Protein AF-A0A6M0CR65-F1 (afdb_monomer)

Nearest PDB structures (foldseek):
  6h2d-assembly1_S  TM=3.154E-01  e=7.493E+00  Aeromonas hydrophila subsp. hydrophila AL09-71
  6z0c-assembly4_D  TM=1.510E-01  e=4.015E+00  Escherichia coli

pLDDT: mean 76.8, std 18.71, range [22.94, 96.88]

Solvent-accessible surface area (backbone atoms only — not comparable to full-atom values): 30168 Å² total; per-residue (Å²): 94,34,85,50,75,67,57,53,87,84,44,71,48,58,84,62,83,82,52,68,83,61,72,37,84,52,24,62,46,64,66,74,74,58,54,71,26,31,40,37,44,33,34,57,49,97,93,37,74,45,80,48,41,25,35,27,36,79,51,57,24,39,13,47,42,56,65,47,81,70,18,74,81,38,68,37,52,35,75,77,25,66,67,34,66,90,74,40,29,74,62,82,88,75,73,55,68,91,64,33,62,49,39,33,35,34,65,36,85,48,74,53,23,58,68,42,51,49,35,38,67,70,34,48,96,44,45,32,78,70,46,28,40,64,45,37,72,74,70,44,47,88,40,67,36,30,35,49,23,80,47,35,33,81,64,20,72,61,20,28,88,44,71,68,58,56,52,42,58,74,40,55,88,75,51,68,84,72,41,86,85,43,93,54,47,65,45,80,74,64,65,77,44,55,45,19,64,57,37,33,51,51,50,53,56,72,44,63,87,53,79,85,49,54,60,68,38,74,55,67,64,54,50,64,59,53,33,33,38,40,28,37,41,27,49,51,44,50,50,54,45,51,49,55,48,60,79,40,40,71,62,49,54,52,44,48,53,56,46,52,51,57,68,72,52,71,79,63,93,46,68,69,59,52,53,53,55,38,59,76,68,43,44,69,60,44,53,51,46,53,56,51,49,53,54,52,56,58,62,44,48,60,62,35,46,29,29,36,50,35,43,50,37,46,76,73,66,34,65,60,43,53,49,57,57,65,44,50,44,33,89,38,61,68,30,10,51,47,42,22,46,48,49,38,39,54,52,62,51,26,60,82,35,72,72,27,29,52,52,51,47,52,36,68,70,38,59,43,95,76,8,66,62,47,38,31,72,30,29,51,34,63,69,50,47,54,49,52,66,45,84,80,70,83,73,79,85,85,83,88,77,49,71,75,53,33,68,73,48,46,63,48,72,46,50,54,52,56,59,52,53,58,78,60,53,91,56,87,88,51,45,68,62,52,51,53,45,48,27,53,48,30,47,54,24,63,45,19,42,64,48,80,43,65,36,50,50,67,59,47,52,51,50,51,57,68,49,74,79,46,97,77,75,53,75,72,57,54,62,75,66,68,72,76,79,79,70,76,74,74,92,65,93,84,70,61,72,39,80,45,77,46,84,34,48,60,52,103,86,49,86,43,64,97,74,72,98,66,98,73,90,88,72,88,84,84,92,124

Sequence (528 aa):
MNDHPFDQTVLPQLDVSDYPALKGAMHYGLRSLRPGCYVYVFYFRDARMWTQHYQVTEDARFAALWWSELDNDSDTPGQHARMDTAGATAYLPAPEDDVADTVWLLASDTLLSHCTLWKIELDSQALRSHLATAVKPSGGHGQAHALPSSMLKDQVFELSTHPSLSRIREQAKQWSMFAPSHPLHWSEHQHVPIQGVKVDAAMRAALMARTDIQPLAVVLHDPVGVTSELNNVVTRAVQERTRFTAENAHRLTSAQLISGYFEHNHSVENTDTLTRQQALVNWAQLQQFRSGYAARLAAFDAPIERAVEDINAWLNHSSYLALAINTYDLGVPANGKDFEETVFHCIGALVHTESGRQLLEQMVDMPPDRSLYWQALAQGNANITDRLMKTSSLIKSTFDVLDKYLEEHAATSATNALIGLLQSLPAANKADVLVRRLRHVLELRFNATLIAHELDAAQYLRYAREFEGQQVLGPELIKRWGLDVDTTVHPTTGDVRMKFYEWVKVDETDYRVLDTAGRQKTALPSNA

Secondary structure (DSSP, 8-state):
-BSS---TTT-TT---TTSPPP-SS-B----PPPTT-EEEEEEEETTEEEEEEEEE-TTS-EEEB---GGGTSSSSTTSSPPB-STT-BSSPPPPPTTT-S-EEEEEESSPPPHHHHHHHHTTGGGHHHHHSEEE-GGG-TTSTTEEEGGGHHHH-GGGS--HHHHHHHHHTTTS-TT-TTSTTTT-S----PPPHHHHHHHHHHHTTT--SPPPEEEP---HHHHHHHHHHHHHHHHHHHHHHHHHHHHHHHHHHHHHHHHHHTTT-S-HHHHHHHHHHTTHHHHHHHHHHHHHHHHHHHHHHHHHHHHHHHHHHH-HHHHHHHTTS-TTSHHHHHHHHHHHHHHHGGGGGSHHHHHHHHHHHHS-TTT-HHHHHHHTT-HHHHHHHH-TT-------SS-HHHHHHT---HHHHHHHHHGGGS--TTTHHHHHHHHHHHHHHHSSEEEEEEEEEHHHHHHHHHHHHT-TT--HHHHHHTT----------TTPPEEEEEEEEEE-SS-EE-S----S---S-----

InterPro domains:
  IPR046864 Toxin VasX, N-terminal region [PF20249] (25-133)

Organism: NCBI:txid2708063

Foldseek 3Di:
DALDEDDCVVVVLEDPPLAFDALFSDYDADAQDFALKKKWKWFDDPLDIDIWMFGQHLQRWTFTQDFDPVLVPDQFTSPPTDTRPVPTGNDDDDDDVVRGQKMKMAIANARFGPVLVVCLSVCPVVLRVPQIDMDGQLPDQPHRQKHQLVCCQVRYPLQHPDPLLVVCVVCVVPDDLQDPPQSVNLFPRSGSYHHSVVSLVRVVVVCPPCPSGGGIDGDGDDLLRVLLSLLSNLVVLVVVLVVLCVVCVVLVVLLVVVVVVCVVPVPPPDPVVSVVVCVVSVVVVSVVCVVVSVVVSVVSLVSNVSSLVSLVSSVPRHPNVVSSLVSQDLVDLRSLQSLLVSLCSSLLSLLSDPNSLVVVVVLVPDQLVPRSLNSSLCSSPPVLNVQLNCLPDPDDDDPPPQDVQQVSQADDPSNVSSLVSVVSHDDPVCCSSSLSSVQSSCVRHVQKGKDKFKDFPVLVVVVVVVPVVDPDDDPVVVVVVPPPSPSDDDDDPDTDIDIDIDMWHDDPPDTDPPDDPDDDDDDDDDPD

Structure (mmCIF, N/CA/C/O backbone):
data_AF-A0A6M0CR65-F1
#
_entry.id   AF-A0A6M0CR65-F1
#
loop_
_atom_site.group_PDB
_atom_site.id
_atom_site.type_symbol
_atom_site.label_atom_id
_atom_site.label_alt_id
_atom_site.label_comp_id
_atom_site.label_asym_id
_atom_site.label_entity_id
_atom_site.label_seq_id
_atom_site.pdbx_PDB_ins_code
_atom_site.Cartn_x
_atom_site.Cartn_y
_atom_site.Cartn_z
_atom_site.occupancy
_atom_site.B_iso_or_equiv
_atom_site.auth_seq_id
_atom_site.auth_comp_id
_atom_site.auth_asym_id
_atom_site.auth_atom_id
_atom_site.pdbx_PDB_model_num
ATOM 1 N N . MET A 1 1 ? -2.392 9.840 -6.468 1.00 77.06 1 MET A N 1
ATOM 2 C CA . MET A 1 1 ? -3.568 10.712 -6.239 1.00 77.06 1 MET A CA 1
ATOM 3 C C . MET A 1 1 ? -3.124 12.161 -6.243 1.00 77.06 1 MET A C 1
ATOM 5 O O . MET A 1 1 ? -1.984 12.382 -5.886 1.00 77.06 1 MET A O 1
ATOM 9 N N . ASN A 1 2 ? -3.979 13.107 -6.628 1.00 73.88 2 ASN A N 1
ATOM 10 C CA . ASN A 1 2 ? -3.718 14.550 -6.629 1.00 73.88 2 ASN A CA 1
ATOM 11 C C . ASN A 1 2 ? -4.990 15.320 -6.222 1.00 73.88 2 ASN A C 1
ATOM 13 O O . ASN A 1 2 ? -6.091 14.773 -6.282 1.00 73.88 2 ASN A O 1
ATOM 17 N N . ASP A 1 3 ? -4.842 16.602 -5.879 1.00 71.62 3 ASP A N 1
ATOM 18 C CA . ASP A 1 3 ? -5.960 17.508 -5.544 1.00 71.62 3 ASP A CA 1
ATOM 19 C C . ASP A 1 3 ? -6.754 17.988 -6.775 1.00 71.62 3 ASP A C 1
ATOM 21 O O . ASP A 1 3 ? -7.765 18.683 -6.660 1.00 71.62 3 ASP A O 1
ATOM 25 N N . HIS A 1 4 ? -6.282 17.660 -7.979 1.00 73.69 4 HIS A N 1
ATOM 26 C CA . HIS A 1 4 ? -6.878 18.091 -9.238 1.00 73.69 4 HIS A CA 1
ATOM 27 C C . HIS A 1 4 ? -7.247 16.887 -10.105 1.00 73.69 4 HIS A C 1
ATOM 29 O O . HIS A 1 4 ? -6.461 15.937 -10.169 1.00 73.69 4 HIS A O 1
ATOM 35 N N . PRO A 1 5 ? -8.410 16.925 -10.785 1.00 73.19 5 PRO A N 1
ATOM 36 C CA . PRO A 1 5 ? -8.809 15.878 -11.710 1.00 73.19 5 PRO A CA 1
ATOM 37 C C . PRO A 1 5 ? -7.752 15.631 -12.781 1.00 73.19 5 PRO A C 1
ATOM 39 O O . PRO A 1 5 ? -7.151 16.566 -13.313 1.00 73.19 5 PRO A O 1
ATOM 42 N N . PHE A 1 6 ? -7.575 14.360 -13.124 1.00 74.56 6 PHE A N 1
ATOM 43 C CA . PHE A 1 6 ? -6.812 13.956 -14.292 1.00 74.56 6 PHE A CA 1
ATOM 44 C C . PHE A 1 6 ? -7.479 14.469 -15.580 1.00 74.56 6 PHE A C 1
ATOM 46 O O . PHE A 1 6 ? -8.671 14.243 -15.791 1.00 74.56 6 PHE A O 1
ATOM 53 N N . ASP A 1 7 ? -6.708 15.132 -16.446 1.00 77.81 7 ASP A N 1
ATOM 54 C CA . ASP A 1 7 ? -7.171 15.583 -17.760 1.00 77.81 7 ASP A CA 1
ATOM 55 C C . ASP A 1 7 ? -6.666 14.644 -18.865 1.00 77.81 7 ASP A C 1
ATOM 57 O O . ASP A 1 7 ? -5.517 14.720 -19.314 1.00 77.81 7 ASP A O 1
ATOM 61 N N . GLN A 1 8 ? -7.556 13.767 -19.335 1.00 81.12 8 GLN A N 1
ATOM 62 C CA . GLN A 1 8 ? -7.262 12.810 -20.403 1.00 81.12 8 GLN A CA 1
ATOM 63 C C . GLN A 1 8 ? -6.956 13.490 -21.747 1.00 81.12 8 GLN A C 1
ATOM 65 O O . GLN A 1 8 ? -6.330 12.884 -22.610 1.00 81.12 8 GLN A O 1
ATOM 70 N N . THR A 1 9 ? -7.343 14.755 -21.946 1.00 82.94 9 THR A N 1
ATOM 71 C CA . THR A 1 9 ? -7.000 15.486 -23.176 1.00 82.94 9 THR A CA 1
ATOM 72 C C . THR A 1 9 ? -5.525 15.885 -23.220 1.00 82.94 9 THR A C 1
ATOM 74 O O . THR A 1 9 ? -4.943 15.970 -24.301 1.00 82.94 9 THR A O 1
ATOM 77 N N . VAL A 1 10 ? -4.904 16.083 -22.052 1.00 81.81 10 VAL A N 1
ATOM 78 C CA . VAL A 1 10 ? -3.480 16.424 -21.911 1.00 81.81 10 VAL A CA 1
ATOM 79 C C . VAL A 1 10 ? -2.606 15.171 -21.970 1.00 81.81 10 VAL A C 1
ATOM 81 O O . VAL A 1 10 ? -1.490 15.219 -22.488 1.00 81.81 10 VAL A O 1
ATOM 84 N N . LEU A 1 11 ? -3.111 14.045 -21.460 1.00 86.31 11 LEU A N 1
ATOM 85 C CA . LEU A 1 11 ? -2.398 12.769 -21.375 1.00 86.31 11 LEU A CA 1
ATOM 86 C C . LEU A 1 11 ? -3.247 11.611 -21.946 1.00 86.31 11 LEU A C 1
ATOM 88 O O . LEU A 1 11 ? -3.606 10.695 -21.204 1.00 86.31 11 LEU A O 1
ATOM 92 N N . PRO A 1 12 ? -3.569 11.617 -23.255 1.00 87.56 12 PRO A N 1
ATOM 93 C CA . PRO A 1 12 ? -4.476 10.638 -23.874 1.00 87.56 12 PRO A CA 1
ATOM 94 C C . PRO A 1 12 ? -3.987 9.183 -23.829 1.00 87.56 12 PRO A C 1
ATOM 96 O O . PRO A 1 12 ? -4.776 8.257 -23.978 1.00 87.56 12 PRO A O 1
ATOM 99 N N . GLN A 1 13 ? -2.689 8.981 -23.630 1.00 88.38 13 GLN A N 1
ATOM 100 C CA . GLN A 1 13 ? -2.016 7.688 -23.536 1.00 88.38 13 GLN A CA 1
ATOM 101 C C . GLN A 1 13 ? -2.173 7.002 -22.174 1.00 88.38 13 GLN A C 1
ATOM 103 O O . GLN A 1 13 ? -1.725 5.866 -22.022 1.00 88.38 13 GLN A O 1
ATOM 108 N N . LEU A 1 14 ? -2.740 7.684 -21.175 1.00 88.62 14 LEU A N 1
ATOM 109 C CA . LEU A 1 14 ? -2.992 7.096 -19.865 1.00 88.62 14 LEU A CA 1
ATOM 110 C C . LEU A 1 14 ? -4.420 6.577 -19.783 1.00 88.62 14 LEU A C 1
ATOM 112 O O . LEU A 1 14 ? -5.376 7.298 -20.074 1.00 88.62 14 LEU A O 1
ATOM 116 N N . ASP A 1 15 ? -4.533 5.342 -19.319 1.00 85.88 15 ASP A N 1
ATOM 117 C CA . ASP A 1 15 ? -5.799 4.689 -19.035 1.00 85.88 15 ASP A CA 1
ATOM 118 C C . ASP A 1 15 ? -5.964 4.460 -17.526 1.00 85.88 15 ASP A C 1
ATOM 120 O O . ASP A 1 15 ? -5.070 3.971 -16.837 1.00 85.88 15 ASP A O 1
ATOM 124 N N . VAL A 1 16 ? -7.116 4.862 -17.005 1.00 83.00 16 VAL A N 1
ATOM 125 C CA . VAL A 1 16 ? -7.541 4.619 -15.619 1.00 83.00 16 VAL A CA 1
ATOM 126 C C . VAL A 1 16 ? -8.972 4.084 -15.581 1.00 83.00 16 VAL A C 1
ATOM 128 O O . VAL A 1 16 ? -9.629 4.152 -14.549 1.00 83.00 16 VAL A O 1
ATOM 131 N N . SER A 1 17 ? -9.488 3.594 -16.712 1.00 82.00 17 SER A N 1
ATOM 132 C CA . SER A 1 17 ? -10.877 3.146 -16.855 1.00 82.00 17 SER A CA 1
ATOM 133 C C . SER A 1 17 ? -11.231 1.974 -15.938 1.00 82.00 17 SER A C 1
ATOM 135 O O . SER A 1 17 ? -12.367 1.888 -15.476 1.00 82.00 17 SER A O 1
ATOM 137 N N . ASP A 1 18 ? -10.251 1.136 -15.601 1.00 81.50 18 ASP A N 1
ATOM 138 C CA . ASP A 1 18 ? -10.420 0.025 -14.663 1.00 81.50 18 ASP A CA 1
ATOM 139 C C . ASP A 1 18 ? -10.358 0.444 -13.182 1.00 81.50 18 ASP A C 1
ATOM 141 O O . ASP A 1 18 ? -10.549 -0.384 -12.284 1.00 81.50 18 ASP A O 1
ATOM 145 N N . TYR A 1 19 ? -10.060 1.714 -12.893 1.00 88.62 19 TYR A N 1
ATOM 146 C CA . TYR A 1 19 ? -9.968 2.209 -11.523 1.00 88.62 19 TYR A CA 1
ATOM 147 C C . TYR A 1 19 ? -11.345 2.674 -11.027 1.00 88.62 19 TYR A C 1
ATOM 149 O O . TYR A 1 19 ? -12.092 3.309 -11.778 1.00 88.62 19 TYR A O 1
ATOM 157 N N . PRO A 1 20 ? -11.710 2.407 -9.759 1.00 90.88 20 PRO A N 1
ATOM 158 C CA . PRO A 1 20 ? -12.998 2.842 -9.230 1.00 90.88 20 PRO A CA 1
ATOM 159 C C . PRO A 1 20 ? -13.106 4.371 -9.178 1.00 90.88 20 PRO A C 1
ATOM 161 O O . PRO A 1 20 ? -12.165 5.071 -8.834 1.00 90.88 20 PRO A O 1
ATOM 164 N N . ALA A 1 21 ? -14.282 4.928 -9.457 1.00 88.25 21 ALA A N 1
ATOM 165 C CA . ALA A 1 21 ? -14.475 6.366 -9.295 1.00 88.25 21 ALA A CA 1
ATOM 166 C C . ALA A 1 21 ? -14.350 6.774 -7.815 1.00 88.25 21 ALA A C 1
ATOM 168 O O . ALA A 1 21 ? -15.062 6.241 -6.961 1.00 88.25 21 ALA A O 1
ATOM 169 N N . LEU A 1 22 ? -13.483 7.750 -7.533 1.00 89.38 22 LEU A N 1
ATOM 170 C CA . LEU A 1 22 ? -13.332 8.326 -6.197 1.00 89.38 22 LEU A CA 1
ATOM 171 C C . LEU A 1 22 ? -14.453 9.342 -5.921 1.00 89.38 22 LEU A C 1
ATOM 173 O O . LEU A 1 22 ? -14.788 10.175 -6.766 1.00 89.38 22 LEU A O 1
ATOM 177 N N . LYS A 1 23 ? -15.033 9.266 -4.726 1.00 86.88 23 LYS A N 1
ATOM 178 C CA . LYS A 1 23 ? -16.041 10.171 -4.160 1.00 86.88 23 LYS A CA 1
ATOM 179 C C . LYS A 1 23 ? -15.432 11.222 -3.234 1.00 86.88 23 LYS A C 1
ATOM 181 O O . LYS A 1 23 ? -16.089 12.225 -2.927 1.00 86.88 23 LYS A O 1
ATOM 186 N N . GLY A 1 24 ? -14.223 10.978 -2.731 1.00 79.75 24 GLY A N 1
ATOM 187 C CA . GLY A 1 24 ? -13.447 11.934 -1.959 1.00 79.75 24 GLY A CA 1
ATOM 188 C C . GLY A 1 24 ? -13.087 13.191 -2.751 1.00 79.75 24 GLY A C 1
ATOM 189 O O . GLY A 1 24 ? -13.419 13.360 -3.920 1.00 79.75 24 GLY A O 1
ATOM 190 N N . ALA A 1 25 ? -12.390 14.111 -2.086 1.00 75.81 25 ALA A N 1
ATOM 191 C CA . ALA A 1 25 ? -11.850 15.307 -2.739 1.00 75.81 25 ALA A CA 1
ATOM 192 C C . ALA A 1 25 ? -10.583 15.017 -3.571 1.00 75.81 25 ALA A C 1
ATOM 194 O O . ALA A 1 25 ? -10.057 15.922 -4.211 1.00 75.81 25 ALA A O 1
ATOM 195 N N . MET A 1 26 ? -10.092 13.774 -3.532 1.00 85.12 26 MET A N 1
ATOM 196 C CA . MET A 1 26 ? -8.885 13.339 -4.225 1.00 85.12 26 MET A CA 1
ATOM 197 C C . MET A 1 26 ? -9.224 12.744 -5.588 1.00 85.12 26 MET A C 1
ATOM 199 O O . MET A 1 26 ? -10.252 12.095 -5.771 1.00 85.12 26 MET A O 1
ATOM 203 N N . HIS A 1 27 ? -8.304 12.905 -6.533 1.00 84.62 27 HIS A N 1
ATOM 204 C CA . HIS A 1 27 ? -8.406 12.348 -7.875 1.00 84.62 27 HIS A CA 1
ATOM 205 C C . HIS A 1 27 ? -7.204 11.459 -8.198 1.00 84.62 27 HIS A C 1
ATOM 207 O O . HIS A 1 27 ? -6.123 11.604 -7.618 1.00 84.62 27 HIS A O 1
ATOM 213 N N . TYR A 1 28 ? -7.359 10.540 -9.154 1.00 87.19 28 TYR A N 1
ATOM 214 C CA . TYR A 1 28 ? -6.206 9.834 -9.710 1.00 87.19 28 TYR A CA 1
ATOM 215 C C . TYR A 1 28 ? -5.272 10.809 -10.414 1.00 87.19 28 TYR A C 1
ATOM 217 O O . TYR A 1 28 ? -5.702 11.782 -11.024 1.00 87.19 28 TYR A O 1
ATOM 225 N N . GLY A 1 29 ? -3.975 10.555 -10.296 1.00 86.25 29 GLY A N 1
ATOM 226 C CA . GLY A 1 29 ? -2.960 11.452 -10.818 1.00 86.25 29 GLY A CA 1
ATOM 227 C C . GLY A 1 29 ? -1.573 10.849 -10.697 1.00 86.25 29 GLY A C 1
ATOM 228 O O . GLY A 1 29 ? -1.346 9.975 -9.852 1.00 86.25 29 GLY A O 1
ATOM 229 N N . LEU A 1 30 ? -0.679 11.324 -11.562 1.00 87.75 30 LEU A N 1
ATOM 230 C CA . LEU A 1 30 ? 0.709 10.888 -11.632 1.00 87.75 30 LEU A CA 1
ATOM 231 C C . LEU A 1 30 ? 1.496 11.374 -10.423 1.00 87.75 30 LEU A C 1
ATOM 233 O O . LEU A 1 30 ? 1.376 12.534 -10.027 1.00 87.75 30 LEU A O 1
ATOM 237 N N . ARG A 1 31 ? 2.329 10.482 -9.894 1.00 87.00 31 ARG A N 1
ATOM 238 C CA . ARG A 1 31 ? 3.244 10.738 -8.785 1.00 87.00 31 ARG A CA 1
ATOM 239 C C . ARG A 1 31 ? 4.570 10.030 -9.024 1.00 87.00 31 ARG A C 1
ATOM 241 O O . ARG A 1 31 ? 4.635 9.091 -9.818 1.00 87.00 31 ARG A O 1
ATOM 248 N N . SER A 1 32 ? 5.620 10.469 -8.338 1.00 87.88 32 SER A N 1
ATOM 249 C CA . SER A 1 32 ? 6.856 9.684 -8.249 1.00 87.88 32 SER A CA 1
ATOM 250 C C . SER A 1 32 ? 6.610 8.373 -7.498 1.00 87.88 32 SER A C 1
ATOM 252 O O . SER A 1 32 ? 5.804 8.345 -6.569 1.00 87.88 32 SER A O 1
ATOM 254 N N . LEU A 1 33 ? 7.336 7.314 -7.865 1.00 89.31 33 LEU A N 1
ATOM 255 C CA . LEU A 1 33 ? 7.289 6.044 -7.139 1.00 89.31 33 LEU A CA 1
ATOM 256 C C . LEU A 1 33 ? 7.691 6.226 -5.671 1.00 89.31 33 LEU A C 1
ATOM 258 O O . LEU A 1 33 ? 8.552 7.051 -5.350 1.00 89.31 33 LEU A O 1
ATOM 262 N N . ARG A 1 34 ? 7.046 5.450 -4.800 1.00 87.31 34 ARG A N 1
ATOM 263 C CA . ARG A 1 34 ? 7.228 5.502 -3.348 1.00 87.31 34 ARG A CA 1
ATOM 264 C C . ARG A 1 34 ? 8.593 4.924 -2.962 1.00 87.31 34 ARG A C 1
ATOM 266 O O . ARG A 1 34 ? 8.963 3.873 -3.487 1.00 87.31 34 ARG A O 1
ATOM 273 N N . PRO A 1 35 ? 9.352 5.563 -2.061 1.00 87.44 35 PRO A N 1
ATOM 274 C CA . PRO A 1 35 ? 10.578 4.974 -1.538 1.00 87.44 35 PRO A CA 1
ATOM 275 C C . PRO A 1 35 ? 10.328 3.658 -0.820 1.00 87.44 35 PRO A C 1
ATOM 277 O O . PRO A 1 35 ? 9.258 3.428 -0.263 1.00 87.44 35 PRO A O 1
ATOM 280 N N . GLY A 1 36 ? 11.322 2.780 -0.870 1.00 88.62 36 GLY A N 1
ATOM 281 C CA . GLY A 1 36 ? 11.213 1.420 -0.358 1.00 88.62 36 GLY A CA 1
ATOM 282 C C . GLY A 1 36 ? 10.535 0.445 -1.325 1.00 88.62 36 GLY A C 1
ATOM 283 O O . GLY A 1 36 ? 10.866 -0.735 -1.271 1.00 88.62 36 GLY A O 1
ATOM 284 N N . CYS A 1 37 ? 9.695 0.914 -2.257 1.00 91.50 37 CYS A N 1
ATOM 285 C CA . CYS A 1 37 ? 9.098 0.067 -3.292 1.00 91.50 37 CYS A CA 1
ATOM 286 C C . CYS A 1 37 ? 10.179 -0.533 -4.204 1.00 91.50 37 CYS A C 1
ATOM 288 O O . CYS A 1 37 ? 11.169 0.122 -4.556 1.00 91.50 37 CYS A O 1
ATOM 290 N N . TYR A 1 38 ? 9.953 -1.768 -4.638 1.00 94.56 38 TYR A N 1
ATOM 291 C CA . TYR A 1 38 ? 10.766 -2.449 -5.632 1.00 94.56 38 TYR A CA 1
ATOM 292 C C . TYR A 1 38 ? 10.223 -2.200 -7.035 1.00 94.56 38 TYR A C 1
ATOM 294 O O . TYR A 1 38 ? 9.013 -2.185 -7.258 1.00 94.56 38 TYR A O 1
ATOM 302 N N . VAL A 1 39 ? 11.126 -2.019 -7.995 1.00 95.75 39 VAL A N 1
ATOM 303 C CA . VAL A 1 39 ? 10.802 -1.882 -9.416 1.00 95.75 39 VAL A CA 1
ATOM 304 C C . VAL A 1 39 ? 11.515 -2.973 -10.182 1.00 95.75 39 VAL A C 1
ATOM 306 O O . VAL A 1 39 ? 12.738 -3.078 -10.126 1.00 95.75 39 VAL A O 1
ATOM 309 N N . TYR A 1 40 ? 10.746 -3.756 -10.921 1.00 95.44 40 TYR A N 1
ATOM 310 C CA . TYR A 1 40 ? 11.227 -4.838 -11.761 1.00 95.44 40 TYR A CA 1
ATOM 311 C C . TYR A 1 40 ? 11.190 -4.392 -13.215 1.00 95.44 40 TYR A C 1
ATOM 313 O O . TYR A 1 40 ? 10.150 -3.965 -13.708 1.00 95.44 40 TYR A O 1
ATOM 321 N N . VAL A 1 41 ? 12.324 -4.520 -13.895 1.00 95.56 41 VAL A N 1
ATOM 322 C CA . VAL A 1 41 ? 12.457 -4.405 -15.345 1.00 95.56 41 VAL A CA 1
ATOM 323 C C . VAL A 1 41 ? 12.711 -5.803 -15.873 1.00 95.56 41 VAL A C 1
ATOM 325 O O . VAL A 1 41 ? 13.699 -6.441 -15.508 1.00 95.56 41 VAL A O 1
ATOM 328 N N . PHE A 1 42 ? 11.831 -6.291 -16.734 1.00 94.69 42 PHE A N 1
ATOM 329 C CA . PHE A 1 42 ? 12.003 -7.602 -17.337 1.00 94.69 42 PHE A CA 1
ATOM 330 C C . PHE A 1 42 ? 11.813 -7.571 -18.841 1.00 94.69 42 PHE A C 1
ATOM 332 O O . PHE A 1 42 ? 11.121 -6.719 -19.391 1.00 94.69 42 PHE A O 1
ATOM 339 N N . TYR A 1 43 ? 12.483 -8.497 -19.510 1.00 95.38 43 TYR A N 1
ATOM 340 C CA . TYR A 1 43 ? 12.448 -8.663 -20.955 1.00 95.38 43 TYR A CA 1
ATOM 341 C C . TYR A 1 43 ? 12.597 -10.138 -21.308 1.00 95.38 43 TYR A C 1
ATOM 343 O O . TYR A 1 43 ? 13.031 -10.947 -20.487 1.00 95.38 43 TYR A O 1
ATOM 351 N N . PHE A 1 44 ? 12.228 -10.493 -22.534 1.00 93.69 44 PHE A N 1
ATOM 352 C CA . PHE A 1 44 ? 12.300 -11.868 -23.008 1.00 93.69 44 PHE A CA 1
ATOM 353 C C . PHE A 1 44 ? 13.435 -12.028 -24.005 1.00 93.69 44 PHE A C 1
ATOM 355 O O . PHE A 1 44 ? 13.499 -11.312 -25.001 1.00 93.69 44 PHE A O 1
ATOM 362 N N . ARG A 1 45 ? 14.295 -13.013 -23.756 1.00 92.31 45 ARG A N 1
ATOM 363 C CA . ARG A 1 45 ? 15.349 -13.437 -24.673 1.00 92.31 45 ARG A CA 1
ATOM 364 C C . ARG A 1 45 ? 15.335 -14.955 -24.749 1.00 92.31 45 ARG A C 1
ATOM 366 O O . ARG A 1 45 ? 15.301 -15.618 -23.718 1.00 92.31 45 ARG A O 1
ATOM 373 N N . ASP A 1 46 ? 15.312 -15.497 -25.965 1.00 89.38 46 ASP A N 1
ATOM 374 C CA . ASP A 1 46 ? 15.254 -16.945 -26.208 1.00 89.38 46 ASP A CA 1
ATOM 375 C C . ASP A 1 46 ? 14.094 -17.633 -25.452 1.00 89.38 46 ASP A C 1
ATOM 377 O O . ASP A 1 46 ? 14.246 -18.704 -24.867 1.00 89.38 46 ASP A O 1
ATOM 381 N N . ALA A 1 47 ? 12.924 -16.977 -25.441 1.00 87.25 47 ALA A N 1
ATOM 382 C CA . ALA A 1 47 ? 11.705 -17.387 -24.729 1.00 87.25 47 ALA A CA 1
ATOM 383 C C . ALA A 1 47 ? 11.836 -17.513 -23.196 1.00 87.25 47 ALA A C 1
ATOM 385 O O . ALA A 1 47 ? 10.957 -18.084 -22.552 1.00 87.25 47 ALA A O 1
ATOM 386 N N . ARG A 1 48 ? 12.896 -16.953 -22.605 1.00 92.00 48 ARG A N 1
ATOM 387 C CA . ARG A 1 48 ? 13.107 -16.881 -21.156 1.00 92.00 48 ARG A CA 1
ATOM 388 C C . ARG A 1 48 ? 13.029 -15.444 -20.676 1.00 92.00 48 ARG A C 1
ATOM 390 O O . ARG A 1 48 ? 13.538 -14.537 -21.340 1.00 92.00 48 ARG A O 1
ATOM 397 N N . MET A 1 49 ? 12.405 -15.250 -19.520 1.00 94.25 49 MET A N 1
ATOM 398 C CA . MET A 1 49 ? 12.365 -13.945 -18.872 1.00 94.25 49 MET A CA 1
ATOM 399 C C . MET A 1 49 ? 13.695 -13.663 -18.172 1.00 94.25 49 MET A C 1
ATOM 401 O O . MET A 1 49 ? 14.191 -14.478 -17.398 1.00 94.25 49 MET A O 1
ATOM 405 N N . TRP A 1 50 ? 14.248 -12.485 -18.429 1.00 92.50 50 TRP A N 1
ATOM 406 C CA . TRP A 1 50 ? 15.379 -11.920 -17.704 1.00 92.50 50 TRP A CA 1
ATOM 407 C C . TRP A 1 50 ? 14.891 -10.752 -16.865 1.00 92.50 50 TRP A C 1
ATOM 409 O O . TRP A 1 50 ? 14.052 -9.975 -17.318 1.00 92.50 50 TRP A O 1
ATOM 419 N N . THR A 1 51 ? 15.418 -10.624 -15.650 1.00 90.75 51 THR A N 1
ATOM 420 C CA . THR A 1 51 ? 14.945 -9.652 -14.662 1.00 90.75 51 THR A CA 1
ATOM 421 C C . THR A 1 51 ? 16.094 -8.816 -14.123 1.00 90.75 51 THR A C 1
ATOM 423 O O . THR A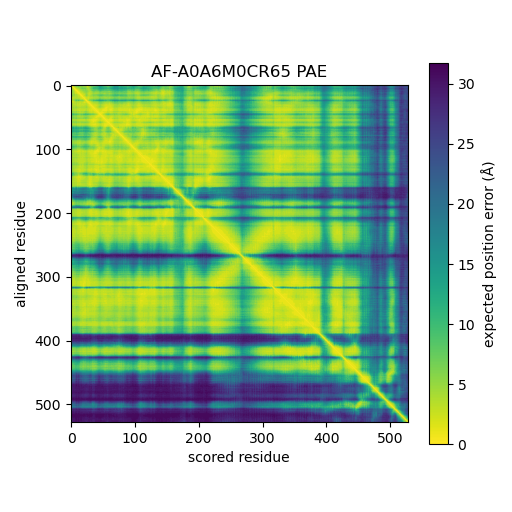 1 51 ? 17.111 -9.346 -13.681 1.00 90.75 51 THR A O 1
ATOM 426 N N . GLN A 1 52 ? 15.897 -7.505 -14.093 1.00 90.56 52 GLN A N 1
ATOM 427 C CA . GLN A 1 52 ? 16.652 -6.560 -13.281 1.00 90.56 52 GLN A CA 1
ATOM 428 C C . GLN A 1 52 ? 15.677 -5.935 -12.294 1.00 90.56 52 GLN A C 1
ATOM 430 O O . GLN A 1 52 ? 14.534 -5.655 -12.645 1.00 90.56 52 GLN A O 1
ATOM 435 N N . HIS A 1 53 ? 16.095 -5.731 -11.055 1.00 91.62 53 HIS A N 1
ATOM 436 C CA . HIS A 1 53 ? 15.223 -5.147 -10.047 1.00 91.62 53 HIS A CA 1
ATOM 437 C C . HIS A 1 53 ? 15.995 -4.133 -9.214 1.00 91.62 53 HIS A C 1
ATOM 439 O O . HIS A 1 53 ? 17.213 -4.214 -9.035 1.00 91.62 53 HIS A O 1
ATOM 445 N N . TYR A 1 54 ? 15.258 -3.127 -8.779 1.00 94.88 54 TYR A N 1
ATOM 446 C CA . TYR A 1 54 ? 15.763 -1.924 -8.148 1.00 94.88 54 TYR A CA 1
ATOM 447 C C . TYR A 1 54 ? 14.911 -1.642 -6.925 1.00 94.88 54 TYR A C 1
ATOM 449 O O . TYR A 1 54 ? 13.730 -1.981 -6.911 1.00 94.88 54 TYR A O 1
ATOM 457 N N . GLN A 1 55 ? 15.479 -0.970 -5.935 1.00 93.81 55 GLN A N 1
ATOM 458 C CA . GLN A 1 55 ? 14.697 -0.359 -4.870 1.00 93.81 55 GLN A CA 1
ATOM 459 C C . GLN A 1 55 ? 14.715 1.158 -5.036 1.00 93.81 55 GLN A C 1
ATOM 461 O O . GLN A 1 55 ? 15.748 1.752 -5.367 1.00 93.81 55 GLN A O 1
ATOM 466 N N . VAL A 1 56 ? 13.559 1.783 -4.832 1.00 92.62 56 VAL A N 1
ATOM 467 C CA . VAL A 1 56 ? 13.421 3.238 -4.893 1.00 92.62 56 VAL A CA 1
ATOM 468 C C . VAL A 1 56 ? 13.984 3.849 -3.610 1.00 92.62 56 VAL A C 1
ATOM 470 O O . VAL A 1 56 ? 13.584 3.485 -2.504 1.00 92.62 56 VAL A O 1
ATOM 473 N N . THR A 1 57 ? 14.924 4.780 -3.744 1.00 89.62 57 THR A N 1
ATOM 474 C CA . THR A 1 57 ? 15.535 5.505 -2.622 1.00 89.62 57 THR A CA 1
ATOM 475 C C . THR A 1 57 ? 14.655 6.664 -2.150 1.00 89.62 57 THR A C 1
ATOM 477 O O . THR A 1 57 ? 13.792 7.151 -2.877 1.00 89.62 57 THR A O 1
ATOM 480 N N . GLU A 1 58 ? 14.937 7.185 -0.953 1.00 82.25 58 GLU A N 1
ATOM 481 C CA . GLU A 1 58 ? 14.256 8.351 -0.358 1.00 82.25 58 GLU A CA 1
ATOM 482 C C . GLU A 1 58 ? 14.247 9.617 -1.236 1.00 82.25 58 GLU A C 1
ATOM 484 O O . GLU A 1 58 ? 13.369 10.470 -1.101 1.00 82.25 58 GLU A O 1
ATOM 489 N N . ASP A 1 59 ? 15.225 9.768 -2.137 1.00 78.88 59 ASP A N 1
ATOM 490 C CA . ASP A 1 59 ? 15.328 10.889 -3.078 1.00 78.88 59 ASP A CA 1
ATOM 491 C C . ASP A 1 59 ? 14.803 10.563 -4.490 1.00 78.88 59 ASP A C 1
ATOM 493 O O . ASP A 1 59 ? 15.096 11.293 -5.444 1.00 78.88 59 ASP A O 1
ATOM 497 N N . ALA A 1 60 ? 13.993 9.503 -4.605 1.00 84.94 60 ALA A N 1
ATOM 498 C CA . ALA A 1 60 ? 13.355 9.018 -5.829 1.00 84.94 60 ALA A CA 1
ATOM 499 C C . ALA A 1 60 ? 14.354 8.610 -6.929 1.00 84.94 60 ALA A C 1
ATOM 501 O O . ALA A 1 60 ? 14.164 8.916 -8.110 1.00 84.94 60 ALA A O 1
ATOM 502 N N . ARG A 1 61 ? 15.437 7.927 -6.542 1.00 91.06 61 ARG A N 1
ATOM 503 C CA . ARG A 1 61 ? 16.368 7.257 -7.462 1.00 91.06 61 ARG A CA 1
ATOM 504 C C . ARG A 1 61 ? 16.198 5.749 -7.400 1.00 91.06 61 ARG A C 1
ATOM 506 O O . ARG A 1 61 ? 15.598 5.215 -6.476 1.00 91.06 61 ARG A O 1
ATOM 513 N N . PHE A 1 62 ? 16.771 5.068 -8.378 1.00 94.56 62 PHE A N 1
ATOM 514 C CA . PHE A 1 62 ? 16.750 3.621 -8.495 1.00 94.56 62 PHE A CA 1
ATOM 515 C C . PHE A 1 62 ? 18.109 3.072 -8.098 1.00 94.56 62 PHE A C 1
ATOM 517 O O . PHE A 1 62 ? 19.105 3.287 -8.790 1.00 94.56 62 PHE A O 1
ATOM 524 N N . ALA A 1 63 ? 18.151 2.375 -6.971 1.00 94.31 63 ALA A N 1
ATOM 525 C CA . ALA A 1 63 ? 19.333 1.657 -6.541 1.00 94.31 63 ALA A CA 1
ATOM 526 C C . ALA A 1 63 ? 19.224 0.201 -6.993 1.00 94.31 63 ALA A C 1
ATOM 528 O O . ALA A 1 63 ? 18.254 -0.486 -6.669 1.00 94.31 63 ALA A O 1
ATOM 529 N N . ALA A 1 64 ? 20.200 -0.256 -7.774 1.00 93.25 64 ALA A N 1
ATOM 530 C CA . ALA A 1 64 ? 20.206 -1.615 -8.294 1.00 93.25 64 ALA A CA 1
ATOM 531 C C . ALA A 1 64 ? 20.409 -2.633 -7.165 1.00 93.25 64 ALA A C 1
ATOM 533 O O . ALA A 1 64 ? 21.211 -2.420 -6.247 1.00 93.25 64 ALA A O 1
ATOM 534 N N . LEU A 1 65 ? 19.694 -3.751 -7.265 1.00 90.56 65 LEU A N 1
ATOM 535 C CA . LEU A 1 65 ? 19.893 -4.926 -6.429 1.00 90.56 65 LEU A CA 1
ATOM 536 C C . LEU A 1 65 ? 20.612 -5.984 -7.263 1.00 90.56 65 LEU A C 1
ATOM 538 O O . LEU A 1 65 ? 20.042 -6.609 -8.158 1.00 90.56 65 LEU A O 1
ATOM 542 N N . TRP A 1 66 ? 21.902 -6.153 -6.989 1.00 82.69 66 TRP A N 1
ATOM 543 C CA . TRP A 1 66 ? 22.736 -7.136 -7.670 1.00 82.69 66 TRP A CA 1
ATOM 544 C C . TRP A 1 66 ? 22.676 -8.459 -6.918 1.00 82.69 66 TRP A C 1
ATOM 546 O O . TRP A 1 66 ? 23.171 -8.544 -5.793 1.00 82.69 66 TRP A O 1
ATOM 556 N N . TRP A 1 67 ? 22.077 -9.477 -7.536 1.00 84.38 67 TRP A N 1
ATOM 557 C CA . TRP A 1 67 ? 22.037 -10.822 -6.966 1.00 84.38 67 TRP A CA 1
ATOM 558 C C . TRP A 1 67 ? 23.446 -11.334 -6.687 1.00 84.38 67 TRP A C 1
ATOM 560 O O . TRP A 1 67 ? 24.353 -11.232 -7.515 1.00 84.38 67 TRP A O 1
ATOM 570 N N . SER A 1 68 ? 23.607 -11.891 -5.497 1.00 78.62 68 SER A N 1
ATOM 571 C CA . SER A 1 68 ? 24.766 -12.676 -5.109 1.00 78.62 68 SER A CA 1
ATOM 572 C C . SER A 1 68 ? 24.529 -14.155 -5.423 1.00 78.62 68 SER A C 1
ATOM 574 O O . SER A 1 68 ? 23.407 -14.568 -5.702 1.00 78.62 68 SER A O 1
ATOM 576 N N . GLU A 1 69 ? 25.568 -14.988 -5.339 1.00 82.00 69 GLU A N 1
ATOM 577 C CA . GLU A 1 69 ? 25.400 -16.443 -5.485 1.00 82.00 69 GLU A CA 1
ATOM 578 C C . GLU A 1 69 ? 24.411 -17.024 -4.460 1.00 82.00 69 GLU A C 1
ATOM 580 O O . GLU A 1 69 ? 23.705 -17.975 -4.778 1.00 82.00 69 GLU A O 1
ATOM 585 N N . LEU A 1 70 ? 24.302 -16.411 -3.273 1.00 83.75 70 LEU A N 1
ATOM 586 C CA . LEU A 1 70 ? 23.342 -16.806 -2.235 1.00 83.75 70 LEU A CA 1
ATOM 587 C C . LEU A 1 70 ? 21.886 -16.570 -2.654 1.00 83.75 70 LEU A C 1
ATOM 589 O O . LEU A 1 70 ? 20.992 -17.240 -2.152 1.00 83.75 70 LEU A O 1
ATOM 593 N N . ASP A 1 71 ? 21.641 -15.629 -3.565 1.00 84.19 71 ASP A N 1
ATOM 594 C CA . ASP A 1 71 ? 20.296 -15.318 -4.047 1.00 84.19 71 ASP A CA 1
ATOM 595 C C . ASP A 1 71 ? 19.791 -16.329 -5.087 1.00 84.19 71 ASP A C 1
ATOM 597 O O . ASP A 1 71 ? 18.596 -16.354 -5.350 1.00 84.19 71 ASP A O 1
ATOM 601 N N . ASN A 1 72 ? 20.665 -17.172 -5.656 1.00 79.62 72 ASN A N 1
ATOM 602 C CA . ASN A 1 72 ? 20.254 -18.218 -6.603 1.00 79.62 72 ASN A CA 1
ATOM 603 C C . ASN A 1 72 ? 19.531 -19.385 -5.918 1.00 79.62 72 ASN A C 1
ATOM 605 O O . ASN A 1 72 ? 18.684 -20.024 -6.537 1.00 79.62 72 ASN A O 1
ATOM 609 N N . ASP A 1 73 ? 19.898 -19.668 -4.666 1.00 82.00 73 ASP A N 1
ATOM 610 C CA . ASP A 1 73 ? 19.311 -20.737 -3.851 1.00 82.00 73 ASP A CA 1
ATOM 611 C C . ASP A 1 73 ? 18.294 -20.189 -2.827 1.00 82.00 73 ASP A C 1
ATOM 613 O O . ASP A 1 73 ? 17.705 -20.958 -2.066 1.00 82.00 73 ASP A O 1
ATOM 617 N N . SER A 1 74 ? 18.098 -18.865 -2.784 1.00 85.25 74 SER A N 1
ATOM 618 C CA . SER A 1 74 ? 17.114 -18.200 -1.924 1.00 85.25 74 SER A CA 1
ATOM 619 C C . SER A 1 74 ? 15.719 -18.270 -2.542 1.00 85.25 74 SER A C 1
ATOM 621 O O . SER A 1 74 ? 15.559 -18.092 -3.746 1.00 85.25 74 SER A O 1
ATOM 623 N N . ASP A 1 75 ? 14.683 -18.432 -1.716 1.00 85.12 75 ASP A N 1
ATOM 624 C CA . ASP A 1 75 ? 13.290 -18.382 -2.181 1.00 85.12 75 ASP A CA 1
ATOM 625 C C . ASP A 1 75 ? 12.926 -17.012 -2.786 1.00 85.12 75 ASP A C 1
ATOM 627 O O . ASP A 1 75 ? 12.080 -16.923 -3.686 1.00 85.12 75 ASP A O 1
ATOM 631 N N . THR A 1 76 ? 13.604 -15.955 -2.324 1.00 88.19 76 THR A N 1
ATOM 632 C CA . THR A 1 76 ? 13.415 -14.572 -2.768 1.00 88.19 76 THR A CA 1
ATOM 633 C C . THR A 1 76 ? 14.731 -13.980 -3.279 1.00 88.19 76 THR A C 1
ATOM 635 O O . THR A 1 76 ? 15.590 -13.570 -2.486 1.00 88.19 76 THR A O 1
ATOM 638 N N . PRO A 1 77 ? 14.902 -13.894 -4.610 1.00 86.50 77 PRO A N 1
ATOM 639 C CA . PRO A 1 77 ? 16.110 -13.347 -5.212 1.00 86.50 77 PRO A CA 1
ATOM 640 C C . PRO A 1 77 ? 16.330 -11.875 -4.858 1.00 86.50 77 PRO A C 1
ATOM 642 O O . PRO A 1 77 ? 15.449 -11.036 -5.048 1.00 86.50 77 PRO A O 1
ATOM 645 N N . GLY A 1 78 ? 17.535 -11.545 -4.398 1.00 85.56 78 GLY A N 1
ATOM 646 C CA . GLY A 1 78 ? 17.922 -10.190 -4.002 1.00 85.56 78 GLY A CA 1
ATOM 647 C C . GLY A 1 78 ? 17.771 -9.919 -2.507 1.00 85.56 78 GLY A C 1
ATOM 648 O O . GLY A 1 78 ? 18.185 -8.857 -2.047 1.00 85.56 78 GLY A O 1
ATOM 649 N N . GLN A 1 79 ? 17.254 -10.872 -1.728 1.00 86.56 79 GLN A N 1
ATOM 650 C CA . GLN A 1 79 ? 17.167 -10.766 -0.271 1.00 86.56 79 GL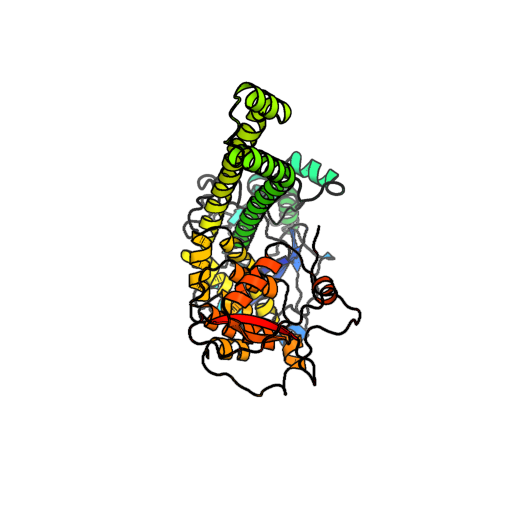N A CA 1
ATOM 651 C C . GLN A 1 79 ? 18.544 -10.597 0.394 1.00 86.56 79 GLN A C 1
ATOM 653 O O . GLN A 1 79 ? 18.661 -9.925 1.421 1.00 86.56 79 GLN A O 1
ATOM 658 N N . HIS A 1 80 ? 19.594 -11.192 -0.177 1.00 86.56 80 HIS A N 1
ATOM 659 C CA . HIS A 1 80 ? 20.964 -11.084 0.330 1.00 86.56 80 HIS A CA 1
ATOM 660 C C . HIS A 1 80 ? 21.774 -9.984 -0.367 1.00 86.56 80 HIS A C 1
ATOM 662 O O . HIS A 1 80 ? 22.885 -9.657 0.071 1.00 86.56 80 HIS A O 1
ATOM 668 N N . ALA A 1 81 ? 21.220 -9.380 -1.419 1.00 85.00 81 ALA A N 1
ATOM 669 C CA . ALA A 1 81 ? 21.849 -8.287 -2.133 1.00 85.00 81 ALA A CA 1
ATOM 670 C C . ALA A 1 81 ? 21.897 -7.026 -1.262 1.00 85.00 81 ALA A C 1
ATOM 672 O O . ALA A 1 81 ? 20.925 -6.622 -0.622 1.00 85.00 81 ALA A O 1
ATOM 673 N N . ARG A 1 82 ? 23.045 -6.344 -1.267 1.00 82.38 82 ARG A N 1
ATOM 674 C CA . ARG A 1 82 ? 23.123 -4.984 -0.728 1.00 82.38 82 ARG A CA 1
ATOM 675 C C . ARG A 1 82 ? 22.687 -4.008 -1.805 1.00 82.38 82 ARG A C 1
ATOM 677 O O . ARG A 1 82 ? 23.240 -4.016 -2.901 1.00 82.38 82 ARG A O 1
ATOM 684 N N . MET A 1 83 ? 21.749 -3.138 -1.454 1.00 85.50 83 MET A N 1
ATOM 685 C CA . MET A 1 83 ? 21.330 -2.041 -2.314 1.00 85.50 83 MET A CA 1
ATOM 686 C C . MET A 1 83 ? 22.518 -1.135 -2.670 1.00 85.50 83 MET A C 1
ATOM 688 O O . MET A 1 83 ? 23.174 -0.581 -1.779 1.00 85.50 83 MET A O 1
ATOM 692 N N . ASP A 1 84 ? 22.748 -0.920 -3.966 1.00 89.06 84 ASP A N 1
ATOM 693 C CA . ASP A 1 84 ? 23.763 0.015 -4.456 1.00 89.06 84 ASP A CA 1
ATOM 694 C C . ASP A 1 84 ? 23.263 1.468 -4.403 1.00 89.06 84 ASP A C 1
ATOM 696 O O . ASP A 1 84 ? 22.940 2.100 -5.410 1.00 89.06 84 ASP A O 1
ATOM 700 N N . THR A 1 85 ? 23.167 2.006 -3.187 1.00 86.69 85 THR A N 1
ATOM 701 C CA . THR A 1 85 ? 22.744 3.399 -2.954 1.00 86.69 85 THR A CA 1
ATOM 702 C C . THR A 1 85 ? 23.737 4.419 -3.509 1.00 86.69 85 THR A C 1
ATOM 704 O O . THR A 1 85 ? 23.335 5.508 -3.917 1.00 86.69 85 THR A O 1
ATOM 707 N N . ALA A 1 86 ? 25.031 4.083 -3.548 1.00 88.06 86 ALA A N 1
ATOM 708 C CA . ALA A 1 86 ? 26.071 4.957 -4.084 1.00 88.06 86 ALA A CA 1
ATOM 709 C C . ALA A 1 86 ? 25.983 5.074 -5.614 1.00 88.06 86 ALA A C 1
ATOM 711 O O . ALA A 1 86 ? 26.203 6.158 -6.157 1.00 88.06 86 ALA A O 1
ATOM 712 N N . GLY A 1 87 ? 25.628 3.978 -6.289 1.00 89.00 87 GLY A N 1
ATOM 713 C CA . GLY A 1 87 ? 25.370 3.914 -7.724 1.00 89.00 87 GLY A CA 1
ATOM 714 C C . GLY A 1 87 ? 23.946 4.290 -8.143 1.00 89.00 87 GLY A C 1
ATOM 715 O O . GLY A 1 87 ? 23.634 4.189 -9.327 1.00 89.00 87 GLY A O 1
ATOM 716 N N . ALA A 1 88 ? 23.078 4.730 -7.222 1.00 92.38 88 ALA A N 1
ATOM 717 C CA . ALA A 1 88 ? 21.669 4.977 -7.521 1.00 92.38 88 ALA A CA 1
ATOM 718 C C . ALA A 1 88 ? 21.463 6.060 -8.599 1.00 92.38 88 ALA A C 1
ATOM 720 O O . ALA A 1 88 ? 21.932 7.203 -8.482 1.00 92.38 88 ALA A O 1
ATOM 721 N N . THR A 1 89 ? 20.701 5.715 -9.636 1.00 93.88 89 THR A N 1
ATOM 722 C CA . THR A 1 89 ? 20.467 6.554 -10.818 1.00 93.88 89 THR A CA 1
ATOM 723 C C . THR A 1 89 ? 19.078 7.184 -10.809 1.00 93.88 89 THR A C 1
ATOM 725 O O . THR A 1 89 ? 18.118 6.643 -10.277 1.00 93.88 89 THR A O 1
ATOM 728 N N . ALA A 1 90 ? 18.938 8.343 -11.452 1.00 91.50 90 ALA A N 1
ATOM 729 C CA . ALA A 1 90 ? 17.645 9.022 -11.603 1.00 91.50 90 ALA A CA 1
ATOM 730 C C . ALA A 1 90 ? 16.701 8.356 -12.628 1.00 91.50 90 ALA A C 1
ATOM 732 O O . ALA A 1 90 ? 15.588 8.825 -12.840 1.00 91.50 90 ALA A O 1
ATOM 733 N N . TYR A 1 91 ? 17.175 7.320 -13.315 1.00 93.06 91 TYR A N 1
ATOM 734 C CA . TYR A 1 91 ? 16.497 6.637 -14.408 1.00 93.06 91 TYR A CA 1
ATOM 735 C C . TYR A 1 91 ? 16.892 5.161 -14.416 1.00 93.06 91 TYR A C 1
ATOM 737 O O . TYR A 1 91 ? 17.922 4.790 -13.851 1.00 93.06 91 TYR A O 1
ATOM 745 N N . LEU A 1 92 ? 16.093 4.341 -15.093 1.00 93.25 92 LEU A N 1
ATOM 746 C CA . LEU A 1 92 ? 16.365 2.923 -15.300 1.00 93.25 92 LEU A CA 1
ATOM 747 C C . LEU A 1 92 ? 17.011 2.718 -16.678 1.00 93.25 92 LEU A C 1
ATOM 749 O O . LEU A 1 92 ? 16.478 3.236 -17.664 1.00 93.25 92 LEU A O 1
ATOM 753 N N . PRO A 1 93 ? 18.150 2.011 -16.778 1.00 89.06 93 PRO A N 1
ATOM 754 C CA . PRO A 1 93 ? 18.686 1.609 -18.069 1.00 89.06 93 PRO A CA 1
ATOM 755 C C . PRO A 1 93 ? 17.782 0.538 -18.693 1.00 89.06 93 PRO A C 1
ATOM 757 O O . PRO A 1 93 ? 17.278 -0.344 -18.002 1.00 89.06 93 PRO A O 1
ATOM 760 N N . ALA A 1 94 ? 17.591 0.614 -20.007 1.00 88.88 94 ALA A N 1
ATOM 761 C CA . ALA A 1 94 ? 16.956 -0.445 -20.781 1.00 88.88 94 ALA A CA 1
ATOM 762 C C . ALA A 1 94 ? 18.033 -1.271 -21.511 1.00 88.88 94 ALA A C 1
ATOM 764 O O . ALA A 1 94 ? 19.097 -0.722 -21.817 1.00 88.88 94 ALA A O 1
ATOM 765 N N . PRO A 1 95 ? 17.787 -2.566 -21.787 1.00 87.69 95 PRO A N 1
ATOM 766 C CA . PRO A 1 95 ? 18.642 -3.352 -22.669 1.00 87.69 95 PRO A CA 1
ATOM 767 C C . PRO A 1 95 ? 18.750 -2.708 -24.059 1.00 87.69 95 PRO A C 1
ATOM 769 O O . PRO A 1 95 ? 17.877 -1.946 -24.479 1.00 87.69 95 PRO A O 1
ATOM 772 N N . GLU A 1 96 ? 19.834 -3.023 -24.766 1.00 86.19 96 GLU A N 1
ATOM 773 C CA . GLU A 1 96 ? 20.006 -2.631 -26.166 1.00 86.19 96 GLU A CA 1
ATOM 774 C C . GLU A 1 96 ? 18.943 -3.304 -27.057 1.00 86.19 96 GLU A C 1
ATOM 776 O O . GLU A 1 96 ? 18.472 -4.405 -26.760 1.00 86.19 96 GLU A O 1
ATOM 781 N N . ASP A 1 97 ? 18.565 -2.639 -28.156 1.00 84.88 97 ASP A N 1
ATOM 782 C CA . ASP A 1 97 ? 17.484 -3.085 -29.052 1.00 84.88 97 ASP A CA 1
ATOM 783 C C . ASP A 1 97 ? 17.752 -4.472 -29.678 1.00 84.88 97 ASP A C 1
ATOM 785 O O . ASP A 1 97 ? 16.818 -5.173 -30.067 1.00 84.88 97 ASP A O 1
ATOM 789 N N . ASP A 1 98 ? 19.021 -4.877 -29.793 1.00 85.81 98 ASP A N 1
ATOM 790 C CA . ASP A 1 98 ? 19.434 -6.197 -30.281 1.00 85.81 98 ASP A CA 1
ATOM 791 C C . ASP A 1 98 ? 19.252 -7.309 -29.232 1.00 85.81 98 ASP A C 1
ATOM 793 O O . ASP A 1 98 ? 19.126 -8.482 -29.590 1.00 85.81 98 ASP A O 1
ATOM 797 N N . VAL A 1 99 ? 19.209 -6.950 -27.945 1.00 88.38 99 VAL A N 1
ATOM 798 C CA . VAL A 1 99 ? 18.942 -7.863 -26.830 1.00 88.38 99 VAL A CA 1
ATOM 799 C C . VAL A 1 99 ? 17.441 -8.030 -26.618 1.00 88.38 99 VAL A C 1
ATOM 801 O O . VAL A 1 99 ? 16.974 -9.162 -26.473 1.00 88.38 99 VAL A O 1
ATOM 804 N N . ALA A 1 100 ? 16.695 -6.923 -26.573 1.00 90.25 100 ALA A N 1
ATOM 805 C CA . ALA A 1 100 ? 15.242 -6.933 -26.443 1.00 90.25 100 ALA A CA 1
ATOM 806 C C . ALA A 1 100 ? 14.615 -5.634 -26.963 1.00 90.25 100 ALA A C 1
ATOM 808 O O . ALA A 1 100 ? 15.024 -4.539 -26.588 1.00 90.25 100 ALA A O 1
ATOM 809 N N . ASP A 1 101 ? 13.552 -5.764 -27.759 1.00 90.31 101 ASP A N 1
ATOM 810 C CA . ASP A 1 101 ? 12.807 -4.621 -28.305 1.00 90.31 101 ASP A CA 1
ATOM 811 C C . ASP A 1 101 ? 11.719 -4.098 -27.352 1.00 90.31 101 ASP A C 1
ATOM 813 O O . ASP A 1 101 ? 11.273 -2.955 -27.463 1.00 90.31 101 ASP A O 1
ATOM 817 N N . THR A 1 102 ? 11.275 -4.949 -26.428 1.00 94.31 102 THR A N 1
ATOM 818 C CA . THR A 1 102 ? 10.178 -4.699 -25.496 1.00 94.31 102 THR A CA 1
ATOM 819 C C . THR A 1 102 ? 10.640 -5.035 -24.088 1.00 94.31 102 THR A C 1
ATOM 821 O O . THR A 1 102 ? 11.194 -6.107 -23.835 1.00 94.31 102 THR A O 1
ATOM 824 N N . VAL A 1 103 ? 10.378 -4.115 -23.167 1.00 95.62 103 VAL A N 1
ATOM 825 C CA . VAL A 1 103 ? 10.585 -4.292 -21.733 1.00 95.62 103 VAL A CA 1
ATOM 826 C C . VAL A 1 103 ? 9.257 -4.117 -21.019 1.00 95.62 103 VAL A C 1
ATOM 828 O O . VAL A 1 103 ? 8.367 -3.401 -21.475 1.00 95.62 103 VAL A O 1
ATOM 831 N N . TRP A 1 104 ? 9.136 -4.756 -19.874 1.00 96.75 104 TRP A N 1
ATOM 832 C CA . TRP A 1 104 ? 7.989 -4.639 -18.998 1.00 96.75 104 TRP A CA 1
ATOM 833 C C . TRP A 1 104 ? 8.468 -4.128 -17.650 1.00 96.75 104 TRP A C 1
ATOM 835 O O . TRP A 1 104 ? 9.501 -4.573 -17.141 1.00 96.75 104 TRP A O 1
ATOM 845 N N . LEU A 1 105 ? 7.718 -3.184 -17.092 1.00 96.88 105 LEU A N 1
ATOM 846 C CA . LEU A 1 105 ? 8.013 -2.582 -15.803 1.00 96.88 105 LEU A CA 1
ATOM 847 C C . LEU A 1 105 ? 6.884 -2.861 -14.817 1.00 96.88 105 LEU A C 1
ATOM 849 O O . LEU A 1 105 ? 5.718 -2.659 -15.144 1.00 96.88 105 LEU A O 1
ATOM 853 N N . LEU A 1 106 ? 7.239 -3.292 -13.612 1.00 95.25 106 LEU A N 1
ATOM 854 C CA . LEU A 1 106 ? 6.309 -3.624 -12.531 1.00 95.25 106 LEU A CA 1
ATOM 855 C C . LEU A 1 106 ? 6.811 -3.015 -11.220 1.00 95.25 106 LEU A C 1
ATOM 857 O O . LEU A 1 106 ? 8.006 -3.084 -10.933 1.00 95.25 106 LEU A O 1
ATOM 861 N N . ALA A 1 107 ? 5.903 -2.465 -10.417 1.00 94.38 107 ALA A N 1
ATOM 862 C CA . ALA A 1 107 ? 6.176 -2.048 -9.045 1.00 94.38 107 ALA A CA 1
ATOM 863 C C . ALA A 1 107 ? 5.644 -3.093 -8.048 1.00 94.38 107 ALA A C 1
ATOM 865 O O . ALA A 1 107 ? 4.617 -3.721 -8.301 1.00 94.38 107 ALA A O 1
ATOM 866 N N . SER A 1 108 ? 6.345 -3.285 -6.931 1.00 94.00 108 SER A N 1
ATOM 867 C CA . SER A 1 108 ? 5.958 -4.203 -5.855 1.00 94.00 108 SER A CA 1
ATOM 868 C C . SER A 1 108 ? 6.437 -3.682 -4.501 1.00 94.00 108 SER A C 1
ATOM 870 O O . SER A 1 108 ? 7.567 -3.211 -4.389 1.00 94.00 108 SER A O 1
ATOM 872 N N . ASP A 1 109 ? 5.618 -3.823 -3.461 1.00 91.94 109 ASP A N 1
ATOM 873 C CA . ASP A 1 109 ? 5.997 -3.492 -2.077 1.00 91.94 109 ASP A CA 1
ATOM 874 C C . ASP A 1 109 ? 6.759 -4.623 -1.369 1.00 91.94 109 ASP A C 1
ATOM 876 O O . ASP A 1 109 ? 7.215 -4.455 -0.244 1.00 91.94 109 ASP A O 1
ATOM 880 N N . THR A 1 110 ? 6.937 -5.768 -2.030 1.00 93.50 110 THR A N 1
ATOM 881 C CA . THR A 1 110 ? 7.741 -6.893 -1.533 1.00 93.50 110 THR A CA 1
ATOM 882 C C . THR A 1 110 ? 8.728 -7.370 -2.594 1.00 93.50 110 THR A C 1
ATOM 884 O O . THR A 1 110 ? 8.493 -7.209 -3.800 1.00 93.50 110 THR A O 1
ATOM 887 N N . LEU A 1 111 ? 9.827 -7.990 -2.162 1.00 93.69 111 LEU A N 1
ATOM 888 C CA . LEU A 1 111 ? 10.696 -8.716 -3.080 1.00 93.69 111 LEU A CA 1
ATOM 889 C C . LEU A 1 111 ? 9.960 -9.961 -3.592 1.00 93.69 111 LEU A C 1
ATOM 891 O O . LEU A 1 111 ? 9.503 -10.803 -2.824 1.00 93.69 111 LEU A O 1
ATOM 895 N N . LEU A 1 112 ? 9.830 -10.088 -4.907 1.00 94.62 112 LEU A N 1
ATOM 896 C CA . LEU A 1 112 ? 9.119 -11.196 -5.538 1.00 94.62 112 LEU A CA 1
ATOM 897 C C . LEU A 1 112 ? 9.910 -12.504 -5.418 1.00 94.62 112 LEU A C 1
ATOM 899 O O . LEU A 1 112 ? 11.082 -12.555 -5.792 1.00 94.62 112 LEU A O 1
ATOM 903 N N . SER A 1 113 ? 9.246 -13.567 -4.958 1.00 94.06 113 SER A N 1
ATOM 904 C CA . SER A 1 113 ? 9.830 -14.910 -4.897 1.00 94.06 113 SER A CA 1
ATOM 905 C C . SER A 1 113 ? 10.072 -15.494 -6.291 1.00 94.06 113 SER A C 1
ATOM 907 O O . SER A 1 113 ? 9.455 -15.075 -7.279 1.00 94.06 113 SER A O 1
ATOM 909 N N . HIS A 1 114 ? 10.900 -16.538 -6.382 1.00 90.94 114 HIS A N 1
ATOM 910 C CA . HIS A 1 114 ? 11.049 -17.305 -7.623 1.00 90.94 114 HIS A CA 1
ATOM 911 C C . HIS A 1 114 ? 9.708 -17.834 -8.157 1.00 90.94 114 HIS A C 1
ATOM 913 O O . HIS A 1 114 ? 9.477 -17.812 -9.369 1.00 90.94 114 HIS A O 1
ATOM 919 N N . CYS A 1 115 ? 8.802 -18.270 -7.273 1.00 92.56 115 CYS A N 1
ATOM 920 C CA . CYS A 1 115 ? 7.476 -18.745 -7.669 1.00 92.56 115 CYS A CA 1
ATOM 921 C C . CYS A 1 115 ? 6.651 -17.624 -8.312 1.00 92.56 115 CYS A C 1
ATOM 923 O O . CYS A 1 115 ? 6.039 -17.829 -9.364 1.00 92.56 115 CYS A O 1
ATOM 925 N N . THR A 1 116 ? 6.648 -16.427 -7.720 1.00 95.44 116 THR A N 1
ATOM 926 C CA . THR A 1 116 ? 5.915 -15.287 -8.280 1.00 95.44 116 THR A CA 1
ATOM 927 C C . THR A 1 116 ? 6.530 -14.809 -9.593 1.00 95.44 116 THR A C 1
ATOM 929 O O . THR A 1 116 ? 5.797 -14.599 -10.559 1.00 95.44 116 THR A O 1
ATOM 932 N N . LEU A 1 117 ? 7.859 -14.711 -9.683 1.00 94.44 117 LEU A N 1
ATOM 933 C CA . LEU A 1 117 ? 8.544 -14.369 -10.934 1.00 94.44 117 LEU A CA 1
ATOM 934 C C . LEU A 1 117 ? 8.214 -15.374 -12.048 1.00 94.44 117 LEU A C 1
ATOM 936 O O . LEU A 1 117 ? 7.944 -14.972 -13.177 1.00 94.44 117 LEU A O 1
ATOM 940 N N . TRP A 1 118 ? 8.133 -16.666 -11.726 1.00 93.94 118 TRP A N 1
ATOM 941 C CA . TRP A 1 118 ? 7.711 -17.701 -12.671 1.00 93.94 118 TRP A CA 1
ATOM 942 C C . TRP A 1 118 ? 6.253 -17.538 -13.125 1.00 93.94 118 TRP A C 1
ATOM 944 O O . TRP A 1 118 ? 5.950 -17.660 -14.314 1.00 93.94 118 TRP A O 1
ATOM 954 N N . LYS A 1 119 ? 5.336 -17.205 -12.208 1.00 95.50 119 LYS A N 1
ATOM 955 C CA . LYS A 1 119 ? 3.941 -16.890 -12.561 1.00 95.50 119 LYS A CA 1
ATOM 956 C C . LYS A 1 119 ? 3.856 -15.680 -13.495 1.00 95.50 119 LYS A C 1
ATOM 958 O O . LYS A 1 119 ? 3.047 -15.708 -14.418 1.00 95.50 119 LYS A O 1
ATOM 963 N N . ILE A 1 120 ? 4.691 -14.658 -13.291 1.00 96.06 120 ILE A N 1
ATOM 964 C CA . ILE A 1 120 ? 4.790 -13.475 -14.162 1.00 96.06 120 ILE A CA 1
ATOM 965 C C . ILE A 1 120 ? 5.369 -13.851 -15.536 1.00 96.06 120 ILE A C 1
ATOM 967 O O . ILE A 1 120 ? 4.828 -13.427 -16.556 1.00 96.06 120 ILE A O 1
ATOM 971 N N . GLU A 1 121 ? 6.409 -14.692 -15.593 1.00 96.00 121 GLU A N 1
ATOM 972 C CA . GLU A 1 121 ? 6.977 -15.197 -16.856 1.00 96.00 121 GLU A CA 1
ATOM 973 C C . GLU A 1 121 ? 5.906 -15.893 -17.709 1.00 96.00 121 GLU A C 1
ATOM 975 O O . GLU A 1 121 ? 5.757 -15.592 -18.898 1.00 96.00 121 GLU A O 1
ATOM 980 N N . LEU A 1 122 ? 5.117 -16.766 -17.072 1.00 95.75 122 LEU A N 1
ATOM 981 C CA . LEU A 1 122 ? 4.009 -17.502 -17.685 1.00 95.75 122 LEU A CA 1
ATOM 982 C C . LEU A 1 122 ? 2.734 -16.670 -17.889 1.00 95.75 122 LEU A C 1
ATOM 984 O O . LEU A 1 122 ? 1.772 -17.180 -18.460 1.00 95.75 122 LEU A O 1
ATOM 988 N N . ASP A 1 123 ? 2.699 -15.429 -17.399 1.00 95.06 123 ASP A N 1
ATOM 989 C CA . ASP A 1 123 ? 1.501 -14.581 -17.339 1.00 95.06 123 ASP A CA 1
ATOM 990 C C . ASP A 1 123 ? 0.283 -15.294 -16.717 1.00 95.06 123 ASP A C 1
ATOM 992 O O . ASP A 1 123 ? -0.864 -15.185 -17.161 1.00 95.06 123 ASP A O 1
ATOM 996 N N . SER A 1 124 ? 0.545 -16.083 -15.675 1.00 94.50 124 SER A N 1
ATOM 997 C CA . SER A 1 124 ? -0.479 -16.830 -14.947 1.00 94.50 124 SER A CA 1
ATOM 998 C C . SER A 1 124 ? -1.487 -15.864 -14.338 1.00 94.50 124 SER A C 1
ATOM 1000 O O . SER A 1 124 ? -1.099 -14.897 -13.690 1.00 94.50 124 SER A O 1
ATOM 1002 N N . GLN A 1 125 ? -2.781 -16.127 -14.546 1.00 88.56 125 GLN A N 1
ATOM 1003 C CA . GLN A 1 125 ? -3.876 -15.244 -14.111 1.00 88.56 125 GLN A CA 1
ATOM 1004 C C . GLN A 1 125 ? -3.742 -13.795 -14.613 1.00 88.56 125 GLN A C 1
ATOM 1006 O O . GLN A 1 125 ? -4.288 -12.883 -14.001 1.00 88.56 125 GLN A O 1
ATOM 1011 N N . ALA A 1 126 ? -3.035 -13.595 -15.730 1.00 91.00 126 ALA A N 1
ATOM 1012 C CA . ALA A 1 126 ? -2.801 -12.289 -16.331 1.00 91.00 126 ALA A CA 1
ATOM 1013 C C . ALA A 1 126 ? -2.004 -11.311 -15.436 1.00 91.00 126 ALA A C 1
ATOM 1015 O O . ALA A 1 126 ? -2.122 -10.094 -15.585 1.00 91.00 126 ALA A O 1
ATOM 1016 N N . LEU A 1 127 ? -1.183 -11.836 -14.509 1.00 92.44 127 LEU A N 1
ATOM 1017 C CA . LEU A 1 127 ? -0.358 -11.029 -13.602 1.00 92.44 127 LEU A CA 1
ATOM 1018 C C . LEU A 1 127 ? 0.558 -10.062 -14.355 1.00 92.44 127 LEU A C 1
ATOM 1020 O O . LEU A 1 127 ? 0.646 -8.895 -13.986 1.00 92.44 127 LEU A O 1
ATOM 1024 N N . ARG A 1 128 ? 1.230 -10.522 -15.416 1.00 93.81 128 ARG A N 1
ATOM 1025 C CA . ARG A 1 128 ? 2.141 -9.670 -16.183 1.00 93.81 128 ARG A CA 1
ATOM 1026 C C . ARG A 1 128 ? 1.359 -8.682 -17.030 1.00 93.81 128 ARG A C 1
ATOM 1028 O O . ARG A 1 128 ? 1.681 -7.503 -17.023 1.00 93.81 128 ARG A O 1
ATOM 1035 N N . SER A 1 129 ? 0.370 -9.160 -17.780 1.00 91.88 129 SER A N 1
ATOM 1036 C CA . SER A 1 129 ? -0.367 -8.325 -18.734 1.00 91.88 129 SER A CA 1
ATOM 1037 C C . SER A 1 129 ? -1.214 -7.232 -18.080 1.00 91.88 129 SER A C 1
ATOM 1039 O O . SER A 1 129 ? -1.468 -6.231 -18.741 1.00 91.88 129 SER A O 1
ATOM 1041 N N . HIS A 1 130 ? -1.617 -7.392 -16.814 1.00 89.75 130 HIS A N 1
ATOM 1042 C CA . HIS A 1 130 ? -2.366 -6.365 -16.081 1.00 89.75 130 HIS A CA 1
ATOM 1043 C C . HIS A 1 130 ? -1.486 -5.502 -15.176 1.00 89.75 130 HIS A C 1
ATOM 1045 O O . HIS A 1 13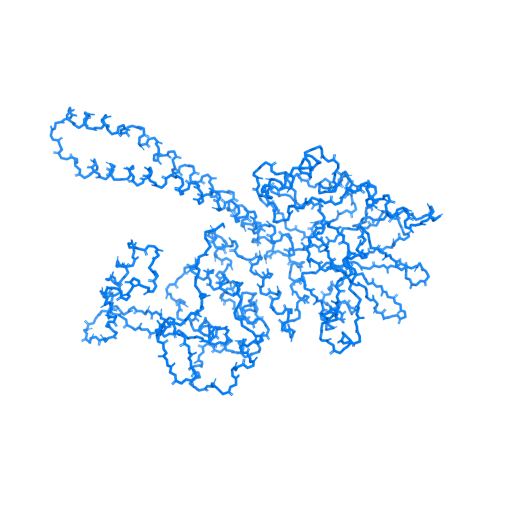0 ? -1.694 -4.297 -15.110 1.00 89.75 130 HIS A O 1
ATOM 1051 N N . LEU A 1 131 ? -0.521 -6.078 -14.450 1.00 91.31 131 LEU A N 1
ATOM 1052 C CA . LEU A 1 131 ? 0.243 -5.294 -13.471 1.00 91.31 131 LEU A CA 1
ATOM 1053 C C . LEU A 1 131 ? 1.459 -4.590 -14.076 1.00 91.31 131 LEU A C 1
ATOM 1055 O O . LEU A 1 131 ? 1.915 -3.591 -13.520 1.00 91.31 131 LEU A O 1
ATOM 1059 N N . ALA A 1 132 ? 2.006 -5.101 -15.182 1.00 94.50 132 ALA A N 1
ATOM 1060 C CA . ALA A 1 132 ? 3.218 -4.555 -15.770 1.00 94.50 132 ALA A CA 1
ATOM 1061 C C . ALA A 1 132 ? 2.940 -3.701 -17.006 1.00 94.50 132 ALA A C 1
ATOM 1063 O O . ALA A 1 132 ? 2.232 -4.105 -17.929 1.00 94.50 132 ALA A O 1
ATOM 1064 N N . THR A 1 133 ? 3.603 -2.552 -17.071 1.00 95.38 133 THR A N 1
ATOM 1065 C CA . THR A 1 133 ? 3.547 -1.670 -18.233 1.00 95.38 133 THR A CA 1
ATOM 1066 C C . THR A 1 133 ? 4.562 -2.133 -19.271 1.00 95.38 133 THR A C 1
ATOM 1068 O O . THR A 1 133 ? 5.771 -2.073 -19.037 1.00 95.38 133 THR A O 1
ATOM 1071 N N . ALA A 1 134 ? 4.073 -2.594 -20.422 1.00 95.38 134 ALA A N 1
ATOM 1072 C CA . ALA A 1 134 ? 4.907 -2.961 -21.563 1.00 95.38 134 ALA A CA 1
ATOM 1073 C C . ALA A 1 134 ? 5.291 -1.716 -22.374 1.00 95.38 134 ALA A C 1
ATOM 1075 O O . ALA A 1 134 ? 4.428 -0.931 -22.764 1.00 95.38 134 ALA A O 1
ATOM 1076 N N . VAL A 1 135 ? 6.577 -1.552 -22.670 1.00 95.31 135 VAL A N 1
ATOM 1077 C CA . VAL A 1 135 ? 7.089 -0.421 -23.446 1.00 95.31 135 VAL A CA 1
ATOM 1078 C C . VAL A 1 135 ? 8.247 -0.851 -24.338 1.00 95.31 135 VAL A C 1
ATOM 1080 O O . VAL A 1 135 ? 9.074 -1.681 -23.969 1.00 95.31 135 VAL A O 1
ATOM 1083 N N . LYS A 1 136 ? 8.328 -0.251 -25.521 1.00 94.31 136 LYS A N 1
ATOM 1084 C CA . LYS A 1 136 ? 9.488 -0.305 -26.410 1.00 94.31 136 LYS A CA 1
ATOM 1085 C C . LYS A 1 136 ? 10.365 0.920 -26.159 1.00 94.31 136 LYS A C 1
ATOM 1087 O O . LYS A 1 136 ? 9.937 2.018 -26.526 1.00 94.31 136 LYS A O 1
ATOM 1092 N N . PRO A 1 137 ? 11.559 0.792 -25.556 1.00 90.81 137 PRO A N 1
ATOM 1093 C CA . PRO A 1 137 ? 12.393 1.942 -25.193 1.00 90.81 137 PRO A CA 1
ATOM 1094 C C . PRO A 1 137 ? 12.728 2.859 -26.381 1.00 90.81 137 PRO A C 1
ATOM 1096 O O . PRO A 1 137 ? 12.655 4.081 -26.267 1.00 90.81 137 PRO A O 1
ATOM 1099 N N . SER A 1 138 ? 13.018 2.273 -27.544 1.00 87.38 138 SER A N 1
ATOM 1100 C CA . SER A 1 138 ? 13.290 2.977 -28.805 1.00 87.38 138 SER A CA 1
ATOM 1101 C C . SER A 1 138 ? 12.027 3.340 -29.603 1.00 87.38 138 SER A C 1
ATOM 1103 O O . SER A 1 138 ? 12.101 4.087 -30.576 1.00 87.38 138 SER A O 1
ATOM 1105 N N . GLY A 1 139 ? 10.847 2.864 -29.186 1.00 83.50 139 GLY A N 1
ATOM 1106 C CA . GLY A 1 139 ? 9.573 3.036 -29.897 1.00 83.50 139 GLY A CA 1
ATOM 1107 C C . GLY A 1 139 ? 8.894 4.401 -29.724 1.00 83.50 139 GLY A C 1
ATOM 1108 O O . GLY A 1 139 ? 7.865 4.655 -30.349 1.00 83.50 139 GLY A O 1
ATOM 1109 N N . GLY A 1 140 ? 9.449 5.289 -28.894 1.00 82.25 140 GLY A N 1
ATOM 1110 C CA . GLY A 1 140 ? 8.930 6.642 -28.673 1.00 82.25 140 GLY A CA 1
ATOM 1111 C C . GLY A 1 140 ? 7.717 6.723 -27.733 1.00 82.25 140 GLY A C 1
ATOM 1112 O O . GLY A 1 140 ? 7.274 5.737 -27.152 1.00 82.25 140 GLY A O 1
ATOM 1113 N N . HIS A 1 141 ? 7.181 7.932 -27.550 1.00 79.25 141 HIS A N 1
ATOM 1114 C CA . HIS A 1 141 ? 6.225 8.267 -26.481 1.00 79.25 141 HIS A CA 1
ATOM 1115 C C . HIS A 1 141 ? 4.736 8.083 -26.836 1.00 79.25 141 HIS A C 1
ATOM 1117 O O . HIS A 1 141 ? 3.874 8.468 -26.059 1.00 79.25 141 HIS A O 1
ATOM 1123 N N . GLY A 1 142 ? 4.405 7.539 -28.011 1.00 81.81 142 GLY A N 1
ATOM 1124 C CA . GLY A 1 142 ? 3.011 7.294 -28.423 1.00 81.81 142 GLY A CA 1
ATOM 1125 C C . GLY A 1 142 ? 2.407 5.998 -27.868 1.00 81.81 142 GLY A C 1
ATOM 1126 O O . GLY A 1 142 ? 1.318 5.607 -28.279 1.00 81.81 142 GLY A O 1
ATOM 1127 N N . GLN A 1 143 ? 3.138 5.299 -27.002 1.00 92.69 143 GLN A N 1
ATOM 1128 C CA . GLN A 1 143 ? 2.752 4.008 -26.439 1.00 92.69 143 GLN A CA 1
ATOM 1129 C C . GLN A 1 143 ? 1.853 4.204 -25.214 1.00 92.69 143 GLN A C 1
ATOM 1131 O O . GLN A 1 143 ? 1.956 5.217 -24.520 1.00 92.69 143 GLN A O 1
ATOM 1136 N N . ALA A 1 144 ? 0.993 3.224 -24.934 1.00 92.19 144 ALA A N 1
ATOM 1137 C CA . ALA A 1 144 ? 0.163 3.237 -23.734 1.00 92.19 144 ALA A CA 1
ATOM 1138 C C . ALA A 1 144 ? 1.045 3.400 -22.487 1.00 92.19 144 ALA A C 1
ATOM 1140 O O . ALA A 1 144 ? 2.075 2.739 -22.358 1.00 92.19 144 ALA A O 1
ATOM 1141 N N . HIS A 1 145 ? 0.658 4.311 -21.594 1.00 92.94 145 HIS A N 1
ATOM 1142 C CA . HIS A 1 145 ? 1.362 4.589 -20.339 1.00 92.94 145 HIS A CA 1
ATOM 1143 C C . HIS A 1 145 ? 2.830 5.035 -20.474 1.00 92.94 145 HIS A C 1
ATOM 1145 O O . HIS A 1 145 ? 3.564 5.042 -19.486 1.00 92.94 145 HIS A O 1
ATOM 1151 N N . ALA A 1 146 ? 3.263 5.476 -21.659 1.00 93.56 146 ALA A N 1
ATOM 1152 C CA . ALA A 1 146 ? 4.587 6.048 -21.878 1.00 93.56 146 ALA A CA 1
ATOM 1153 C C . ALA A 1 146 ? 4.481 7.531 -22.246 1.00 93.56 146 ALA A C 1
ATOM 1155 O O . ALA A 1 146 ? 3.769 7.921 -23.163 1.00 93.56 146 ALA A O 1
ATOM 1156 N N . LEU A 1 147 ? 5.214 8.376 -21.532 1.00 92.38 147 LEU A N 1
ATOM 1157 C CA . LEU A 1 147 ? 5.278 9.821 -21.730 1.00 92.38 147 LEU A CA 1
ATOM 1158 C C . LEU A 1 147 ? 6.690 10.207 -22.180 1.00 92.38 147 LEU A C 1
ATOM 1160 O O . LEU A 1 147 ? 7.650 9.518 -21.838 1.00 92.38 147 LEU A O 1
ATOM 1164 N N . PRO A 1 148 ? 6.888 11.329 -22.885 1.00 92.31 148 PRO A N 1
ATOM 1165 C CA . PRO A 1 148 ? 8.235 11.849 -23.070 1.00 92.31 148 PRO A CA 1
ATOM 1166 C C . PRO A 1 148 ? 8.791 12.348 -21.724 1.00 92.31 148 PRO A C 1
ATOM 1168 O O . PRO A 1 148 ? 8.107 13.073 -20.996 1.00 92.31 148 PRO A O 1
ATOM 1171 N N . SER A 1 149 ? 10.049 12.026 -21.399 1.00 92.38 149 SER A N 1
ATOM 1172 C CA . SER A 1 149 ? 10.685 12.413 -20.121 1.00 92.38 149 SER A CA 1
ATOM 1173 C C . SER A 1 149 ? 10.665 13.924 -19.854 1.00 92.38 149 SER A C 1
ATOM 1175 O O . SER A 1 149 ? 10.612 14.364 -18.706 1.00 92.38 149 SER A O 1
ATOM 1177 N N . SER A 1 150 ? 10.617 14.742 -20.907 1.00 91.12 150 SER A N 1
ATOM 1178 C CA . SER A 1 150 ? 10.523 16.200 -20.806 1.00 91.12 150 SER A CA 1
ATOM 1179 C C . SER A 1 150 ? 9.242 16.699 -20.126 1.00 91.12 150 SER A C 1
ATOM 1181 O O . SER A 1 150 ? 9.234 17.823 -19.627 1.00 91.12 150 SER A O 1
ATOM 1183 N N . MET A 1 151 ? 8.175 15.889 -20.089 1.00 90.56 151 MET A N 1
ATOM 1184 C CA . MET A 1 151 ? 6.907 16.233 -19.430 1.00 90.56 151 MET A CA 1
ATOM 1185 C C . MET A 1 151 ? 6.931 16.020 -17.912 1.00 90.56 151 MET A C 1
ATOM 1187 O O . MET A 1 151 ? 6.050 16.533 -17.227 1.00 90.56 151 MET A O 1
ATOM 1191 N N . LEU A 1 152 ? 7.940 15.332 -17.357 1.00 88.94 152 LEU A N 1
ATOM 1192 C CA . LEU A 1 152 ? 8.012 15.027 -15.919 1.00 88.94 152 LEU A CA 1
ATOM 1193 C C . LEU A 1 152 ? 7.876 16.276 -15.038 1.00 88.94 152 LEU A C 1
ATOM 1195 O O . LEU A 1 152 ? 7.175 16.251 -14.034 1.00 88.94 152 LEU A O 1
ATOM 1199 N N . LYS A 1 153 ? 8.518 17.383 -15.428 1.00 86.56 153 LYS A N 1
ATOM 1200 C CA . LYS A 1 153 ? 8.513 18.639 -14.660 1.00 86.56 153 LYS A CA 1
ATOM 1201 C C . LYS A 1 153 ? 7.138 19.329 -14.611 1.00 86.56 153 LYS A C 1
ATOM 1203 O O . LYS A 1 153 ? 6.912 20.135 -13.714 1.00 86.56 153 LYS A O 1
ATOM 1208 N N . ASP A 1 154 ? 6.286 19.068 -15.602 1.00 85.31 154 ASP A N 1
ATOM 1209 C CA . ASP A 1 154 ? 5.005 19.757 -15.791 1.00 85.31 154 ASP A CA 1
ATOM 1210 C C . ASP A 1 154 ? 3.830 18.880 -15.333 1.00 85.31 154 ASP A C 1
ATOM 1212 O O . ASP A 1 154 ? 2.807 19.404 -14.907 1.00 85.31 154 ASP A O 1
ATOM 1216 N N . GLN A 1 155 ? 3.976 17.552 -15.413 1.00 85.88 155 GLN A N 1
ATOM 1217 C CA . GLN A 1 155 ? 2.897 16.589 -15.160 1.00 85.88 155 GLN A CA 1
ATOM 1218 C C . GLN A 1 155 ? 3.007 15.867 -13.812 1.00 85.88 155 GLN A C 1
ATOM 1220 O O . GLN A 1 155 ? 2.010 15.337 -13.329 1.00 85.88 155 GLN A O 1
ATOM 1225 N N . VAL A 1 156 ? 4.196 15.822 -13.200 1.00 86.06 156 VAL A N 1
ATOM 1226 C CA . VAL A 1 156 ? 4.413 15.157 -11.907 1.00 86.06 156 VAL A CA 1
ATOM 1227 C C . VAL A 1 156 ? 4.736 16.210 -10.858 1.00 86.06 156 VAL A C 1
ATOM 1229 O O . VAL A 1 156 ? 5.783 16.861 -10.914 1.00 86.06 156 VAL A O 1
ATOM 1232 N N . PHE A 1 157 ? 3.830 16.380 -9.896 1.00 79.88 157 PHE A N 1
ATOM 1233 C CA . PHE A 1 157 ? 3.901 17.461 -8.916 1.00 79.88 157 PHE A CA 1
ATOM 1234 C C . PHE A 1 157 ? 5.208 17.424 -8.109 1.00 79.88 157 PHE A C 1
ATOM 1236 O O . PHE A 1 157 ? 5.885 18.445 -7.978 1.00 79.88 157 PHE A O 1
ATOM 1243 N N . GLU A 1 158 ? 5.613 16.237 -7.655 1.00 78.94 158 GLU A N 1
ATOM 1244 C CA . GLU A 1 158 ? 6.867 15.971 -6.942 1.00 78.94 158 GLU A CA 1
ATOM 1245 C C . GLU A 1 158 ? 8.109 16.433 -7.711 1.00 78.94 158 GLU A C 1
ATOM 1247 O O . GLU A 1 158 ? 9.060 16.966 -7.137 1.00 78.94 158 GLU A O 1
ATOM 1252 N N . LEU A 1 159 ? 8.102 16.245 -9.028 1.00 82.31 159 LEU A N 1
ATOM 1253 C CA . LEU A 1 159 ? 9.260 16.488 -9.887 1.00 82.31 159 LEU A CA 1
ATOM 1254 C C . LEU A 1 159 ? 9.272 17.912 -10.456 1.00 82.31 159 LEU A C 1
ATOM 1256 O O . LEU A 1 159 ? 10.216 18.299 -11.158 1.00 82.31 159 LEU A O 1
ATOM 1260 N N . SER A 1 160 ? 8.241 18.700 -10.164 1.00 76.69 160 SER A N 1
ATOM 1261 C CA . SER A 1 160 ? 8.082 20.049 -10.682 1.00 76.69 160 SER A CA 1
ATOM 1262 C C . SER A 1 160 ? 9.075 21.045 -10.077 1.00 76.69 160 SER A C 1
ATOM 1264 O O . SER A 1 160 ? 9.560 20.933 -8.948 1.00 76.69 160 SER A O 1
ATOM 1266 N N . THR A 1 161 ? 9.369 22.097 -10.836 1.00 63.72 161 THR A N 1
ATOM 1267 C CA . THR A 1 161 ? 10.115 23.271 -10.359 1.00 63.72 161 THR A CA 1
ATOM 1268 C C . THR A 1 161 ? 9.178 24.270 -9.674 1.00 63.72 161 THR A C 1
ATOM 1270 O O . THR A 1 161 ? 9.095 25.430 -10.070 1.00 63.72 161 THR A O 1
ATOM 1273 N N . HIS A 1 162 ? 8.435 23.838 -8.652 1.00 60.09 162 HIS A N 1
ATOM 1274 C CA . HIS A 1 162 ? 7.562 24.744 -7.903 1.00 60.09 162 HIS A CA 1
ATOM 1275 C C . HIS A 1 162 ? 8.376 25.644 -6.949 1.00 60.09 162 HIS A C 1
ATOM 1277 O O . HIS A 1 162 ? 9.114 25.112 -6.114 1.00 60.09 162 HIS A O 1
ATOM 1283 N N . PRO A 1 163 ? 8.200 26.987 -6.975 1.00 54.22 163 PRO A N 1
ATOM 1284 C CA . PRO A 1 163 ? 8.876 27.919 -6.064 1.00 54.22 163 PRO A CA 1
ATOM 1285 C C . PRO A 1 163 ? 8.720 27.536 -4.585 1.00 54.22 163 PRO A C 1
ATOM 1287 O O . PRO A 1 163 ? 9.669 27.641 -3.803 1.00 54.22 163 PRO A O 1
ATOM 1290 N N . SER A 1 164 ? 7.532 27.039 -4.227 1.00 57.44 164 SER A N 1
ATOM 1291 C CA . SER A 1 164 ? 7.169 26.533 -2.903 1.00 57.44 164 SER A CA 1
ATOM 1292 C C . SER A 1 164 ? 8.014 25.321 -2.501 1.00 57.44 164 SER A C 1
ATOM 1294 O O . SER A 1 164 ? 8.588 25.324 -1.419 1.00 57.44 164 SER A O 1
ATOM 1296 N N . LEU A 1 165 ? 8.178 24.332 -3.390 1.00 57.72 165 LEU A N 1
ATOM 1297 C CA . LEU A 1 165 ? 8.994 23.136 -3.146 1.00 57.72 165 LEU A CA 1
ATOM 1298 C C . LEU A 1 165 ? 10.492 23.457 -3.092 1.00 57.72 165 LEU A C 1
ATOM 1300 O O . LEU A 1 165 ? 11.216 22.882 -2.285 1.00 57.72 165 LEU A O 1
ATOM 1304 N N . SER A 1 166 ? 10.974 24.413 -3.891 1.00 55.94 166 SER A N 1
ATOM 1305 C CA . SER A 1 166 ? 12.367 24.876 -3.808 1.00 55.94 166 SER A CA 1
ATOM 1306 C C . SER A 1 166 ? 12.684 25.603 -2.495 1.00 55.94 166 SER A C 1
ATOM 1308 O O . SER A 1 166 ? 13.746 25.365 -1.928 1.00 55.94 166 SER A O 1
ATOM 1310 N N . ARG A 1 167 ? 11.760 26.416 -1.958 1.00 54.94 167 ARG A N 1
ATOM 1311 C CA . ARG A 1 167 ? 11.914 27.017 -0.617 1.00 54.94 167 ARG A CA 1
ATOM 1312 C C . ARG A 1 167 ? 11.813 25.973 0.491 1.00 54.94 167 ARG A C 1
ATOM 1314 O O . ARG A 1 167 ? 12.603 26.016 1.427 1.00 54.94 167 ARG A O 1
ATOM 1321 N N . ILE A 1 168 ? 10.892 25.014 0.356 1.00 55.75 168 ILE A N 1
ATOM 1322 C CA . ILE A 1 168 ? 10.789 23.867 1.265 1.00 55.75 168 ILE A CA 1
ATOM 1323 C C . ILE A 1 168 ? 12.090 23.065 1.236 1.00 55.75 168 ILE A C 1
ATOM 1325 O O . ILE A 1 168 ? 12.573 22.727 2.295 1.00 55.75 168 ILE A O 1
ATOM 1329 N N . ARG A 1 169 ? 12.742 22.839 0.089 1.00 56.84 169 ARG A N 1
ATOM 1330 C CA . ARG A 1 169 ? 14.043 22.142 0.015 1.00 56.84 169 ARG A CA 1
ATOM 1331 C C . ARG A 1 169 ? 15.152 22.848 0.800 1.00 56.84 169 ARG A C 1
ATOM 1333 O O . ARG A 1 169 ? 15.951 22.182 1.453 1.00 56.84 169 ARG A O 1
ATOM 1340 N N . GLU A 1 170 ? 15.210 24.175 0.739 1.00 54.53 170 GLU A N 1
ATOM 1341 C CA . GLU A 1 170 ? 16.181 24.968 1.508 1.00 54.53 170 GLU A CA 1
ATOM 1342 C C . GLU A 1 170 ? 15.849 24.985 3.012 1.00 54.53 170 GLU A C 1
ATOM 1344 O O . GLU A 1 170 ? 16.757 24.985 3.844 1.00 54.53 170 GLU A O 1
ATOM 1349 N N . GLN A 1 171 ? 14.559 24.932 3.364 1.00 49.53 171 GLN A N 1
ATOM 1350 C CA . GLN A 1 171 ? 14.044 24.950 4.740 1.00 49.53 171 GLN A CA 1
ATOM 1351 C C . GLN A 1 171 ? 13.775 23.559 5.345 1.00 49.53 171 GLN A C 1
ATOM 1353 O O . GLN A 1 171 ? 13.534 23.464 6.544 1.00 49.53 171 GLN A O 1
ATOM 1358 N N . ALA A 1 172 ? 13.855 22.471 4.573 1.00 51.16 172 ALA A N 1
ATOM 1359 C CA . ALA A 1 172 ? 13.538 21.094 4.980 1.00 51.16 172 ALA A CA 1
ATOM 1360 C C . ALA A 1 172 ? 14.520 20.548 6.024 1.00 51.16 172 ALA A C 1
ATOM 1362 O O . ALA A 1 172 ? 14.249 19.549 6.674 1.00 51.16 172 ALA A O 1
ATOM 1363 N N . LYS A 1 173 ? 15.640 21.244 6.255 1.00 47.44 173 LYS A N 1
ATOM 1364 C CA . LYS A 1 173 ? 16.493 21.006 7.427 1.00 47.44 173 LYS A CA 1
ATOM 1365 C C . LYS A 1 173 ? 15.873 21.503 8.748 1.00 47.44 173 LYS A C 1
ATOM 1367 O O . LYS A 1 173 ? 16.426 21.212 9.801 1.00 47.44 173 LYS A O 1
ATOM 1372 N N . GLN A 1 174 ? 14.786 22.279 8.707 1.00 45.12 174 GLN A N 1
ATOM 1373 C CA . GLN A 1 174 ? 14.165 22.951 9.860 1.00 45.12 174 GLN A CA 1
ATOM 1374 C C . GLN A 1 174 ? 12.638 22.783 9.956 1.00 45.12 174 GLN A C 1
ATOM 1376 O O . GLN A 1 174 ? 12.091 22.949 11.044 1.00 45.12 174 GLN A O 1
ATOM 1381 N N . TRP A 1 175 ? 11.928 22.477 8.866 1.00 43.91 175 TRP A N 1
ATOM 1382 C CA . TRP A 1 175 ? 10.479 22.236 8.897 1.00 43.91 175 TRP A CA 1
ATOM 1383 C C . TRP A 1 175 ? 10.153 20.765 9.161 1.00 43.91 175 TRP A C 1
ATOM 1385 O O . TRP A 1 175 ? 10.735 19.874 8.551 1.00 43.91 175 TRP A O 1
ATOM 1395 N N . SER A 1 176 ? 9.180 20.519 10.044 1.00 46.28 176 SER A N 1
ATOM 1396 C CA . SER A 1 176 ? 8.554 19.202 10.171 1.00 46.28 176 SER A CA 1
ATOM 1397 C C . SER A 1 176 ? 7.902 18.846 8.834 1.00 46.28 176 SER A C 1
ATOM 1399 O O . SER A 1 176 ? 7.053 19.601 8.352 1.00 46.28 176 SER A O 1
ATOM 1401 N N . MET A 1 177 ? 8.279 17.700 8.259 1.00 47.88 177 MET A N 1
ATOM 1402 C CA . MET A 1 177 ? 7.725 17.110 7.026 1.00 47.88 177 MET A CA 1
ATOM 1403 C C . MET A 1 177 ? 6.208 16.836 7.090 1.00 47.88 177 MET A C 1
ATOM 1405 O O . MET A 1 177 ? 5.667 16.242 6.177 1.00 47.88 177 MET A O 1
ATOM 1409 N N . PHE A 1 178 ? 5.507 17.286 8.136 1.00 51.59 178 PHE A N 1
ATOM 1410 C CA . PHE A 1 178 ? 4.070 17.100 8.345 1.00 51.59 178 PHE A CA 1
ATOM 1411 C C . PHE A 1 178 ? 3.298 18.420 8.497 1.00 51.59 178 PHE A C 1
ATOM 1413 O O . PHE A 1 178 ? 2.138 18.425 8.919 1.00 51.59 178 PHE A O 1
ATOM 1420 N N . ALA A 1 179 ? 3.922 19.560 8.184 1.00 58.19 179 ALA A N 1
ATOM 1421 C CA . ALA A 1 179 ? 3.272 20.859 8.298 1.00 58.19 179 ALA A CA 1
ATOM 1422 C C . ALA A 1 179 ? 2.044 20.957 7.362 1.00 58.19 179 ALA A C 1
ATOM 1424 O O . ALA A 1 179 ? 2.155 20.636 6.179 1.00 58.19 179 ALA A O 1
ATOM 1425 N N . PRO A 1 180 ? 0.891 21.479 7.828 1.00 61.16 180 PRO A N 1
ATOM 1426 C CA . PRO A 1 180 ? -0.289 21.710 6.981 1.00 61.16 180 PRO A CA 1
ATOM 1427 C C . PRO A 1 180 ? -0.036 22.638 5.782 1.00 61.16 180 PRO A C 1
ATOM 1429 O O . PRO A 1 180 ? -0.828 22.682 4.851 1.00 61.16 180 PRO A O 1
ATOM 1432 N N . SER A 1 181 ? 1.060 23.401 5.808 1.00 60.06 181 SER A N 1
ATOM 1433 C CA . SER A 1 181 ? 1.516 24.250 4.707 1.00 60.06 181 SER A CA 1
ATOM 1434 C C . SER A 1 181 ? 2.245 23.486 3.594 1.00 60.06 181 SER A C 1
ATOM 1436 O O . SER A 1 181 ? 2.567 24.092 2.570 1.00 60.06 181 SER A O 1
ATOM 1438 N N . HIS A 1 182 ? 2.540 22.192 3.774 1.00 67.75 182 HIS A N 1
ATOM 1439 C CA . HIS A 1 182 ? 3.144 21.371 2.732 1.00 67.75 182 HIS A CA 1
ATOM 1440 C C . HIS A 1 182 ? 2.121 21.112 1.611 1.00 67.75 182 HIS A C 1
ATOM 1442 O O . HIS A 1 182 ? 0.976 20.750 1.891 1.00 67.75 182 HIS A O 1
ATOM 1448 N N . PRO A 1 183 ? 2.491 21.272 0.330 1.00 67.88 183 PRO A N 1
ATOM 1449 C CA . PRO A 1 183 ? 1.541 21.087 -0.764 1.00 67.88 183 PRO A CA 1
ATOM 1450 C C . PRO A 1 183 ? 1.035 19.643 -0.883 1.00 67.88 183 PRO A C 1
ATOM 1452 O O . PRO A 1 183 ? -0.101 19.439 -1.277 1.00 67.88 183 PRO A O 1
ATOM 1455 N N . LEU A 1 184 ? 1.836 18.659 -0.466 1.00 75.50 184 LEU A N 1
ATOM 1456 C CA . LEU A 1 184 ? 1.431 17.253 -0.355 1.00 75.50 184 LEU A CA 1
ATOM 1457 C C . LEU A 1 184 ? 1.158 16.864 1.099 1.00 75.50 184 LEU A C 1
ATOM 1459 O O . LEU A 1 184 ? 1.489 15.758 1.508 1.00 75.50 184 LEU A O 1
ATOM 1463 N N . HIS A 1 185 ? 0.640 17.781 1.920 1.00 74.50 185 HIS A N 1
ATOM 1464 C CA . HIS A 1 185 ? 0.381 17.498 3.331 1.00 74.50 185 HIS A CA 1
ATOM 1465 C C . HIS A 1 185 ? -0.462 16.228 3.501 1.00 74.50 185 HIS A C 1
ATOM 1467 O O . HIS A 1 185 ? -0.208 15.475 4.420 1.00 74.50 185 HIS A O 1
ATOM 1473 N N . TRP A 1 186 ? -1.415 15.942 2.618 1.00 77.50 186 TRP A N 1
ATOM 1474 C CA . TRP A 1 186 ? -2.250 14.742 2.693 1.00 77.50 186 TRP A CA 1
ATOM 1475 C C . TRP A 1 186 ? -1.506 13.428 2.400 1.00 77.50 186 TRP A C 1
ATOM 1477 O O . TRP A 1 186 ? -2.020 12.376 2.768 1.00 77.50 186 TRP A O 1
ATOM 1487 N N . SER A 1 187 ? -0.330 13.468 1.765 1.00 81.06 187 SER A N 1
ATOM 1488 C CA . SER A 1 187 ? 0.387 12.263 1.339 1.00 81.06 187 SER A CA 1
ATOM 1489 C C . SER A 1 187 ? 1.174 11.632 2.485 1.00 81.06 187 SER A C 1
ATOM 1491 O O . SER A 1 187 ? 1.725 12.341 3.335 1.00 81.06 187 SER A O 1
ATOM 1493 N N . GLU A 1 188 ? 1.245 10.301 2.497 1.00 77.94 188 GLU A N 1
ATOM 1494 C CA . GLU A 1 188 ? 2.131 9.545 3.395 1.00 77.94 188 GLU A CA 1
ATOM 1495 C C . GLU A 1 188 ? 3.614 9.739 3.009 1.00 77.94 188 GLU A C 1
ATOM 1497 O O . GLU A 1 188 ? 4.506 9.693 3.856 1.00 77.94 188 GLU A O 1
ATOM 1502 N N . HIS A 1 189 ? 3.863 10.079 1.741 1.00 74.88 189 HIS A N 1
ATOM 1503 C CA . HIS A 1 189 ? 5.174 10.260 1.131 1.00 74.88 189 HIS A CA 1
ATOM 1504 C C . HIS A 1 189 ? 5.423 11.729 0.751 1.00 74.88 189 HIS A C 1
ATOM 1506 O O . HIS A 1 189 ? 5.041 12.203 -0.323 1.00 74.88 189 HIS A O 1
ATOM 1512 N N . GLN A 1 190 ? 6.100 12.471 1.635 1.00 66.81 190 GLN A N 1
ATOM 1513 C CA . GLN A 1 190 ? 6.385 13.907 1.474 1.00 66.81 190 GLN A CA 1
ATOM 1514 C C . GLN A 1 190 ? 7.867 14.145 1.157 1.00 66.81 190 GLN A C 1
ATOM 1516 O O . GLN A 1 190 ? 8.616 14.709 1.953 1.00 66.81 190 GLN A O 1
ATOM 1521 N N . HIS A 1 191 ? 8.317 13.676 -0.009 1.00 63.84 191 HIS A N 1
ATOM 1522 C CA . HIS A 1 191 ? 9.724 13.784 -0.409 1.00 63.84 191 HIS A CA 1
ATOM 1523 C C . HIS A 1 191 ? 10.086 15.184 -0.908 1.00 63.84 191 HIS A C 1
ATOM 1525 O O . HIS A 1 191 ? 9.247 15.942 -1.393 1.00 63.84 191 HIS A O 1
ATOM 1531 N N . VAL A 1 192 ? 11.384 15.497 -0.850 1.00 61.09 192 VAL A N 1
ATOM 1532 C CA . VAL A 1 192 ? 11.996 16.599 -1.599 1.00 61.09 192 VAL A CA 1
ATOM 1533 C C . VAL A 1 192 ? 12.671 15.994 -2.841 1.00 61.09 192 VAL A C 1
ATOM 1535 O O . VAL A 1 192 ? 13.856 15.664 -2.794 1.00 61.09 192 VAL A O 1
ATOM 1538 N N . PRO A 1 193 ? 11.951 15.818 -3.957 1.00 64.56 193 PRO A N 1
ATOM 1539 C CA . PRO A 1 193 ? 12.310 14.847 -4.994 1.00 64.56 193 PRO A CA 1
ATOM 1540 C C . PRO A 1 193 ? 13.383 15.408 -5.926 1.00 64.56 193 PRO A C 1
ATOM 1542 O O . PRO A 1 193 ? 13.569 16.623 -6.004 1.00 64.56 193 PRO A O 1
ATOM 1545 N N . ILE A 1 194 ? 14.086 14.578 -6.696 1.00 77.31 194 ILE A N 1
ATOM 1546 C CA . ILE A 1 194 ? 14.884 15.093 -7.818 1.00 77.31 194 ILE A CA 1
ATOM 1547 C C . ILE A 1 194 ? 14.005 15.936 -8.770 1.00 77.31 194 ILE A C 1
ATOM 1549 O O . ILE A 1 194 ? 12.818 15.693 -8.938 1.00 77.31 194 ILE A O 1
ATOM 1553 N N . GLN A 1 195 ? 14.568 16.979 -9.388 1.00 84.75 195 GLN A N 1
ATOM 1554 C CA . GLN A 1 195 ? 13.817 17.790 -10.356 1.00 84.75 195 GLN A CA 1
ATOM 1555 C C . GLN A 1 195 ? 13.655 17.029 -11.673 1.00 84.75 195 GLN A C 1
ATOM 1557 O O . GLN A 1 195 ? 14.654 16.563 -12.219 1.00 84.75 195 GLN A O 1
ATOM 1562 N N . GLY A 1 196 ? 12.452 17.013 -12.248 1.00 87.75 196 GLY A N 1
ATOM 1563 C CA . GLY A 1 196 ? 12.164 16.356 -13.527 1.00 87.75 196 GLY A CA 1
ATOM 1564 C C . GLY A 1 196 ? 13.056 16.850 -14.670 1.00 87.75 196 GLY A C 1
ATOM 1565 O O . GLY A 1 196 ? 13.503 16.057 -15.489 1.00 87.75 196 GLY A O 1
ATOM 1566 N N . VAL A 1 197 ? 13.434 18.136 -14.667 1.00 89.75 197 VAL A N 1
ATOM 1567 C CA . VAL A 1 197 ? 14.418 18.695 -15.619 1.00 89.75 197 VAL A CA 1
ATOM 1568 C C . VAL A 1 197 ? 15.790 18.023 -15.487 1.00 89.75 197 VAL A C 1
ATOM 1570 O O . VAL A 1 197 ? 16.455 17.771 -16.488 1.00 89.75 197 VAL A O 1
ATOM 1573 N N . LYS A 1 198 ? 16.227 17.725 -14.257 1.00 90.19 198 LYS A N 1
ATOM 1574 C CA . LYS A 1 198 ? 17.498 17.032 -14.009 1.00 90.19 198 LYS A CA 1
ATOM 1575 C C . LYS A 1 198 ? 17.418 15.560 -14.400 1.00 90.19 198 LYS A C 1
ATOM 1577 O O . LYS A 1 198 ? 18.406 15.041 -14.905 1.00 90.19 198 LYS A O 1
ATOM 1582 N N . VAL A 1 199 ? 16.265 14.920 -14.194 1.00 92.12 199 VAL A N 1
ATOM 1583 C CA . VAL A 1 199 ? 16.012 13.546 -14.655 1.00 92.12 199 VAL A CA 1
ATOM 1584 C C . VAL A 1 199 ? 16.113 13.479 -16.180 1.00 92.12 199 VAL A C 1
ATOM 1586 O O . VAL A 1 199 ? 16.937 12.729 -16.691 1.00 92.12 199 VAL A O 1
ATOM 1589 N N . ASP A 1 200 ? 15.373 14.328 -16.903 1.00 92.81 200 ASP A N 1
ATOM 1590 C CA . ASP A 1 200 ? 15.410 14.389 -18.374 1.00 92.81 200 ASP A CA 1
ATOM 1591 C C . ASP A 1 200 ? 16.827 14.658 -18.902 1.00 92.81 200 ASP A C 1
ATOM 1593 O O . ASP A 1 200 ? 17.309 13.953 -19.789 1.00 92.81 200 ASP A O 1
ATOM 1597 N N . ALA A 1 201 ? 17.539 15.624 -18.312 1.00 92.00 201 ALA A N 1
ATOM 1598 C CA . ALA A 1 201 ? 18.918 15.921 -18.689 1.00 92.00 201 ALA A CA 1
ATOM 1599 C C . ALA A 1 201 ? 19.863 14.731 -18.447 1.00 92.00 201 ALA A C 1
ATOM 1601 O O . ALA A 1 201 ? 20.711 14.447 -19.293 1.00 92.00 201 ALA A O 1
ATOM 1602 N N . ALA A 1 202 ? 19.711 14.019 -17.325 1.00 93.12 202 ALA A N 1
ATOM 1603 C CA . ALA A 1 202 ? 20.513 12.839 -17.013 1.00 93.12 202 ALA A CA 1
ATOM 1604 C C . ALA A 1 202 ? 20.236 11.685 -17.987 1.00 93.12 202 ALA A C 1
ATOM 1606 O O . ALA A 1 202 ? 21.180 11.051 -18.452 1.00 93.12 202 ALA A O 1
ATOM 1607 N N . MET A 1 203 ? 18.971 11.456 -18.351 1.00 93.69 203 MET A N 1
ATOM 1608 C CA . MET A 1 203 ? 18.592 10.447 -19.344 1.00 93.69 203 MET A CA 1
ATOM 1609 C C . MET A 1 203 ? 19.158 10.774 -20.729 1.00 93.69 203 MET A C 1
ATOM 1611 O O . MET A 1 203 ? 19.735 9.911 -21.383 1.00 93.69 203 MET A O 1
ATOM 1615 N N . ARG A 1 204 ? 19.064 12.035 -21.170 1.00 91.94 204 ARG A N 1
ATOM 1616 C CA . ARG A 1 204 ? 19.661 12.476 -22.443 1.00 91.94 204 ARG A CA 1
ATOM 1617 C C . ARG A 1 204 ? 21.180 12.334 -22.446 1.00 91.94 204 ARG A C 1
ATOM 1619 O O . ARG A 1 204 ? 21.744 11.930 -23.454 1.00 91.94 204 ARG A O 1
ATOM 1626 N N . ALA A 1 205 ? 21.838 12.642 -21.328 1.00 91.56 205 ALA A N 1
ATOM 1627 C CA . ALA A 1 205 ? 23.277 12.445 -21.193 1.00 91.56 205 ALA A CA 1
ATOM 1628 C C . ALA A 1 205 ? 23.659 10.955 -21.269 1.00 91.56 205 ALA A C 1
ATOM 1630 O O . ALA A 1 205 ? 24.662 10.618 -21.895 1.00 91.56 205 ALA A O 1
ATOM 1631 N N . ALA A 1 206 ? 22.844 10.071 -20.685 1.00 90.56 206 ALA A N 1
ATOM 1632 C CA . ALA A 1 206 ? 23.044 8.622 -20.729 1.00 90.56 206 ALA A CA 1
ATOM 1633 C C . ALA A 1 206 ? 22.929 8.043 -22.147 1.00 90.56 206 ALA A C 1
ATOM 1635 O O . ALA A 1 206 ? 23.665 7.126 -22.494 1.00 90.56 206 ALA A O 1
ATOM 1636 N N . LEU A 1 207 ? 22.065 8.623 -22.986 1.00 88.50 207 LEU A N 1
ATOM 1637 C CA . LEU A 1 207 ? 21.936 8.265 -24.404 1.00 88.50 207 LEU A CA 1
ATOM 1638 C C . LEU A 1 207 ? 23.126 8.739 -25.265 1.00 88.50 207 LEU A C 1
ATOM 1640 O O . LEU A 1 207 ? 23.226 8.372 -26.437 1.00 88.50 207 LEU A O 1
ATOM 1644 N N . MET A 1 208 ? 24.059 9.514 -24.701 1.00 85.25 208 MET A N 1
ATOM 1645 C CA . MET A 1 208 ? 25.267 10.007 -25.368 1.00 85.25 208 MET A CA 1
ATOM 1646 C C . MET A 1 208 ? 24.973 10.636 -26.747 1.00 85.25 208 MET A C 1
ATOM 1648 O O . MET A 1 208 ? 24.383 11.711 -26.826 1.00 85.25 208 MET A O 1
ATOM 1652 N N . ALA A 1 209 ? 25.411 9.992 -27.837 1.00 77.81 209 ALA A N 1
ATOM 1653 C CA . ALA A 1 209 ? 25.252 10.464 -29.213 1.00 77.81 209 ALA A CA 1
ATOM 1654 C C . ALA A 1 209 ? 23.973 9.953 -29.909 1.00 77.81 209 ALA A C 1
ATOM 1656 O O . ALA A 1 209 ? 23.716 10.345 -31.049 1.00 77.81 209 ALA A O 1
ATOM 1657 N N . ARG A 1 210 ? 23.173 9.089 -29.262 1.00 80.88 210 ARG A N 1
ATOM 1658 C CA . ARG A 1 210 ? 21.906 8.576 -29.809 1.00 80.88 210 ARG A CA 1
ATOM 1659 C C . ARG A 1 210 ? 20.829 9.654 -29.715 1.00 80.88 210 ARG A C 1
ATOM 1661 O O . ARG A 1 210 ? 20.181 9.823 -28.687 1.00 80.88 210 ARG A O 1
ATOM 1668 N N . THR A 1 211 ? 20.660 10.414 -30.793 1.00 81.25 211 THR A N 1
ATOM 1669 C CA . THR A 1 211 ? 19.613 11.445 -30.924 1.00 81.25 211 THR A CA 1
ATOM 1670 C C . THR A 1 211 ? 18.312 10.909 -31.517 1.00 81.25 211 THR A C 1
ATOM 1672 O O . THR A 1 211 ? 17.305 11.613 -31.525 1.00 81.25 211 THR A O 1
ATOM 1675 N N . ASP A 1 212 ? 18.336 9.671 -32.006 1.00 84.94 212 ASP A N 1
ATOM 1676 C CA . ASP A 1 212 ? 17.207 8.932 -32.564 1.00 84.94 212 ASP A CA 1
ATOM 1677 C C . ASP A 1 212 ? 16.256 8.387 -31.488 1.00 84.94 212 ASP A C 1
ATOM 1679 O O . ASP A 1 212 ? 15.079 8.178 -31.769 1.00 84.94 212 ASP A O 1
ATOM 1683 N N . ILE A 1 213 ? 16.737 8.208 -30.252 1.00 86.38 213 ILE A N 1
ATOM 1684 C CA . ILE A 1 213 ? 15.932 7.747 -29.116 1.00 86.38 213 ILE A CA 1
ATOM 1685 C C . ILE A 1 213 ? 15.480 8.945 -28.278 1.00 86.38 213 ILE A C 1
ATOM 1687 O O . ILE A 1 213 ? 16.288 9.743 -27.800 1.00 86.38 213 ILE A O 1
ATOM 1691 N N . GLN A 1 214 ? 14.173 9.037 -28.035 1.00 88.75 214 GLN A N 1
ATOM 1692 C CA . GLN A 1 214 ? 13.615 9.967 -27.059 1.00 88.75 214 GLN A CA 1
ATOM 1693 C C . GLN A 1 214 ? 13.439 9.256 -25.708 1.00 88.75 214 GLN A C 1
ATOM 1695 O O . GLN A 1 214 ? 12.721 8.258 -25.661 1.00 88.75 214 GLN A O 1
ATOM 1700 N N . PRO A 1 215 ? 14.028 9.760 -24.606 1.00 92.00 215 PRO A N 1
ATOM 1701 C CA . PRO A 1 215 ? 13.840 9.139 -23.304 1.00 92.00 215 PRO A CA 1
ATOM 1702 C C . PRO A 1 215 ? 12.375 9.183 -22.842 1.00 92.00 215 PRO A C 1
ATOM 1704 O O . PRO A 1 215 ? 11.644 10.150 -23.088 1.00 92.00 215 PRO A O 1
ATOM 1707 N N . LEU A 1 216 ? 11.957 8.107 -22.173 1.00 94.00 216 LEU A N 1
ATOM 1708 C CA . LEU A 1 216 ? 10.570 7.854 -21.790 1.00 94.00 216 LEU A CA 1
ATOM 1709 C C . LEU A 1 216 ? 10.389 7.910 -20.271 1.00 94.00 216 LEU A C 1
ATOM 1711 O O . LEU A 1 216 ? 11.194 7.379 -19.512 1.00 94.00 216 LEU A O 1
ATOM 1715 N N . ALA A 1 217 ? 9.290 8.514 -19.838 1.00 93.88 217 ALA A N 1
ATOM 1716 C CA . ALA A 1 217 ? 8.739 8.367 -18.503 1.00 93.88 217 ALA A CA 1
ATOM 1717 C C . ALA A 1 217 ? 7.593 7.353 -18.561 1.00 93.88 217 ALA A C 1
ATOM 1719 O O . ALA A 1 217 ? 6.605 7.577 -19.257 1.00 93.88 217 ALA A O 1
ATOM 1720 N N . VAL A 1 218 ? 7.734 6.236 -17.853 1.00 94.50 218 VAL A N 1
ATOM 1721 C CA . VAL A 1 218 ? 6.752 5.144 -17.862 1.00 94.50 218 VAL A CA 1
ATOM 1722 C C . VAL A 1 218 ? 5.862 5.251 -16.631 1.00 94.50 218 VAL A C 1
ATOM 1724 O O . VAL A 1 218 ? 6.355 5.434 -15.519 1.00 94.50 218 VAL A O 1
ATOM 1727 N N . VAL A 1 219 ? 4.553 5.144 -16.834 1.00 93.62 219 VAL A N 1
ATOM 1728 C CA . VAL A 1 219 ? 3.552 5.139 -15.767 1.00 93.62 219 VAL A CA 1
ATOM 1729 C C . VAL A 1 219 ? 3.267 3.696 -15.369 1.00 93.62 219 VAL A C 1
ATOM 1731 O O . VAL A 1 219 ? 2.970 2.863 -16.224 1.00 93.62 219 VAL A O 1
ATOM 1734 N N . LEU A 1 220 ? 3.383 3.407 -14.073 1.00 93.44 220 LEU A N 1
ATOM 1735 C CA . LEU A 1 220 ? 3.131 2.087 -13.496 1.00 93.44 220 LEU A CA 1
ATOM 1736 C C . LEU A 1 220 ? 1.827 2.099 -12.697 1.00 93.44 220 LEU A C 1
ATOM 1738 O O . LEU A 1 220 ? 1.467 3.115 -12.094 1.00 93.44 220 LEU A O 1
ATOM 1742 N N . HIS A 1 221 ? 1.142 0.960 -12.675 1.00 88.06 221 HIS A N 1
ATOM 1743 C CA . HIS A 1 221 ? -0.020 0.747 -11.823 1.00 88.06 221 HIS A CA 1
ATOM 1744 C C . HIS A 1 221 ? 0.451 0.380 -10.406 1.00 88.06 221 HIS A C 1
ATOM 1746 O O . HIS A 1 221 ? 1.124 -0.628 -10.220 1.00 88.06 221 HIS A O 1
ATOM 1752 N N . ASP A 1 222 ? 0.097 1.197 -9.411 1.00 89.44 222 ASP A N 1
ATOM 1753 C CA . ASP A 1 222 ? 0.431 0.979 -7.992 1.00 89.44 222 ASP A CA 1
ATOM 1754 C C . ASP A 1 222 ? -0.854 0.970 -7.140 1.00 89.44 222 ASP A C 1
ATOM 1756 O O . ASP A 1 222 ? -1.154 1.943 -6.441 1.00 89.44 222 ASP A O 1
ATOM 1760 N N . PRO A 1 223 ? -1.689 -0.083 -7.250 1.00 90.12 223 PRO A N 1
ATOM 1761 C CA . PRO A 1 223 ? -2.958 -0.151 -6.527 1.00 90.12 223 PRO A CA 1
ATOM 1762 C C . PRO A 1 223 ? -2.756 -0.200 -5.008 1.00 90.12 223 PRO A C 1
ATOM 1764 O O . PRO A 1 223 ? -3.548 0.398 -4.284 1.00 90.12 223 PRO A O 1
ATOM 1767 N N . VAL A 1 224 ? -1.680 -0.843 -4.535 1.00 91.81 224 VAL A N 1
ATOM 1768 C CA . VAL A 1 224 ? -1.338 -0.901 -3.106 1.00 91.81 224 VAL A CA 1
ATOM 1769 C C . VAL A 1 224 ? -1.006 0.493 -2.581 1.00 91.81 224 VAL A C 1
ATOM 1771 O O . VAL A 1 224 ? -1.599 0.931 -1.592 1.00 91.81 224 VAL A O 1
ATOM 1774 N N . GLY A 1 225 ? -0.146 1.236 -3.282 1.00 90.69 225 GLY A N 1
ATOM 1775 C CA . GLY A 1 225 ? 0.185 2.613 -2.929 1.00 90.69 225 GLY A CA 1
ATOM 1776 C C . GLY A 1 225 ? -1.021 3.545 -2.959 1.00 90.69 225 GLY A C 1
ATOM 1777 O O . GLY A 1 225 ? -1.172 4.390 -2.082 1.00 90.69 225 GLY A O 1
ATOM 1778 N N . VAL A 1 226 ? -1.938 3.374 -3.918 1.00 90.44 226 VAL A N 1
ATOM 1779 C CA . VAL A 1 226 ? -3.192 4.145 -3.939 1.00 90.44 226 VAL A CA 1
ATOM 1780 C C . VAL A 1 226 ? -4.028 3.879 -2.687 1.00 90.44 226 VAL A C 1
ATOM 1782 O O . VAL A 1 226 ? -4.505 4.832 -2.070 1.00 90.44 226 VAL A O 1
ATOM 1785 N N . THR A 1 227 ? -4.206 2.616 -2.292 1.00 91.69 227 THR A N 1
ATOM 1786 C CA . THR A 1 227 ? -4.963 2.282 -1.079 1.00 91.69 227 THR A CA 1
ATOM 1787 C C . THR A 1 227 ? -4.266 2.722 0.206 1.00 91.69 227 THR A C 1
ATOM 1789 O O . THR A 1 227 ? -4.949 3.206 1.109 1.00 91.69 227 THR A O 1
ATOM 1792 N N . SER A 1 228 ? -2.933 2.639 0.272 1.00 90.94 228 SER A N 1
ATOM 1793 C CA . SER A 1 228 ? -2.144 3.129 1.411 1.00 90.94 228 SER A CA 1
ATOM 1794 C C . SER A 1 228 ? -2.298 4.642 1.584 1.00 90.94 228 SER A C 1
ATOM 1796 O O . SER A 1 228 ? -2.650 5.127 2.660 1.00 90.94 228 SER A O 1
ATOM 1798 N N . GLU A 1 229 ? -2.190 5.398 0.491 1.00 90.94 229 GLU A N 1
ATOM 1799 C CA . GLU A 1 229 ? -2.393 6.845 0.509 1.00 90.94 229 GLU A CA 1
ATOM 1800 C C . GLU A 1 229 ? -3.832 7.226 0.904 1.00 90.94 229 GLU A C 1
ATOM 1802 O O . GLU A 1 229 ? -4.036 8.174 1.664 1.00 90.94 229 GLU A O 1
ATOM 1807 N N . LEU A 1 230 ? -4.852 6.481 0.452 1.00 92.31 230 LEU A N 1
ATOM 1808 C CA . LEU A 1 230 ? -6.240 6.695 0.890 1.00 92.31 230 LEU A CA 1
ATOM 1809 C C . LEU A 1 230 ? -6.408 6.434 2.394 1.00 92.31 230 LEU A C 1
ATOM 1811 O O . LEU A 1 230 ? -7.067 7.212 3.090 1.00 92.31 230 LEU A O 1
ATOM 1815 N N . ASN A 1 231 ? -5.782 5.380 2.917 1.00 92.38 231 ASN A N 1
ATOM 1816 C CA . ASN A 1 231 ? -5.754 5.093 4.348 1.00 92.38 231 ASN A CA 1
ATOM 1817 C C . ASN A 1 231 ? -5.081 6.230 5.141 1.00 92.38 231 ASN A C 1
ATOM 1819 O O . ASN A 1 231 ? -5.598 6.661 6.178 1.00 92.38 231 ASN A O 1
ATOM 1823 N N . ASN A 1 232 ? -3.987 6.799 4.628 1.00 90.38 232 ASN A N 1
ATOM 1824 C CA . ASN A 1 232 ? -3.351 7.967 5.234 1.00 90.38 232 ASN A CA 1
ATOM 1825 C C . ASN A 1 232 ? -4.260 9.211 5.208 1.00 90.38 232 ASN A C 1
ATOM 1827 O O . ASN A 1 232 ? -4.356 9.922 6.212 1.00 90.38 232 ASN A O 1
ATOM 1831 N N . VAL A 1 233 ? -4.994 9.451 4.114 1.00 90.75 233 VAL A N 1
ATOM 1832 C CA . VAL A 1 233 ? -5.985 10.541 4.025 1.00 90.75 233 VAL A CA 1
ATOM 1833 C C . VAL A 1 233 ? -7.054 10.408 5.115 1.00 90.75 233 VAL A C 1
ATOM 1835 O O . VAL A 1 233 ? -7.345 11.389 5.809 1.00 90.75 233 VAL A O 1
ATOM 1838 N N . VAL A 1 234 ? -7.599 9.204 5.329 1.00 92.56 234 VAL A N 1
ATOM 1839 C CA . VAL A 1 234 ? -8.559 8.950 6.419 1.00 92.56 234 VAL A CA 1
ATOM 1840 C C . VAL A 1 234 ? -7.910 9.201 7.776 1.00 92.56 234 VAL A C 1
ATOM 1842 O O . VAL A 1 234 ? -8.471 9.915 8.609 1.00 92.56 234 VAL A O 1
ATOM 1845 N N . THR A 1 235 ? -6.712 8.656 7.990 1.00 89.50 235 THR A N 1
ATOM 1846 C CA . THR A 1 235 ? -5.976 8.773 9.253 1.00 89.50 235 THR A CA 1
ATOM 1847 C C . THR A 1 235 ? -5.755 10.236 9.623 1.00 89.50 235 THR A C 1
ATOM 1849 O O . THR A 1 235 ? -6.024 10.637 10.756 1.00 89.50 235 THR A O 1
ATOM 1852 N N . ARG A 1 236 ? -5.360 11.076 8.662 1.00 87.25 236 ARG A N 1
ATOM 1853 C CA . ARG A 1 236 ? -5.197 12.518 8.874 1.00 87.25 236 ARG A CA 1
ATOM 1854 C C . ARG A 1 236 ? -6.513 13.210 9.216 1.00 87.25 236 ARG A C 1
ATOM 1856 O O . ARG A 1 236 ? -6.548 13.999 10.159 1.00 87.25 236 ARG A O 1
ATOM 1863 N N . ALA A 1 237 ? -7.600 12.902 8.509 1.00 89.12 237 ALA A N 1
ATOM 1864 C CA . ALA A 1 237 ? -8.912 13.474 8.815 1.00 89.12 237 ALA A CA 1
ATOM 1865 C C . ALA A 1 237 ? -9.380 13.101 10.238 1.00 89.12 237 ALA A C 1
ATOM 1867 O O . ALA A 1 237 ? -9.888 13.945 10.984 1.00 89.12 237 ALA A O 1
ATOM 1868 N N . VAL A 1 238 ? -9.131 11.859 10.663 1.00 90.56 238 VAL A N 1
ATOM 1869 C CA . VAL A 1 238 ? -9.396 11.394 12.032 1.00 90.56 238 VAL A CA 1
ATOM 1870 C C . VAL A 1 238 ? -8.499 12.106 13.045 1.00 90.56 238 VAL A C 1
ATOM 1872 O O . VAL A 1 238 ? -8.988 12.532 14.089 1.00 90.56 238 VAL A O 1
ATOM 1875 N N . GLN A 1 239 ? -7.209 12.284 12.758 1.00 88.19 239 GLN A N 1
ATOM 1876 C CA . GLN A 1 239 ? -6.289 13.025 13.626 1.00 88.19 239 GLN A CA 1
ATOM 1877 C C . GLN A 1 239 ? -6.730 14.479 13.817 1.00 88.19 239 GLN A C 1
ATOM 1879 O O . GLN A 1 239 ? -6.675 14.989 14.935 1.00 88.19 239 GLN A O 1
ATOM 1884 N N . GLU A 1 240 ? -7.214 15.148 12.767 1.00 87.44 240 GLU A N 1
ATOM 1885 C CA . GLU A 1 240 ? -7.744 16.511 12.872 1.00 87.44 240 GLU A CA 1
ATOM 1886 C C . GLU A 1 240 ? -8.974 16.584 13.779 1.00 87.44 240 GLU A C 1
ATOM 1888 O O . GLU A 1 240 ? -9.048 17.462 14.648 1.00 87.44 240 GLU A O 1
ATOM 1893 N N . ARG A 1 241 ? -9.900 15.629 13.632 1.00 90.44 241 ARG A N 1
ATOM 1894 C CA . ARG A 1 241 ? -11.062 15.476 14.515 1.00 90.44 241 ARG A CA 1
ATOM 1895 C C . ARG A 1 241 ? -10.622 15.241 15.960 1.00 90.44 241 ARG A C 1
ATOM 1897 O O . ARG A 1 241 ? -11.057 15.962 16.856 1.00 90.44 241 ARG A O 1
ATOM 1904 N N . THR A 1 242 ? -9.719 14.291 16.191 1.00 87.88 242 THR A N 1
ATOM 1905 C CA . THR A 1 242 ? -9.195 13.954 17.522 1.00 87.88 242 THR A CA 1
ATOM 1906 C C . THR A 1 242 ? -8.499 15.151 18.164 1.00 87.88 242 THR A C 1
ATOM 1908 O O . THR A 1 242 ? -8.796 15.486 19.312 1.00 87.88 242 THR A O 1
ATOM 1911 N N . ARG A 1 243 ? -7.656 15.879 17.422 1.00 87.62 243 ARG A N 1
ATOM 1912 C CA . ARG A 1 243 ? -7.012 17.109 17.901 1.00 87.62 243 ARG A CA 1
ATOM 1913 C C . ARG A 1 243 ? -8.045 18.155 18.312 1.00 87.62 243 ARG A C 1
ATOM 1915 O O . ARG A 1 243 ? -7.959 18.682 19.417 1.00 87.62 243 ARG A O 1
ATOM 1922 N N . PHE A 1 244 ? -9.060 18.399 17.479 1.00 88.75 244 PHE A N 1
ATOM 1923 C CA . PHE A 1 244 ? -10.144 19.322 17.821 1.00 88.75 244 PHE A CA 1
ATOM 1924 C C . PHE A 1 244 ? -10.872 18.899 19.105 1.00 88.75 244 PHE A C 1
ATOM 1926 O O . PHE A 1 244 ? -11.156 19.745 19.956 1.00 88.75 244 PHE A O 1
ATOM 1933 N N . THR A 1 245 ? -11.151 17.601 19.282 1.00 87.25 245 THR A N 1
ATOM 1934 C CA . THR A 1 245 ? -11.785 17.106 20.512 1.00 87.25 245 THR A CA 1
ATOM 1935 C C . THR A 1 245 ? -10.897 17.299 21.740 1.00 87.25 245 THR A C 1
ATOM 1937 O O . THR A 1 245 ? -11.396 17.770 22.759 1.00 87.25 245 THR A O 1
ATOM 1940 N N . ALA A 1 246 ? -9.593 17.030 21.631 1.00 81.62 246 ALA A N 1
ATOM 1941 C CA . ALA A 1 246 ? -8.635 17.174 22.721 1.00 81.62 246 ALA A CA 1
ATOM 1942 C C . ALA A 1 246 ? -8.463 18.642 23.148 1.00 81.62 246 ALA A C 1
ATOM 1944 O O . ALA A 1 246 ? -8.571 18.958 24.332 1.00 81.62 246 ALA A O 1
ATOM 1945 N N . GLU A 1 247 ? -8.288 19.557 22.188 1.00 85.69 247 GLU A N 1
ATOM 1946 C CA . GLU A 1 247 ? -8.148 21.002 22.437 1.00 85.69 247 GLU A CA 1
ATOM 1947 C C . GLU A 1 247 ? -9.381 21.606 23.128 1.00 85.69 247 GLU A C 1
ATOM 1949 O O . GLU A 1 247 ? -9.281 22.580 23.875 1.00 85.69 247 GLU A O 1
ATOM 1954 N N . ASN A 1 248 ? -10.558 21.018 22.902 1.00 87.44 248 ASN A N 1
ATOM 1955 C CA . ASN A 1 248 ? -11.829 21.511 23.426 1.00 87.44 248 ASN A CA 1
ATOM 1956 C C . ASN A 1 248 ? -12.379 20.679 24.598 1.00 87.44 248 ASN A C 1
ATOM 1958 O O . ASN A 1 248 ? -13.428 21.037 25.140 1.00 87.44 248 ASN A O 1
ATOM 1962 N N . ALA A 1 249 ? -11.683 19.620 25.027 1.00 84.94 249 ALA A N 1
ATOM 1963 C CA . ALA A 1 249 ? -12.167 18.668 26.029 1.00 84.94 249 ALA A CA 1
ATOM 1964 C C . ALA A 1 249 ? -12.513 19.350 27.358 1.00 84.94 249 ALA A C 1
ATOM 1966 O O . ALA A 1 249 ? -13.641 19.249 27.834 1.00 84.94 249 ALA A O 1
ATOM 1967 N N . HIS A 1 250 ? -11.590 20.141 27.915 1.00 80.81 250 HIS A N 1
ATOM 1968 C CA . HIS A 1 250 ? -11.816 20.858 29.177 1.00 80.81 250 HIS A CA 1
ATOM 1969 C C . HIS A 1 250 ? -13.028 21.801 29.102 1.00 80.81 250 HIS A C 1
ATOM 1971 O O . HIS A 1 250 ? -13.834 21.894 30.035 1.00 80.81 250 HIS A O 1
ATOM 1977 N N . ARG A 1 251 ? -13.171 22.513 27.978 1.00 85.38 251 ARG A N 1
ATOM 1978 C CA . ARG A 1 251 ? -14.274 23.453 27.761 1.00 85.38 251 ARG A CA 1
ATOM 1979 C C . ARG A 1 251 ? -15.607 22.719 27.618 1.00 85.38 251 ARG A C 1
ATOM 1981 O O . ARG A 1 251 ? -16.605 23.199 28.149 1.00 85.38 251 ARG A O 1
ATOM 1988 N N . LEU A 1 252 ? -15.619 21.555 26.967 1.00 85.62 252 LEU A N 1
ATOM 1989 C CA . LEU A 1 252 ? -16.791 20.688 26.864 1.00 85.62 252 LEU A CA 1
ATOM 1990 C C . LEU A 1 252 ? -17.207 20.128 28.228 1.00 85.62 252 LEU A C 1
ATOM 1992 O O . LEU A 1 252 ? -18.372 20.271 28.587 1.00 85.62 252 LEU A O 1
ATOM 1996 N N . THR A 1 253 ? -16.276 19.578 29.012 1.00 83.69 253 THR A N 1
ATOM 1997 C CA . THR A 1 253 ? -16.558 19.063 30.363 1.00 83.69 253 THR A CA 1
ATOM 1998 C C . THR A 1 253 ? -17.113 20.162 31.263 1.00 83.69 253 THR A C 1
ATOM 2000 O O . THR A 1 253 ? -18.137 19.981 31.918 1.00 83.69 253 THR A O 1
ATOM 2003 N N . SER A 1 254 ? -16.492 21.345 31.240 1.00 83.31 254 SER A N 1
ATOM 2004 C CA . SER A 1 254 ? -16.989 22.510 31.980 1.00 83.31 254 SER A CA 1
ATOM 2005 C C . SER A 1 254 ? -18.407 22.888 31.541 1.00 83.31 254 SER A C 1
ATOM 2007 O O . SER A 1 254 ? -19.278 23.131 32.376 1.00 83.31 254 SER A O 1
ATOM 2009 N N . ALA A 1 255 ? -18.666 22.884 30.229 1.00 84.25 255 ALA A N 1
ATOM 2010 C CA . ALA A 1 255 ? -19.984 23.175 29.683 1.00 84.25 255 ALA A CA 1
ATOM 2011 C C . ALA A 1 255 ? -21.045 22.143 30.099 1.00 84.25 255 ALA A C 1
ATOM 2013 O O . ALA A 1 255 ? -22.176 22.514 30.420 1.00 84.25 255 ALA A O 1
ATOM 2014 N N . GLN A 1 256 ? -20.691 20.859 30.122 1.00 84.25 256 GLN A N 1
ATOM 2015 C CA . GLN A 1 256 ? -21.572 19.777 30.557 1.00 84.25 256 GLN A CA 1
ATOM 2016 C C . GLN A 1 256 ? -21.892 19.869 32.051 1.00 84.25 256 GLN A C 1
ATOM 2018 O O . GLN A 1 256 ? -23.062 19.790 32.406 1.00 84.25 256 GLN A O 1
ATOM 2023 N N . LEU A 1 257 ? -20.898 20.114 32.912 1.00 85.00 257 LEU A N 1
ATOM 2024 C CA . LEU A 1 257 ? -21.099 20.256 34.360 1.00 85.00 257 LEU A CA 1
ATOM 2025 C C . LEU A 1 257 ? -22.018 21.431 34.701 1.00 85.00 257 LEU A C 1
ATOM 2027 O O . LEU A 1 257 ? -22.969 21.279 35.465 1.00 85.00 257 LEU A O 1
ATOM 2031 N N . ILE A 1 258 ? -21.762 22.597 34.100 1.00 83.75 258 ILE A N 1
ATOM 2032 C CA . ILE A 1 258 ? -22.594 23.787 34.303 1.00 83.75 258 ILE A CA 1
ATOM 2033 C C . ILE A 1 258 ? -24.009 23.524 33.775 1.00 83.75 258 ILE A C 1
ATOM 2035 O O . ILE A 1 258 ? -24.980 23.906 34.422 1.00 83.75 258 ILE A O 1
ATOM 2039 N N . SER A 1 259 ? -24.145 22.831 32.638 1.00 82.31 259 SER A N 1
ATOM 2040 C CA . SER A 1 259 ? -25.468 22.493 32.105 1.00 82.31 259 SER A CA 1
ATOM 2041 C C . SER A 1 259 ? -26.236 21.530 32.989 1.00 82.31 259 SER A C 1
ATOM 2043 O O . SER A 1 259 ? -27.366 21.834 33.354 1.00 82.31 259 SER A O 1
ATOM 2045 N N . GLY A 1 260 ? -25.595 20.445 33.419 1.00 83.25 260 GLY A N 1
ATOM 2046 C CA . GLY A 1 260 ? -26.182 19.489 34.348 1.00 83.25 260 GLY A CA 1
ATOM 2047 C C . GLY A 1 260 ? -26.606 20.150 35.658 1.00 83.25 260 GLY A C 1
ATOM 2048 O O . GLY A 1 260 ? -27.686 19.856 36.155 1.00 83.25 260 GLY A O 1
ATOM 2049 N N . TYR A 1 261 ? -25.822 21.103 36.179 1.00 83.38 261 TYR A N 1
ATOM 2050 C CA . TYR A 1 261 ? -26.196 21.878 37.365 1.00 83.38 261 TYR A CA 1
ATOM 2051 C C . TYR A 1 261 ? -27.502 22.661 37.166 1.00 83.38 261 TYR A C 1
ATOM 2053 O O . TYR A 1 261 ? -28.377 22.599 38.028 1.00 83.38 261 TYR A O 1
ATOM 2061 N N . PHE A 1 262 ? -27.668 23.388 36.057 1.00 80.88 262 PHE A N 1
ATOM 2062 C CA . PHE A 1 262 ? -28.897 24.156 35.815 1.00 80.88 262 PHE A CA 1
ATOM 2063 C C . PHE A 1 262 ? -30.090 23.277 35.414 1.00 80.88 262 PHE A C 1
ATOM 2065 O O . PHE A 1 262 ? -31.218 23.620 35.760 1.00 80.88 262 PHE A O 1
ATOM 2072 N N . GLU A 1 263 ? -29.850 22.148 34.743 1.00 79.31 263 GLU A N 1
ATOM 2073 C CA . GLU A 1 263 ? -30.873 21.157 34.383 1.00 79.31 263 GLU A CA 1
ATOM 2074 C C . GLU A 1 263 ? -31.379 20.375 35.615 1.00 79.31 263 GLU A C 1
ATOM 2076 O O . GLU A 1 263 ? -32.563 20.065 35.713 1.00 79.31 263 GLU A O 1
ATOM 2081 N N . HIS A 1 264 ? -30.524 20.090 36.606 1.00 74.62 264 HIS A N 1
ATOM 2082 C CA . HIS A 1 264 ? -30.953 19.454 37.862 1.00 74.62 264 HIS A CA 1
ATOM 2083 C C . HIS A 1 264 ? -31.590 20.433 38.856 1.00 74.62 264 HIS A C 1
ATOM 2085 O O . HIS A 1 264 ? -32.483 20.048 39.606 1.00 74.62 264 HIS A O 1
ATOM 2091 N N . ASN A 1 265 ? -31.162 21.699 38.873 1.00 69.69 265 ASN A N 1
ATOM 2092 C CA . ASN A 1 265 ? -31.650 22.704 39.826 1.00 69.69 265 ASN A CA 1
ATOM 2093 C C . ASN A 1 265 ? -32.847 23.521 39.302 1.00 69.69 265 ASN A C 1
ATOM 2095 O O . ASN A 1 265 ? -33.035 24.671 39.698 1.00 69.69 265 ASN A O 1
ATOM 2099 N N . HIS A 1 266 ? -33.696 22.945 38.445 1.00 58.06 266 HIS A N 1
ATOM 2100 C CA . HIS A 1 266 ? -34.899 23.601 37.904 1.00 58.06 266 HIS A CA 1
ATOM 2101 C C . HIS A 1 266 ? -35.946 24.032 38.959 1.00 58.06 266 HIS A C 1
ATOM 2103 O O . HIS A 1 266 ? -36.939 24.662 38.606 1.00 58.06 266 HIS A O 1
ATOM 2109 N N . SER A 1 267 ? -35.738 23.744 40.248 1.00 55.12 267 SER A N 1
ATOM 2110 C CA . SER A 1 267 ? -36.659 24.053 41.349 1.00 55.12 267 SER A CA 1
ATOM 2111 C C . SER A 1 267 ? -36.448 25.422 42.018 1.00 55.12 267 SER A C 1
ATOM 2113 O O . SER A 1 267 ? -36.943 25.636 43.123 1.00 55.12 267 SER A O 1
ATOM 2115 N N . VAL A 1 268 ? -35.700 26.355 41.418 1.00 57.47 268 VAL A N 1
ATOM 2116 C CA . VAL A 1 268 ? -35.517 27.693 42.011 1.00 57.47 268 VAL A CA 1
ATOM 2117 C C . VAL A 1 268 ? -36.772 28.539 41.768 1.00 57.47 268 VAL A C 1
ATOM 2119 O O . VAL A 1 268 ? -36.985 29.039 40.668 1.00 57.47 268 VAL A O 1
ATOM 2122 N N . GLU A 1 269 ? -37.574 28.748 42.816 1.00 56.00 269 GLU A N 1
ATOM 2123 C CA . GLU A 1 269 ? -38.809 29.562 42.825 1.00 56.00 269 GLU A CA 1
ATOM 2124 C C . GLU A 1 269 ? -38.605 31.049 42.451 1.00 56.00 269 GLU A C 1
ATOM 2126 O O . GLU A 1 269 ? -39.570 31.805 42.366 1.00 56.00 269 GLU A O 1
ATOM 2131 N N . ASN A 1 270 ? -37.363 31.499 42.223 1.00 66.38 270 ASN A N 1
ATOM 2132 C CA . ASN A 1 270 ? -37.025 32.908 42.033 1.00 66.38 270 ASN A CA 1
ATOM 2133 C C . ASN A 1 270 ? -36.192 33.164 40.759 1.00 66.38 270 ASN A C 1
ATOM 2135 O O . ASN A 1 270 ? -34.961 33.047 40.742 1.00 66.38 270 ASN A O 1
ATOM 2139 N N . THR A 1 271 ? -36.881 33.560 39.690 1.00 71.25 271 THR A N 1
ATOM 2140 C CA . THR A 1 271 ? -36.369 33.787 38.326 1.00 71.25 271 THR A CA 1
ATOM 2141 C C . THR A 1 271 ? -35.194 34.774 38.255 1.00 71.25 271 THR A C 1
ATOM 2143 O O . THR A 1 271 ? -34.279 34.596 37.446 1.00 71.25 271 THR A O 1
ATOM 2146 N N . ASP A 1 272 ? -35.154 35.777 39.138 1.00 76.44 272 ASP A N 1
ATOM 2147 C CA . ASP A 1 272 ? -34.079 36.780 39.185 1.00 76.44 272 ASP A CA 1
ATOM 2148 C C . ASP A 1 272 ? -32.745 36.190 39.661 1.00 76.44 272 ASP A C 1
ATOM 2150 O O . ASP A 1 272 ? -31.673 36.533 39.150 1.00 76.44 272 ASP A O 1
ATOM 2154 N N . THR A 1 273 ? -32.792 35.274 40.633 1.00 75.19 273 THR A N 1
ATOM 2155 C CA . THR A 1 273 ? -31.584 34.610 41.147 1.00 75.19 273 THR A CA 1
ATOM 2156 C C . THR A 1 273 ? -30.988 33.658 40.117 1.00 75.19 273 THR A C 1
ATOM 2158 O O . THR A 1 273 ? -29.772 33.652 39.925 1.00 75.19 273 THR A O 1
ATOM 2161 N N . LEU A 1 274 ? -31.842 32.941 39.384 1.00 77.12 274 LEU A N 1
ATOM 2162 C CA . LEU A 1 274 ? -31.439 32.047 38.304 1.00 77.12 274 LEU A CA 1
ATOM 2163 C C . LEU A 1 274 ? -30.807 32.825 37.138 1.00 77.12 274 LEU A C 1
ATOM 2165 O O . LEU A 1 274 ? -29.741 32.450 36.655 1.00 77.12 274 LEU A O 1
ATOM 2169 N N . THR A 1 275 ? -31.382 33.973 36.766 1.00 79.06 275 THR A N 1
ATOM 2170 C CA . THR A 1 275 ? -30.827 34.855 35.722 1.00 79.06 275 THR A CA 1
ATOM 2171 C C . THR A 1 275 ? -29.444 35.400 36.106 1.00 79.06 275 THR A C 1
ATOM 2173 O O . THR A 1 275 ? -28.522 35.404 35.287 1.00 79.06 275 THR A O 1
ATOM 2176 N N . ARG A 1 276 ? -29.244 35.809 37.370 1.00 78.94 276 ARG A N 1
ATOM 2177 C CA . ARG A 1 276 ? -27.924 36.250 37.867 1.00 78.94 276 ARG A CA 1
ATOM 2178 C C . ARG A 1 276 ? -26.895 35.120 37.875 1.00 78.94 276 ARG A C 1
ATOM 2180 O O . ARG A 1 276 ? -25.757 35.337 37.468 1.00 78.94 276 ARG A O 1
ATOM 2187 N N . GLN A 1 277 ? -27.284 33.923 38.314 1.00 80.06 277 GLN A N 1
ATOM 2188 C CA . GLN A 1 277 ? -26.404 32.751 38.305 1.00 80.06 277 GLN A CA 1
ATOM 2189 C C . GLN A 1 277 ? -25.992 32.364 36.878 1.00 80.06 277 GLN A C 1
ATOM 2191 O O . GLN A 1 277 ? -24.816 32.109 36.636 1.00 80.06 277 GLN A O 1
ATOM 2196 N N . GLN A 1 278 ? -26.923 32.398 35.921 1.00 81.88 278 GLN A N 1
ATOM 2197 C CA . GLN A 1 278 ? -26.637 32.154 34.503 1.00 81.88 278 GLN A CA 1
ATOM 2198 C C . GLN A 1 278 ? -25.687 33.200 33.899 1.00 81.88 278 GLN A C 1
ATOM 2200 O O . GLN A 1 278 ? -24.818 32.852 33.097 1.00 81.88 278 GLN A O 1
ATOM 2205 N N . ALA A 1 279 ? -25.812 34.471 34.292 1.00 81.19 279 ALA A N 1
ATOM 2206 C CA . ALA A 1 279 ? -24.911 35.530 33.843 1.00 81.19 279 ALA A CA 1
ATOM 2207 C C . ALA A 1 279 ? -23.472 35.334 34.360 1.00 81.19 279 ALA A C 1
ATOM 2209 O O . ALA A 1 279 ? -22.529 35.526 33.599 1.00 81.19 279 ALA A O 1
ATOM 2210 N N . LEU A 1 280 ? -23.292 34.889 35.612 1.00 82.94 280 LEU A N 1
ATOM 2211 C CA . LEU A 1 280 ? -21.966 34.652 36.210 1.00 82.94 280 LEU A CA 1
ATOM 2212 C C . LEU A 1 280 ? -21.154 33.574 35.482 1.00 82.94 280 LEU A C 1
ATOM 2214 O O . LEU A 1 280 ? -19.930 33.659 35.425 1.00 82.94 280 LEU A O 1
ATOM 2218 N N . VAL A 1 281 ? -21.828 32.572 34.919 1.00 82.38 281 VAL A N 1
ATOM 2219 C CA . VAL A 1 281 ? -21.184 31.472 34.183 1.00 82.38 281 VAL A CA 1
ATOM 2220 C C . VAL A 1 281 ? -21.178 31.678 32.665 1.00 82.38 281 VAL A C 1
ATOM 2222 O O . VAL A 1 281 ? -20.842 30.754 31.926 1.00 82.38 281 VAL A O 1
ATOM 2225 N N . ASN A 1 282 ? -21.581 32.858 32.178 1.00 84.31 282 ASN A N 1
ATOM 2226 C CA . ASN A 1 282 ? -21.746 33.149 30.750 1.00 84.31 282 ASN A CA 1
ATOM 2227 C C . ASN A 1 282 ? -22.582 32.083 30.012 1.00 84.31 282 ASN A C 1
ATOM 2229 O O . ASN A 1 282 ? -22.217 31.618 28.929 1.00 84.31 282 ASN A O 1
ATOM 2233 N N . TRP A 1 283 ? -23.723 31.700 30.595 1.00 80.94 283 TRP A N 1
ATOM 2234 C CA . TRP A 1 283 ? -24.571 30.592 30.135 1.00 80.94 283 TRP A CA 1
ATOM 2235 C C . TRP A 1 283 ? -24.890 30.627 28.630 1.00 80.94 283 TRP A C 1
ATOM 2237 O O . TRP A 1 283 ? -24.801 29.605 27.952 1.00 80.94 283 TRP A O 1
ATOM 2247 N N . ALA A 1 284 ? -25.181 31.806 28.072 1.00 82.44 284 ALA A N 1
ATOM 2248 C CA . ALA A 1 284 ? -25.467 31.967 26.644 1.00 82.44 284 ALA A CA 1
ATOM 2249 C C . ALA A 1 284 ? -24.276 31.583 25.739 1.00 82.44 284 ALA A C 1
ATOM 2251 O O . ALA A 1 284 ? -24.449 30.860 24.759 1.00 82.44 284 ALA A O 1
ATOM 2252 N N . GLN A 1 285 ? -23.055 32.006 26.087 1.00 83.06 285 GLN A N 1
ATOM 2253 C CA . GLN A 1 285 ? -21.843 31.656 25.333 1.00 83.06 285 GLN A CA 1
ATOM 2254 C C . GLN A 1 285 ? -21.509 30.167 25.452 1.00 83.06 285 GLN A C 1
ATOM 2256 O O . GLN A 1 285 ? -20.965 29.567 24.526 1.00 83.06 285 GLN A O 1
ATOM 2261 N N . LEU A 1 286 ? -21.840 29.562 26.590 1.00 84.62 286 LEU A N 1
ATOM 2262 C CA . LEU A 1 286 ? -21.649 28.142 26.853 1.00 84.62 286 LEU A CA 1
ATOM 2263 C C . LEU A 1 286 ? -22.607 27.282 26.014 1.00 84.62 286 LEU A C 1
ATOM 2265 O O . LEU A 1 286 ? -22.171 26.308 25.401 1.00 84.62 286 LEU A O 1
ATOM 2269 N N . GLN A 1 287 ? -23.876 27.682 25.892 1.00 83.19 287 GLN A N 1
ATOM 2270 C CA . GLN A 1 287 ? -24.843 27.036 24.994 1.00 83.19 287 GLN A CA 1
ATOM 2271 C C . GLN A 1 287 ? -24.477 27.217 23.512 1.00 83.19 287 GLN A C 1
ATOM 2273 O O . GLN A 1 287 ? -24.552 26.269 22.722 1.00 83.19 287 GLN A O 1
ATOM 2278 N N . GLN A 1 288 ? -23.992 28.403 23.130 1.00 86.44 288 GLN A N 1
ATOM 2279 C CA . GLN A 1 288 ? -23.472 28.649 21.783 1.00 86.44 288 GLN A CA 1
ATOM 2280 C C . GLN A 1 288 ? -22.232 27.792 21.482 1.00 86.44 288 GLN A C 1
ATOM 2282 O O . GLN A 1 288 ? -22.099 27.253 20.386 1.00 86.44 288 GLN A O 1
ATOM 2287 N N . PHE A 1 289 ? -21.341 27.612 22.460 1.00 88.69 289 PHE A N 1
ATOM 2288 C CA . PHE A 1 289 ? -20.203 26.710 22.323 1.00 88.69 289 PHE A CA 1
ATOM 2289 C C . PHE A 1 289 ? -20.646 25.253 22.158 1.00 88.69 289 PHE A C 1
ATOM 2291 O O . PHE A 1 289 ? -20.144 24.595 21.258 1.00 88.69 289 PHE A O 1
ATOM 2298 N N . ARG A 1 290 ? -21.593 24.745 22.963 1.00 83.81 290 ARG A N 1
ATOM 2299 C CA . ARG A 1 290 ? -22.075 23.351 22.851 1.00 83.81 290 ARG A CA 1
ATOM 2300 C C . ARG A 1 290 ? -22.678 23.060 21.476 1.00 83.81 290 ARG A C 1
ATOM 2302 O O . ARG A 1 290 ? -22.318 22.067 20.848 1.00 83.81 290 ARG A O 1
ATOM 2309 N N . SER A 1 291 ? -23.561 23.939 21.002 1.00 82.88 291 SER A N 1
ATOM 2310 C CA . SER A 1 291 ? -24.185 23.811 19.677 1.00 82.88 291 SER A CA 1
ATOM 2311 C C . SER A 1 291 ? -23.161 23.937 18.541 1.00 82.88 291 SER A C 1
ATOM 2313 O O . SER A 1 291 ? -23.150 23.108 17.632 1.00 82.88 291 SER A O 1
ATOM 2315 N N . GLY A 1 292 ? -22.242 24.905 18.625 1.00 88.38 292 GLY A N 1
ATOM 2316 C CA . GLY A 1 292 ? -21.158 25.070 17.653 1.00 88.38 292 GLY A CA 1
ATOM 2317 C C . GLY A 1 292 ? -20.149 23.916 17.653 1.00 88.38 292 GLY A C 1
ATOM 2318 O O . GLY A 1 292 ? -19.691 23.507 16.590 1.00 88.38 292 GLY A O 1
ATOM 2319 N N . TYR A 1 293 ? -19.833 23.355 18.822 1.00 89.62 293 TYR A N 1
ATOM 2320 C CA . TYR A 1 293 ? -18.932 22.212 18.978 1.00 89.62 293 TYR A CA 1
ATOM 2321 C C . TYR A 1 293 ? -19.511 20.956 18.326 1.00 89.62 293 TYR A C 1
ATOM 2323 O O . TYR A 1 293 ? -18.819 20.317 17.540 1.00 89.62 293 TYR A O 1
ATOM 2331 N N . ALA A 1 294 ? -20.784 20.635 18.588 1.00 87.38 294 ALA A N 1
ATOM 2332 C CA . ALA A 1 294 ? -21.451 19.485 17.976 1.00 87.38 294 ALA A CA 1
ATOM 2333 C C . ALA A 1 294 ? -21.523 19.613 16.445 1.00 87.38 294 ALA A C 1
ATOM 2335 O O . ALA A 1 294 ? -21.188 18.670 15.732 1.00 87.38 294 ALA A O 1
ATOM 2336 N N . ALA A 1 295 ? -21.878 20.799 15.935 1.00 89.69 295 ALA A N 1
ATOM 2337 C CA . ALA A 1 295 ? -21.891 21.064 14.498 1.00 89.69 295 ALA A CA 1
ATOM 2338 C C . ALA A 1 295 ? -20.492 20.940 13.871 1.00 89.69 295 ALA A C 1
ATOM 2340 O O . ALA A 1 295 ? -20.343 20.396 12.778 1.00 89.69 295 ALA A O 1
ATOM 2341 N N . ARG A 1 296 ? -19.449 21.415 14.567 1.00 90.69 296 ARG A N 1
ATOM 2342 C CA . ARG A 1 296 ? -18.068 21.300 14.089 1.00 90.69 296 ARG A CA 1
ATOM 2343 C C . ARG A 1 296 ? -17.571 19.859 14.114 1.00 90.69 296 ARG A C 1
ATOM 2345 O O . ARG A 1 296 ? -16.876 19.472 13.185 1.00 90.69 296 ARG A O 1
ATOM 2352 N N . LEU A 1 297 ? -17.947 19.079 15.128 1.00 89.44 297 LEU A N 1
ATOM 2353 C CA . LEU A 1 297 ? -17.624 17.657 15.210 1.00 89.44 297 LEU A CA 1
ATOM 2354 C C . LEU A 1 297 ? -18.255 16.883 14.045 1.00 89.44 297 LEU A C 1
ATOM 2356 O O . LEU A 1 297 ? -17.539 16.176 13.347 1.00 89.44 297 LEU A O 1
ATOM 2360 N N . ALA A 1 298 ? -19.543 17.113 13.771 1.00 89.19 298 ALA A N 1
ATOM 2361 C CA . ALA A 1 298 ? -20.242 16.508 12.636 1.00 89.19 298 ALA A CA 1
ATOM 2362 C C . ALA A 1 298 ? -19.628 16.904 11.278 1.00 89.19 298 ALA A C 1
ATOM 2364 O O . ALA A 1 298 ? -19.594 16.108 10.343 1.00 89.19 298 ALA A O 1
ATOM 2365 N N . ALA A 1 299 ? -19.088 18.122 11.159 1.00 91.56 299 ALA A N 1
ATOM 2366 C CA . ALA A 1 299 ? -18.408 18.559 9.940 1.00 91.56 299 ALA A CA 1
ATOM 2367 C C . ALA A 1 299 ? -17.105 17.784 9.649 1.00 91.56 299 ALA A C 1
ATOM 2369 O O . ALA A 1 299 ? -16.678 17.757 8.494 1.00 91.56 299 ALA A O 1
ATOM 2370 N N . PHE A 1 300 ? -16.482 17.158 10.657 1.00 91.50 300 PHE A N 1
ATOM 2371 C CA . PHE A 1 300 ? -15.320 16.284 10.460 1.00 91.50 300 PHE A CA 1
ATOM 2372 C C . PHE A 1 300 ? -15.694 14.879 9.977 1.00 91.50 300 PHE A C 1
ATOM 2374 O O . PHE A 1 300 ? -14.842 14.207 9.401 1.00 91.50 300 PHE A O 1
ATOM 2381 N N . ASP A 1 301 ? -16.937 14.437 10.173 1.00 91.19 301 ASP A N 1
ATOM 2382 C CA . ASP A 1 301 ? -17.341 13.071 9.830 1.00 91.19 301 ASP A CA 1
ATOM 2383 C C . ASP A 1 301 ? -17.480 12.898 8.302 1.00 91.19 301 ASP A C 1
ATOM 2385 O O . ASP A 1 301 ? -17.000 11.916 7.743 1.00 91.19 301 ASP A O 1
ATOM 2389 N N . ALA A 1 302 ? -18.012 13.894 7.581 1.00 90.56 302 ALA A N 1
ATOM 2390 C CA . ALA A 1 302 ? -18.244 13.787 6.133 1.00 90.56 302 ALA A CA 1
ATOM 2391 C C . ALA A 1 302 ? -16.970 13.607 5.264 1.00 90.56 302 ALA A C 1
ATOM 2393 O O . ALA A 1 302 ? -17.037 12.917 4.242 1.00 90.56 302 ALA A O 1
ATOM 2394 N N . PRO A 1 303 ? -15.814 14.241 5.559 1.00 90.19 303 PRO A N 1
ATOM 2395 C CA . PRO A 1 303 ? -14.548 13.910 4.895 1.00 90.19 303 PRO A CA 1
ATOM 2396 C C . PRO A 1 303 ? -14.056 12.487 5.190 1.00 90.19 303 PRO A C 1
ATOM 2398 O O . PRO A 1 303 ? -13.582 11.821 4.273 1.00 90.19 303 PRO A O 1
ATOM 2401 N N . ILE A 1 304 ? -14.201 12.017 6.437 1.00 93.31 304 ILE A N 1
ATOM 2402 C CA . ILE A 1 304 ? -13.818 10.657 6.852 1.00 93.31 304 ILE A CA 1
ATOM 2403 C C . ILE A 1 304 ? -14.673 9.629 6.099 1.00 93.31 304 ILE A C 1
ATOM 2405 O O . ILE A 1 304 ? -14.135 8.698 5.510 1.00 93.31 304 ILE A O 1
ATOM 2409 N N . GLU A 1 305 ? -15.992 9.835 6.055 1.00 94.44 305 GLU A N 1
ATOM 2410 C CA . GLU A 1 305 ? -16.938 8.973 5.337 1.00 94.44 305 GLU A CA 1
ATOM 2411 C C . GLU A 1 305 ? -16.587 8.819 3.861 1.00 94.44 305 GLU A C 1
ATOM 2413 O O . GLU A 1 305 ? -16.428 7.697 3.384 1.00 94.44 305 GLU A O 1
ATOM 2418 N N . ARG A 1 306 ? -16.384 9.933 3.151 1.00 92.25 306 ARG A N 1
ATOM 2419 C CA . ARG A 1 306 ? -16.040 9.901 1.723 1.00 92.25 306 ARG A CA 1
ATOM 2420 C C . ARG A 1 306 ? -14.714 9.191 1.450 1.00 92.25 306 ARG A C 1
ATOM 2422 O O . ARG A 1 306 ? -14.641 8.401 0.518 1.00 92.25 306 ARG A O 1
ATOM 2429 N N . ALA A 1 307 ? -13.690 9.438 2.266 1.00 91.88 307 ALA A N 1
ATOM 2430 C CA . ALA A 1 307 ? -12.388 8.803 2.086 1.00 91.88 307 ALA A CA 1
ATOM 2431 C C . ALA A 1 307 ? -12.421 7.291 2.394 1.00 91.88 307 ALA A C 1
ATOM 2433 O O . ALA A 1 307 ? -11.782 6.511 1.693 1.00 91.88 307 ALA A O 1
ATOM 2434 N N . VAL A 1 308 ? -13.210 6.841 3.379 1.00 95.12 308 VAL A N 1
ATOM 2435 C CA . VAL A 1 308 ? -13.409 5.397 3.608 1.00 95.12 308 VAL A CA 1
ATOM 2436 C C . VAL A 1 308 ? -14.236 4.756 2.489 1.00 95.12 308 VAL A C 1
ATOM 2438 O O . VAL A 1 308 ? -13.969 3.617 2.113 1.00 95.12 308 VAL A O 1
ATOM 2441 N N . GLU A 1 309 ? -15.209 5.464 1.908 1.00 94.25 309 GLU A N 1
ATOM 2442 C CA . GLU A 1 309 ? -15.938 4.963 0.735 1.00 94.25 309 GLU A CA 1
ATOM 2443 C C . GLU A 1 309 ? -15.022 4.722 -0.474 1.00 94.25 309 GLU A C 1
ATOM 2445 O O . GLU A 1 309 ? -15.234 3.752 -1.202 1.00 94.25 309 GLU A O 1
ATOM 2450 N N . ASP A 1 310 ? -13.986 5.541 -0.654 1.00 93.81 310 ASP A N 1
ATOM 2451 C CA . ASP A 1 310 ? -12.974 5.349 -1.698 1.00 93.81 310 ASP A CA 1
ATOM 2452 C C . ASP A 1 310 ? -12.145 4.075 -1.471 1.00 93.81 310 ASP A C 1
ATOM 2454 O O . ASP A 1 310 ? -11.916 3.304 -2.407 1.00 93.81 310 ASP A O 1
ATOM 2458 N N . ILE A 1 311 ? -11.757 3.799 -0.220 1.00 94.12 311 ILE A N 1
ATOM 2459 C CA . ILE A 1 311 ? -11.091 2.540 0.160 1.00 94.12 311 ILE A CA 1
ATOM 2460 C C . ILE A 1 311 ? -12.024 1.348 -0.102 1.00 94.12 311 ILE A C 1
ATOM 2462 O O . ILE A 1 311 ? -11.629 0.371 -0.741 1.00 94.12 311 ILE A O 1
ATOM 2466 N N . ASN A 1 312 ? -13.288 1.444 0.322 1.00 93.62 312 ASN A N 1
ATOM 2467 C CA . ASN A 1 312 ? -14.297 0.413 0.070 1.00 93.62 312 ASN A CA 1
ATOM 2468 C C . ASN A 1 312 ? -14.474 0.139 -1.430 1.00 93.62 312 ASN A C 1
ATOM 2470 O O . ASN A 1 312 ? -14.684 -1.010 -1.820 1.00 93.62 312 ASN A O 1
ATOM 2474 N N . ALA A 1 313 ? -14.414 1.171 -2.275 1.00 92.44 313 ALA A N 1
ATOM 2475 C CA . ALA A 1 313 ? -14.530 1.012 -3.717 1.00 92.44 313 ALA A CA 1
ATOM 2476 C C . ALA A 1 313 ? -13.354 0.204 -4.286 1.00 92.44 313 ALA A C 1
ATOM 2478 O O . ALA A 1 313 ? -13.580 -0.730 -5.050 1.00 92.44 313 ALA A O 1
ATOM 2479 N N . TRP A 1 314 ? -12.119 0.481 -3.860 1.00 93.12 314 TRP A N 1
ATOM 2480 C CA . TRP A 1 314 ? -10.941 -0.300 -4.259 1.00 93.12 314 TRP A CA 1
ATOM 2481 C C . TRP A 1 314 ? -11.011 -1.766 -3.834 1.00 93.12 314 TRP A C 1
ATOM 2483 O O . TRP A 1 314 ? -10.729 -2.652 -4.646 1.00 93.12 314 TRP A O 1
ATOM 2493 N N . LEU A 1 315 ? -11.436 -2.020 -2.595 1.00 91.69 315 LEU A N 1
ATOM 2494 C CA . LEU A 1 315 ? -11.544 -3.371 -2.041 1.00 91.69 315 LEU A CA 1
ATOM 2495 C C . LEU A 1 315 ? -12.662 -4.203 -2.693 1.00 91.69 315 LEU A C 1
ATOM 2497 O O . LEU A 1 315 ? -12.522 -5.417 -2.798 1.00 91.69 315 LEU A O 1
ATOM 2501 N N . ASN A 1 316 ? -13.753 -3.574 -3.149 1.00 87.50 316 ASN A N 1
ATOM 2502 C CA . ASN A 1 316 ? -14.886 -4.274 -3.773 1.00 87.50 316 ASN A CA 1
ATOM 2503 C C . ASN A 1 316 ? -14.811 -4.359 -5.305 1.00 87.50 316 ASN A C 1
ATOM 2505 O O . ASN A 1 316 ? -15.370 -5.285 -5.890 1.00 87.50 316 ASN A O 1
ATOM 2509 N N . HIS A 1 317 ? -14.194 -3.376 -5.966 1.00 72.00 317 HIS A N 1
ATOM 2510 C CA . HIS A 1 317 ? -14.244 -3.231 -7.423 1.00 72.00 317 HIS A CA 1
ATOM 2511 C C . HIS A 1 317 ? -12.997 -3.776 -8.132 1.00 72.00 317 HIS A C 1
ATOM 2513 O O . HIS A 1 317 ? -13.093 -4.174 -9.291 1.00 72.00 317 HIS A O 1
ATOM 2519 N N . SER A 1 318 ? -11.812 -3.746 -7.506 1.00 69.50 318 SER A N 1
ATOM 2520 C CA . SER A 1 318 ? -10.574 -3.804 -8.295 1.00 69.50 318 SER A CA 1
ATOM 2521 C C . SER A 1 318 ? -9.979 -5.211 -8.443 1.00 69.50 318 SER A C 1
ATOM 2523 O O . SER A 1 318 ? -9.598 -5.872 -7.475 1.00 69.50 318 SER A O 1
ATOM 2525 N N . SER A 1 319 ? -9.814 -5.630 -9.700 1.00 76.38 319 SER A N 1
ATOM 2526 C CA . SER A 1 319 ? -8.929 -6.733 -10.082 1.00 76.38 319 SER A CA 1
ATOM 2527 C C . SER A 1 319 ? -7.461 -6.384 -9.827 1.00 76.38 319 SER A C 1
ATOM 2529 O O . SER A 1 319 ? -6.700 -7.262 -9.448 1.00 76.38 319 SER A O 1
ATOM 2531 N N . TYR A 1 320 ? -7.059 -5.116 -9.969 1.00 87.00 320 TYR A N 1
ATOM 2532 C CA . TYR A 1 320 ? -5.663 -4.686 -9.827 1.00 87.00 320 TYR A CA 1
ATOM 2533 C C . TYR A 1 320 ? -5.123 -4.841 -8.407 1.00 87.00 320 TYR A C 1
ATOM 2535 O O . TYR A 1 320 ? -4.037 -5.390 -8.246 1.00 87.00 320 TYR A O 1
ATOM 2543 N N . LEU A 1 321 ? -5.859 -4.412 -7.373 1.00 91.12 321 LEU A N 1
ATOM 2544 C CA . LEU A 1 321 ? -5.414 -4.614 -5.990 1.00 91.12 321 LEU A CA 1
ATOM 2545 C C . LEU A 1 321 ? -5.357 -6.103 -5.651 1.00 91.12 321 LEU A C 1
ATOM 2547 O O . LEU A 1 321 ? -4.384 -6.553 -5.058 1.00 91.12 321 LEU A O 1
ATOM 2551 N N . ALA A 1 322 ? -6.362 -6.878 -6.070 1.00 89.94 322 ALA A N 1
ATOM 2552 C CA . ALA A 1 322 ? -6.377 -8.324 -5.863 1.00 89.94 322 ALA A CA 1
ATOM 2553 C C . ALA A 1 322 ? -5.205 -9.021 -6.580 1.00 89.94 322 ALA A C 1
ATOM 2555 O O . ALA A 1 322 ? -4.555 -9.887 -6.003 1.00 89.94 322 ALA A O 1
ATOM 2556 N N . LEU A 1 323 ? -4.893 -8.621 -7.816 1.00 91.25 323 LEU A N 1
ATOM 2557 C CA . LEU A 1 323 ? -3.749 -9.129 -8.573 1.00 91.25 323 LEU A CA 1
ATOM 2558 C C . LEU A 1 323 ? -2.421 -8.726 -7.924 1.00 91.25 323 LEU A C 1
ATOM 2560 O O . LEU A 1 323 ? -1.538 -9.570 -7.811 1.00 91.25 323 LEU A O 1
ATOM 2564 N N . ALA A 1 324 ? -2.286 -7.481 -7.458 1.00 92.88 324 ALA A N 1
ATOM 2565 C CA . ALA A 1 324 ? -1.100 -7.025 -6.737 1.00 92.88 324 ALA A CA 1
ATOM 2566 C C . ALA A 1 324 ? -0.912 -7.811 -5.432 1.00 92.88 324 ALA A C 1
ATOM 2568 O O . ALA A 1 324 ? 0.180 -8.303 -5.164 1.00 92.88 324 ALA A O 1
ATOM 2569 N N . ILE A 1 325 ? -1.986 -8.045 -4.676 1.00 93.06 325 ILE A N 1
ATOM 2570 C CA . ILE A 1 325 ? -1.991 -8.930 -3.504 1.00 93.06 325 ILE A CA 1
ATOM 2571 C C . ILE A 1 325 ? -1.568 -10.363 -3.875 1.00 93.06 325 ILE A C 1
ATOM 2573 O O . ILE A 1 325 ? -0.802 -10.988 -3.146 1.00 93.06 325 ILE A O 1
ATOM 2577 N N . ASN A 1 326 ? -1.982 -10.880 -5.033 1.00 91.69 326 ASN A N 1
ATOM 2578 C CA . ASN A 1 326 ? -1.594 -12.220 -5.490 1.00 91.69 326 ASN A CA 1
ATOM 2579 C C . ASN A 1 326 ? -0.101 -12.353 -5.849 1.00 91.69 326 ASN A C 1
ATOM 2581 O O . ASN A 1 326 ? 0.360 -13.471 -6.102 1.00 91.69 326 ASN A O 1
ATOM 2585 N N . THR A 1 327 ? 0.661 -11.253 -5.882 1.00 93.94 327 THR A N 1
ATOM 2586 C CA . THR A 1 327 ? 2.122 -11.305 -6.056 1.00 93.94 327 THR A CA 1
ATOM 2587 C C . THR A 1 327 ? 2.859 -11.710 -4.775 1.00 93.94 327 THR A C 1
ATOM 2589 O O . THR A 1 327 ? 3.980 -12.221 -4.849 1.00 93.94 327 THR A O 1
ATOM 2592 N N . TYR A 1 328 ? 2.229 -11.561 -3.606 1.00 95.31 328 TYR A N 1
ATOM 2593 C CA . TYR A 1 328 ? 2.817 -11.960 -2.333 1.00 95.31 328 TYR A CA 1
ATOM 2594 C C . TYR A 1 328 ? 2.824 -13.483 -2.222 1.00 95.31 328 TYR A C 1
ATOM 2596 O O . TYR A 1 328 ? 1.781 -14.137 -2.161 1.00 95.31 328 TYR A O 1
ATOM 2604 N N . ASP A 1 329 ? 4.022 -14.060 -2.186 1.00 94.44 329 ASP A N 1
ATOM 2605 C CA . ASP A 1 329 ? 4.193 -15.486 -1.963 1.00 94.44 329 ASP A CA 1
ATOM 2606 C C . ASP A 1 329 ? 4.182 -15.792 -0.468 1.00 94.44 329 ASP A C 1
ATOM 2608 O O . ASP A 1 329 ? 5.201 -15.719 0.212 1.00 94.44 329 ASP A O 1
ATOM 2612 N N . LEU A 1 330 ? 3.011 -16.152 0.047 1.00 91.69 330 LEU A N 1
ATOM 2613 C CA . LEU A 1 330 ? 2.839 -16.501 1.455 1.00 91.69 330 LEU A CA 1
ATOM 2614 C C . LEU A 1 330 ? 3.601 -17.775 1.869 1.00 91.69 330 LEU A C 1
ATOM 2616 O O . LEU A 1 330 ? 3.714 -18.049 3.060 1.00 91.69 330 LEU A O 1
ATOM 2620 N N . GLY A 1 331 ? 4.142 -18.551 0.921 1.00 89.06 331 GLY A N 1
ATOM 2621 C CA . GLY A 1 3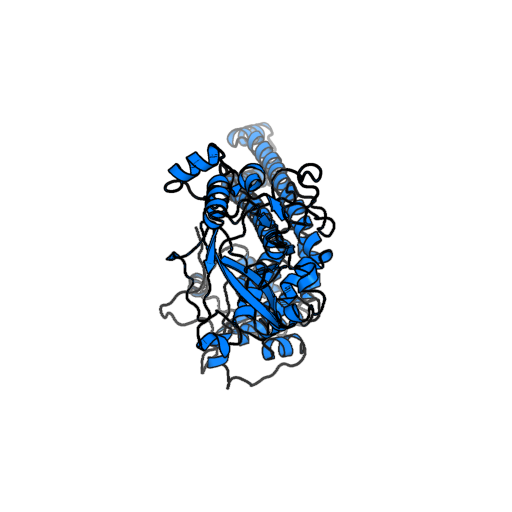31 ? 5.080 -19.631 1.229 1.00 89.06 331 GLY A CA 1
ATOM 2622 C C . GLY A 1 331 ? 6.441 -19.127 1.720 1.00 89.06 331 GLY A C 1
ATOM 2623 O O . GLY A 1 331 ? 7.164 -19.884 2.365 1.00 89.06 331 GLY A O 1
ATOM 2624 N N . VAL A 1 332 ? 6.771 -17.856 1.459 1.00 90.38 332 VAL A N 1
ATOM 2625 C CA . VAL A 1 332 ? 8.015 -17.216 1.891 1.00 90.38 332 VAL A CA 1
ATOM 2626 C C . VAL A 1 332 ? 7.758 -16.336 3.123 1.00 90.38 332 VAL A C 1
ATOM 2628 O O . VAL A 1 332 ? 6.986 -15.378 3.034 1.00 90.38 332 VAL A O 1
ATOM 2631 N N . PRO A 1 333 ? 8.433 -16.577 4.267 1.00 87.12 333 PRO A N 1
ATOM 2632 C CA . PRO A 1 333 ? 8.184 -15.830 5.505 1.00 87.12 333 PRO A CA 1
ATOM 2633 C C . PRO A 1 333 ? 8.332 -14.306 5.379 1.00 87.12 333 PRO A C 1
ATOM 2635 O O . PRO A 1 333 ? 7.524 -13.564 5.937 1.00 87.12 333 PRO A O 1
ATOM 2638 N N . ALA A 1 334 ? 9.332 -13.827 4.627 1.00 87.62 334 ALA A N 1
ATOM 2639 C CA . ALA A 1 334 ? 9.548 -12.395 4.406 1.00 87.62 334 ALA A CA 1
ATOM 2640 C C . ALA A 1 334 ? 8.359 -11.750 3.672 1.00 87.62 334 ALA A C 1
ATOM 2642 O O . ALA A 1 334 ? 7.786 -10.780 4.162 1.00 87.62 334 ALA A O 1
ATOM 2643 N N . ASN A 1 335 ? 7.911 -12.355 2.570 1.00 93.25 335 ASN A N 1
ATOM 2644 C CA . ASN A 1 335 ? 6.739 -11.894 1.828 1.00 93.25 335 ASN A CA 1
ATOM 2645 C C . ASN A 1 335 ? 5.459 -11.991 2.667 1.00 93.25 335 ASN A C 1
ATOM 2647 O O . ASN A 1 335 ? 4.602 -11.118 2.569 1.00 93.25 335 ASN A O 1
ATOM 2651 N N . GLY A 1 336 ? 5.321 -13.017 3.515 1.00 92.12 336 GLY A N 1
ATOM 2652 C CA . GLY A 1 336 ? 4.211 -13.129 4.465 1.00 92.12 336 GLY A CA 1
ATOM 2653 C C . GLY A 1 336 ? 4.153 -11.959 5.455 1.00 92.12 336 GLY A C 1
ATOM 2654 O O . GLY A 1 336 ? 3.064 -11.487 5.787 1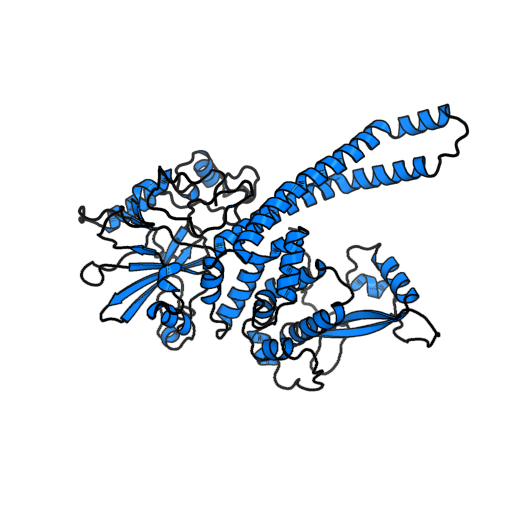.00 92.12 336 GLY A O 1
ATOM 2655 N N . LYS A 1 337 ? 5.312 -11.447 5.883 1.00 89.94 337 LYS A N 1
ATOM 2656 C CA . LYS A 1 337 ? 5.403 -10.251 6.726 1.00 89.94 337 LYS A CA 1
ATOM 2657 C C . LYS A 1 337 ? 5.033 -8.976 5.967 1.00 89.94 337 LYS A C 1
ATOM 2659 O O . LYS A 1 337 ? 4.193 -8.220 6.452 1.00 89.94 337 LYS A O 1
ATOM 2664 N N . ASP A 1 338 ? 5.591 -8.776 4.777 1.00 93.31 338 ASP A N 1
ATOM 2665 C CA . ASP A 1 338 ? 5.267 -7.615 3.937 1.00 93.31 338 ASP A CA 1
ATOM 2666 C C . ASP A 1 338 ? 3.775 -7.604 3.558 1.00 93.31 338 ASP A C 1
ATOM 2668 O O . ASP A 1 338 ? 3.137 -6.550 3.503 1.00 93.31 338 ASP A O 1
ATOM 2672 N N . PHE A 1 339 ? 3.189 -8.788 3.345 1.00 95.56 339 PHE A N 1
ATOM 2673 C CA . PHE A 1 339 ? 1.762 -8.962 3.084 1.00 95.56 339 PHE A CA 1
ATOM 2674 C C . PHE A 1 339 ? 0.903 -8.489 4.259 1.00 95.56 339 PHE A C 1
ATOM 2676 O O . PHE A 1 339 ? -0.086 -7.790 4.052 1.00 95.56 339 PHE A O 1
ATOM 2683 N N . GLU A 1 340 ? 1.277 -8.833 5.494 1.00 94.56 340 GLU A N 1
ATOM 2684 C CA . GLU A 1 340 ? 0.563 -8.383 6.692 1.00 94.56 340 GLU A CA 1
ATOM 2685 C C . GLU A 1 340 ? 0.534 -6.854 6.801 1.00 94.56 340 GLU A C 1
ATOM 2687 O O . GLU A 1 340 ? -0.531 -6.268 7.016 1.00 94.56 340 GLU A O 1
ATOM 2692 N N . GLU A 1 341 ? 1.695 -6.213 6.640 1.00 93.69 341 GLU A N 1
ATOM 2693 C CA . GLU A 1 341 ? 1.825 -4.753 6.682 1.00 93.69 341 GLU A CA 1
ATOM 2694 C C . GLU A 1 341 ? 0.994 -4.101 5.568 1.00 93.69 341 GLU A C 1
ATOM 2696 O O . GLU A 1 341 ? 0.216 -3.178 5.819 1.00 93.69 341 GLU A O 1
ATOM 2701 N N . THR A 1 342 ? 1.066 -4.659 4.360 1.00 94.69 342 THR A N 1
ATOM 2702 C CA . THR A 1 342 ? 0.306 -4.197 3.195 1.00 94.69 342 THR A CA 1
ATOM 2703 C C . THR A 1 342 ? -1.202 -4.289 3.413 1.00 94.69 342 THR A C 1
ATOM 2705 O O . THR A 1 342 ? -1.926 -3.321 3.175 1.00 94.69 342 THR A O 1
ATOM 2708 N N . VAL A 1 343 ? -1.701 -5.431 3.897 1.00 95.19 343 VAL A N 1
ATOM 2709 C CA . VAL A 1 343 ? -3.132 -5.607 4.176 1.00 95.19 343 VAL A CA 1
ATOM 2710 C C . VAL A 1 343 ? -3.591 -4.605 5.225 1.00 95.19 343 VAL A C 1
ATOM 2712 O O . VAL A 1 343 ? -4.631 -3.975 5.035 1.00 95.19 343 VAL A O 1
ATOM 2715 N N . PHE A 1 344 ? -2.813 -4.398 6.293 1.00 94.06 344 PHE A N 1
ATOM 2716 C CA . PHE A 1 344 ? -3.133 -3.385 7.293 1.00 94.06 344 PHE A CA 1
ATOM 2717 C C . PHE A 1 344 ? -3.219 -1.980 6.681 1.00 94.06 344 PHE A C 1
ATOM 2719 O O . PHE A 1 344 ? -4.187 -1.267 6.947 1.00 94.06 344 PHE A O 1
ATOM 2726 N N . HIS A 1 345 ? -2.279 -1.597 5.814 1.00 91.94 345 HIS A N 1
ATOM 2727 C CA . HIS A 1 345 ? -2.338 -0.313 5.111 1.00 91.94 345 HIS A CA 1
ATOM 2728 C C . HIS A 1 345 ? -3.549 -0.192 4.177 1.00 91.94 345 HIS A C 1
ATOM 2730 O O . HIS A 1 345 ? -4.064 0.907 3.999 1.00 91.94 345 HIS A O 1
ATOM 2736 N N . CYS A 1 346 ? -4.053 -1.299 3.629 1.00 93.00 346 CYS A N 1
ATOM 2737 C CA . CYS A 1 346 ? -5.235 -1.288 2.767 1.00 93.00 346 CYS A CA 1
ATOM 2738 C C . CYS A 1 346 ? -6.559 -1.193 3.545 1.00 93.00 346 CYS A C 1
ATOM 2740 O O . CYS A 1 346 ? -7.514 -0.608 3.039 1.00 93.00 346 CYS A O 1
ATOM 2742 N N . ILE A 1 347 ? -6.650 -1.780 4.748 1.00 93.00 347 ILE A N 1
ATOM 2743 C CA . ILE A 1 347 ? -7.933 -1.937 5.469 1.00 93.00 347 ILE A CA 1
ATOM 2744 C C . ILE A 1 347 ? -8.012 -1.194 6.811 1.00 93.00 347 ILE A C 1
ATOM 2746 O O . ILE A 1 347 ? -9.088 -1.121 7.402 1.00 93.00 347 ILE A O 1
ATOM 2750 N N . GLY A 1 348 ? -6.905 -0.654 7.326 1.00 91.06 348 GLY A N 1
ATOM 2751 C CA . GLY A 1 348 ? -6.828 -0.100 8.684 1.00 91.06 348 GLY A CA 1
ATOM 2752 C C . GLY A 1 348 ? -7.841 1.018 8.952 1.00 91.06 348 GLY A C 1
ATOM 2753 O O . GLY A 1 348 ? -8.476 1.045 10.006 1.00 91.06 348 GLY A O 1
ATOM 2754 N N . ALA A 1 349 ? -8.069 1.888 7.969 1.00 92.56 349 ALA A N 1
ATOM 2755 C CA . ALA A 1 349 ? -9.009 3.004 8.061 1.00 92.56 349 ALA A CA 1
ATOM 2756 C C . ALA A 1 349 ? -10.497 2.610 8.084 1.00 92.56 349 ALA A C 1
ATOM 2758 O O . ALA A 1 349 ? -11.335 3.447 8.434 1.00 92.56 349 ALA A O 1
ATOM 2759 N N . LEU A 1 350 ? -10.853 1.366 7.740 1.00 92.81 350 LEU A N 1
ATOM 2760 C CA . LEU A 1 350 ? -12.254 0.937 7.634 1.00 92.81 350 LEU A CA 1
ATOM 2761 C C . LEU A 1 350 ? -13.034 1.103 8.948 1.00 92.81 350 LEU A C 1
ATOM 2763 O O . LEU A 1 350 ? -14.241 1.334 8.939 1.00 92.81 350 LEU A O 1
ATOM 2767 N N . VAL A 1 351 ? -12.351 1.045 10.091 1.00 89.94 351 VAL A N 1
ATOM 2768 C CA . VAL A 1 351 ? -12.959 1.119 11.431 1.00 89.94 351 VAL A CA 1
ATOM 2769 C C . VAL A 1 351 ? -13.651 2.453 11.728 1.00 89.94 351 VAL A C 1
ATOM 2771 O O . VAL A 1 351 ? -14.489 2.541 12.634 1.00 89.94 351 VAL A O 1
ATOM 2774 N N . HIS A 1 352 ? -13.302 3.505 10.986 1.00 90.62 352 HIS A N 1
ATOM 2775 C CA . HIS A 1 352 ? -13.713 4.873 11.287 1.00 90.62 352 HIS A CA 1
ATOM 2776 C C . HIS A 1 352 ? -15.134 5.219 10.834 1.00 90.62 352 HIS A C 1
ATOM 2778 O O . HIS A 1 352 ? -15.675 6.225 11.293 1.00 90.62 352 HIS A O 1
ATOM 2784 N N . THR A 1 353 ? -15.771 4.391 10.003 1.00 91.44 353 THR A N 1
ATOM 2785 C CA . THR A 1 353 ? -17.135 4.625 9.504 1.00 91.44 353 THR A CA 1
ATOM 2786 C C . THR A 1 353 ? -17.977 3.363 9.611 1.00 91.44 353 THR A C 1
ATOM 2788 O O . THR A 1 353 ? -17.461 2.256 9.740 1.00 91.44 353 THR A O 1
ATOM 2791 N N . GLU A 1 354 ? -19.297 3.518 9.562 1.00 90.88 354 GLU A N 1
ATOM 2792 C CA . GLU A 1 354 ? -20.202 2.370 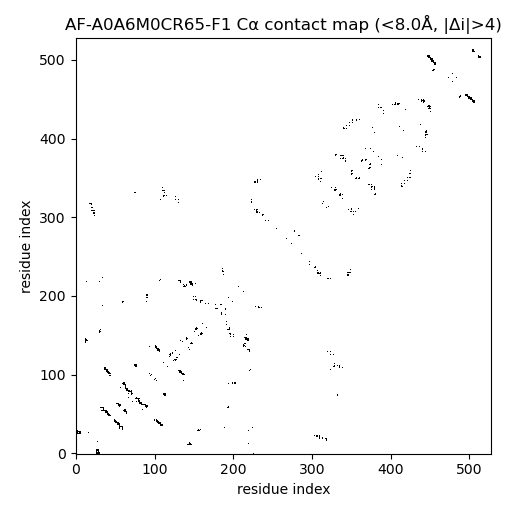9.616 1.00 90.88 354 GLU A CA 1
ATOM 2793 C C . GLU A 1 354 ? -20.077 1.471 8.379 1.00 90.88 354 GLU A C 1
ATOM 2795 O O . GLU A 1 354 ? -19.993 0.253 8.507 1.00 90.88 354 GLU A O 1
ATOM 2800 N N . SER A 1 355 ? -19.992 2.062 7.184 1.00 91.62 355 SER A N 1
ATOM 2801 C CA . SER A 1 355 ? -19.825 1.310 5.936 1.00 91.62 355 SER A CA 1
ATOM 2802 C C . SER A 1 355 ? -18.495 0.554 5.885 1.00 91.62 355 SER A C 1
ATOM 2804 O O . SER A 1 355 ? -18.457 -0.587 5.429 1.00 91.62 355 SER A O 1
ATOM 2806 N N . GLY A 1 356 ? -17.410 1.154 6.382 1.00 92.75 356 GLY A N 1
ATOM 2807 C CA . GLY A 1 356 ? -16.116 0.485 6.485 1.00 92.75 356 GL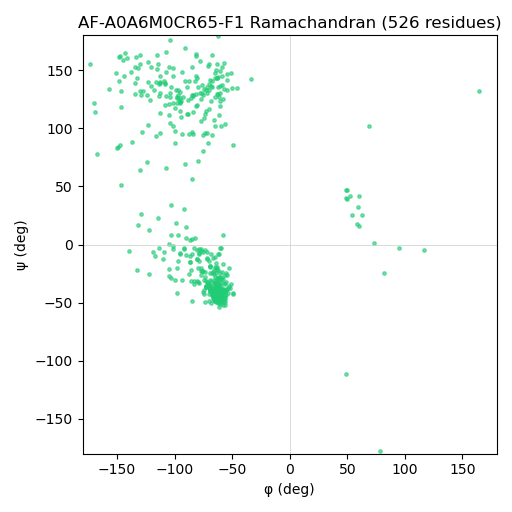Y A CA 1
ATOM 2808 C C . GLY A 1 356 ? -16.137 -0.661 7.499 1.00 92.75 356 GLY A C 1
ATOM 2809 O O . GLY A 1 356 ? -15.690 -1.762 7.182 1.00 92.75 356 GLY A O 1
ATOM 2810 N N . ARG A 1 357 ? -16.740 -0.462 8.680 1.00 90.50 357 ARG A N 1
ATOM 2811 C CA . ARG A 1 357 ? -16.918 -1.535 9.675 1.00 90.50 357 ARG A CA 1
ATOM 2812 C C . ARG A 1 357 ? -17.724 -2.711 9.133 1.00 90.50 357 ARG A C 1
ATOM 2814 O O . ARG A 1 357 ? -17.359 -3.848 9.405 1.00 90.50 357 ARG A O 1
ATOM 2821 N N . GLN A 1 358 ? -18.768 -2.463 8.342 1.00 90.88 358 GLN A N 1
ATOM 2822 C CA . GLN A 1 358 ? -19.535 -3.528 7.686 1.00 90.88 358 GLN A CA 1
ATOM 2823 C C . GLN A 1 358 ? -18.678 -4.334 6.702 1.00 90.88 358 GLN A C 1
ATOM 2825 O O . GLN A 1 358 ? -18.774 -5.559 6.676 1.00 90.88 358 GLN A O 1
ATOM 2830 N N . LEU A 1 359 ? -17.823 -3.676 5.912 1.00 91.19 359 LEU A N 1
ATOM 2831 C CA . LEU A 1 359 ? -16.901 -4.377 5.014 1.00 91.19 359 LEU A CA 1
ATOM 2832 C C . LEU A 1 359 ? -15.852 -5.180 5.798 1.00 91.19 359 LEU A C 1
ATOM 2834 O O . LEU A 1 359 ? -15.583 -6.333 5.467 1.00 91.19 359 LEU A O 1
ATOM 2838 N N . LEU A 1 360 ? -15.297 -4.604 6.867 1.00 90.44 360 LEU A N 1
ATOM 2839 C CA . LEU A 1 360 ? -14.371 -5.307 7.752 1.00 90.44 360 LEU A CA 1
ATOM 2840 C C . LEU A 1 360 ? -15.042 -6.522 8.418 1.00 90.44 360 LEU A C 1
ATOM 2842 O O . LEU A 1 360 ? -14.437 -7.590 8.474 1.00 90.44 360 LEU A O 1
ATOM 2846 N N . GLU A 1 361 ? -16.296 -6.401 8.868 1.00 87.94 361 GLU A N 1
ATOM 2847 C CA . GLU A 1 361 ? -17.071 -7.526 9.406 1.00 87.94 361 GLU A CA 1
ATOM 2848 C C . GLU A 1 361 ? -17.225 -8.633 8.358 1.00 87.94 361 GLU A C 1
ATOM 2850 O O . GLU A 1 361 ? -16.950 -9.795 8.653 1.00 87.94 361 GLU A O 1
ATOM 2855 N N . GLN A 1 362 ? -17.573 -8.281 7.115 1.00 89.19 362 GLN A N 1
ATOM 2856 C CA . GLN A 1 362 ? -17.663 -9.246 6.017 1.00 89.19 362 GLN A CA 1
ATOM 2857 C C . GLN A 1 362 ? -16.332 -9.972 5.799 1.00 89.19 362 GLN A C 1
ATOM 2859 O O . GLN A 1 362 ? -16.323 -11.195 5.682 1.00 89.19 362 GLN A O 1
ATOM 2864 N N . MET A 1 363 ? -15.206 -9.251 5.791 1.00 89.44 363 MET A N 1
ATOM 2865 C CA . MET A 1 363 ? -13.876 -9.859 5.668 1.00 89.44 363 MET A CA 1
ATOM 2866 C C . MET A 1 363 ? -13.572 -10.810 6.829 1.00 89.44 363 MET A C 1
ATOM 2868 O O . MET A 1 363 ? -13.015 -11.884 6.616 1.00 89.44 363 MET A O 1
ATOM 2872 N N . VAL A 1 364 ? -13.936 -10.447 8.055 1.00 86.44 364 VAL A N 1
ATOM 2873 C CA . VAL A 1 364 ? -13.711 -11.266 9.253 1.00 86.44 364 VAL A CA 1
ATOM 2874 C C . VAL A 1 364 ? -14.615 -12.509 9.281 1.00 86.44 364 VAL A C 1
ATOM 2876 O O . VAL A 1 364 ? -14.196 -13.576 9.748 1.00 86.44 364 VAL A O 1
ATOM 2879 N N . ASP A 1 365 ? -15.832 -12.407 8.754 1.00 85.00 365 ASP A N 1
ATOM 2880 C CA . ASP A 1 365 ? -16.784 -13.514 8.652 1.00 85.00 365 ASP A CA 1
ATOM 2881 C C . ASP A 1 365 ? -16.445 -14.506 7.531 1.00 85.00 365 ASP A C 1
ATOM 2883 O O . ASP A 1 365 ? -16.854 -15.671 7.597 1.00 85.00 365 ASP A O 1
ATOM 2887 N N . MET A 1 366 ? -15.691 -14.078 6.513 1.00 86.69 366 MET A N 1
ATOM 2888 C CA . MET A 1 366 ? -15.255 -14.956 5.429 1.00 86.69 366 MET A CA 1
ATOM 2889 C C . MET A 1 366 ? -14.436 -16.151 5.952 1.00 86.69 366 MET A C 1
ATOM 2891 O O . MET A 1 366 ? -13.766 -16.070 6.991 1.00 86.69 366 MET A O 1
ATOM 2895 N N . PRO A 1 367 ? -14.449 -17.281 5.218 1.00 86.94 367 PRO A N 1
ATOM 2896 C CA . PRO A 1 367 ? -13.511 -18.371 5.448 1.00 86.94 367 PRO A CA 1
ATOM 2897 C C . PRO A 1 367 ? -12.061 -17.852 5.507 1.00 86.94 367 PRO A C 1
ATOM 2899 O O . PRO A 1 367 ? -11.688 -17.039 4.657 1.00 86.94 367 PRO A O 1
ATOM 2902 N N . PRO A 1 368 ? -11.244 -18.282 6.490 1.00 86.44 368 PRO A N 1
ATOM 2903 C CA . PRO A 1 368 ? -9.867 -17.817 6.651 1.00 86.44 368 PRO A CA 1
ATOM 2904 C C . PRO A 1 368 ? -9.000 -17.888 5.390 1.00 86.44 368 PRO A C 1
ATOM 2906 O O . PRO A 1 368 ? -8.189 -17.000 5.168 1.00 86.44 368 PRO A O 1
ATOM 2909 N N . ASP A 1 369 ? -9.205 -18.890 4.535 1.00 85.75 369 ASP A N 1
ATOM 2910 C CA . ASP A 1 369 ? -8.500 -19.076 3.261 1.00 85.75 369 ASP A CA 1
ATOM 2911 C C . ASP A 1 369 ? -8.895 -18.067 2.171 1.00 85.75 369 ASP A C 1
ATOM 2913 O O . ASP A 1 369 ? -8.211 -17.973 1.157 1.00 85.75 369 ASP A O 1
ATOM 2917 N N . ARG A 1 370 ? -9.979 -17.310 2.367 1.00 87.75 370 ARG A N 1
ATOM 2918 C CA . ARG A 1 370 ? -10.487 -16.281 1.438 1.00 87.75 370 ARG A CA 1
ATOM 2919 C C . ARG A 1 370 ? -10.504 -14.878 2.036 1.00 87.75 370 ARG A C 1
ATOM 2921 O O . ARG A 1 370 ? -10.845 -13.921 1.350 1.00 87.75 370 ARG A O 1
ATOM 2928 N N . SER A 1 371 ? -10.196 -14.766 3.320 1.00 90.44 371 SER A N 1
ATOM 2929 C CA . SER A 1 371 ? -10.216 -13.515 4.059 1.00 90.44 371 SER A CA 1
ATOM 2930 C C . SER A 1 371 ? -8.823 -12.909 4.079 1.00 90.44 371 SER A C 1
ATOM 2932 O O . SER A 1 371 ? -7.932 -13.457 4.726 1.00 90.44 371 SER A O 1
ATOM 2934 N N . LEU A 1 372 ? -8.651 -11.744 3.449 1.00 91.69 372 LEU A N 1
ATOM 2935 C CA . LEU A 1 372 ? -7.395 -10.986 3.520 1.00 91.69 372 LEU A CA 1
ATOM 2936 C C . LEU A 1 372 ? -6.972 -10.733 4.973 1.00 91.69 372 LEU A C 1
ATOM 2938 O O . LEU A 1 372 ? -5.797 -10.843 5.304 1.00 91.69 372 LEU A O 1
ATOM 2942 N N . TYR A 1 373 ? -7.941 -10.470 5.856 1.00 92.12 373 TYR A N 1
ATOM 2943 C CA . TYR A 1 373 ? -7.701 -10.260 7.282 1.00 92.12 373 TYR A CA 1
ATOM 2944 C C . TYR A 1 373 ? -7.069 -11.489 7.953 1.00 92.12 373 TYR A C 1
ATOM 2946 O O . TYR A 1 373 ? -6.038 -11.386 8.620 1.00 92.12 373 TYR A O 1
ATOM 2954 N N . TRP A 1 374 ? -7.664 -12.672 7.768 1.00 90.88 374 TRP A N 1
ATOM 2955 C CA . TRP A 1 374 ? -7.150 -13.899 8.381 1.00 90.88 374 TRP A CA 1
ATOM 2956 C C . TRP A 1 374 ? -5.865 -14.393 7.718 1.00 90.88 374 TRP A C 1
ATOM 2958 O O . TRP A 1 374 ? -4.979 -14.872 8.422 1.00 90.88 374 TRP A O 1
ATOM 2968 N N . GLN A 1 375 ? -5.734 -14.237 6.399 1.00 93.25 375 GLN A N 1
ATOM 2969 C CA . GLN A 1 375 ? -4.497 -14.532 5.678 1.00 93.25 375 GLN A CA 1
ATOM 2970 C C . GLN A 1 375 ? -3.342 -13.650 6.171 1.00 93.25 375 GLN A C 1
ATOM 2972 O O . GLN A 1 375 ? -2.245 -14.162 6.378 1.00 93.25 375 GLN A O 1
ATOM 2977 N N . ALA A 1 376 ? -3.589 -12.358 6.422 1.00 93.50 376 ALA A N 1
ATOM 2978 C CA . ALA A 1 376 ? -2.586 -11.432 6.948 1.00 93.50 376 ALA A CA 1
ATOM 2979 C C . ALA A 1 376 ? -2.133 -11.824 8.358 1.00 93.50 376 ALA A C 1
ATOM 2981 O O . ALA A 1 376 ? -0.938 -11.894 8.626 1.00 93.50 376 ALA A O 1
ATOM 2982 N N . LEU A 1 377 ? -3.073 -12.166 9.247 1.00 88.75 377 LEU A N 1
ATOM 2983 C CA . LEU A 1 377 ? -2.730 -12.646 10.591 1.00 88.75 377 LEU A CA 1
ATOM 2984 C C . LEU A 1 377 ? -1.989 -13.987 10.574 1.00 88.75 377 LEU A C 1
ATOM 2986 O O . LEU A 1 377 ? -1.150 -14.224 11.447 1.00 88.75 377 LEU A O 1
ATOM 2990 N N . ALA A 1 378 ? -2.301 -14.853 9.606 1.00 88.69 378 ALA A N 1
ATOM 2991 C CA . ALA A 1 378 ? -1.635 -16.133 9.420 1.00 88.69 378 ALA A CA 1
ATOM 2992 C C . ALA A 1 378 ? -0.258 -16.007 8.757 1.00 88.69 378 ALA A C 1
ATOM 2994 O O . ALA A 1 378 ? 0.564 -16.887 8.979 1.00 88.69 378 ALA A O 1
ATOM 2995 N N . GLN A 1 379 ? 0.000 -14.964 7.959 1.00 88.12 379 GLN A N 1
ATOM 2996 C CA . GLN A 1 379 ? 1.247 -14.770 7.201 1.00 88.12 379 GLN A CA 1
ATOM 2997 C C . GLN A 1 379 ? 1.681 -16.019 6.410 1.00 88.12 379 GLN A C 1
ATOM 2999 O O . GLN A 1 379 ? 2.849 -16.394 6.410 1.00 88.12 379 GLN A O 1
ATOM 3004 N N . GLY A 1 380 ? 0.724 -16.731 5.802 1.00 83.75 380 GLY A N 1
ATOM 3005 C CA . GLY A 1 380 ? 1.009 -17.974 5.068 1.00 83.75 380 GLY A CA 1
ATOM 3006 C C . GLY A 1 380 ? 1.331 -19.194 5.918 1.00 83.75 380 GLY A C 1
ATOM 3007 O O . GLY A 1 380 ? 1.565 -20.285 5.400 1.00 83.75 380 GLY A O 1
ATOM 3008 N N . ASN A 1 381 ? 1.295 -19.050 7.237 1.00 82.88 381 ASN A N 1
ATOM 3009 C CA . ASN A 1 381 ? 1.631 -20.125 8.131 1.00 82.88 381 ASN A CA 1
ATOM 3010 C C . ASN A 1 381 ? 0.561 -21.226 8.104 1.00 82.88 381 ASN A C 1
ATOM 3012 O O . ASN A 1 381 ? -0.584 -21.023 8.528 1.00 82.88 381 ASN A O 1
ATOM 3016 N N . ALA A 1 382 ? 0.959 -22.418 7.659 1.00 80.38 382 ALA A N 1
ATOM 3017 C CA . ALA A 1 382 ? 0.065 -23.558 7.519 1.00 80.38 382 ALA A CA 1
ATOM 3018 C C . ALA A 1 382 ? -0.609 -23.956 8.843 1.00 80.38 382 ALA A C 1
ATOM 3020 O O . ALA A 1 382 ? -1.812 -24.204 8.838 1.00 80.38 382 ALA A O 1
ATOM 3021 N N . ASN A 1 383 ? 0.093 -23.952 9.989 1.00 76.81 383 ASN A N 1
ATOM 3022 C CA . ASN A 1 383 ? -0.548 -24.354 11.251 1.00 76.81 383 ASN A CA 1
ATOM 3023 C C . ASN A 1 383 ? -1.532 -23.294 11.759 1.00 76.81 383 ASN A C 1
ATOM 3025 O O . ASN A 1 383 ? -2.571 -23.662 12.309 1.00 76.81 383 ASN A O 1
ATOM 3029 N N . ILE A 1 384 ? -1.232 -21.997 11.592 1.00 80.12 384 ILE A N 1
ATOM 3030 C CA . ILE A 1 384 ? -2.189 -20.934 11.940 1.00 80.12 384 ILE A CA 1
ATOM 3031 C C . ILE A 1 384 ? -3.419 -21.065 11.039 1.00 80.12 384 ILE A C 1
ATOM 3033 O O . ILE A 1 384 ? -4.537 -21.125 11.544 1.00 80.12 384 ILE A O 1
ATOM 3037 N N . THR A 1 385 ? -3.214 -21.191 9.728 1.00 82.38 385 THR A N 1
ATOM 3038 C CA . THR A 1 385 ? -4.288 -21.337 8.734 1.00 82.38 385 THR A CA 1
ATOM 3039 C C . THR A 1 385 ? -5.182 -22.537 9.054 1.00 82.38 385 THR A C 1
ATOM 3041 O O . THR A 1 385 ? -6.400 -22.393 9.172 1.00 82.38 385 THR A O 1
ATOM 3044 N N . ASP A 1 386 ? -4.590 -23.704 9.314 1.00 80.50 386 ASP A N 1
ATOM 3045 C CA . ASP A 1 386 ? -5.309 -24.916 9.707 1.00 80.50 386 ASP A CA 1
ATOM 3046 C C . ASP A 1 386 ? -6.149 -24.723 10.975 1.00 80.50 386 ASP A C 1
ATOM 3048 O O . ASP A 1 386 ? -7.294 -25.183 11.047 1.00 80.50 386 ASP A O 1
ATOM 3052 N N . ARG A 1 387 ? -5.592 -24.048 11.989 1.00 77.44 387 ARG A N 1
ATOM 3053 C CA . ARG A 1 387 ? -6.286 -23.763 13.253 1.00 77.44 387 ARG A CA 1
ATOM 3054 C C . ARG A 1 387 ? -7.422 -22.762 13.064 1.00 77.44 387 ARG A C 1
ATOM 3056 O O . ARG A 1 387 ? -8.497 -22.958 13.625 1.00 77.44 387 ARG A O 1
ATOM 3063 N N . LEU A 1 388 ? -7.230 -21.731 12.242 1.00 80.44 388 LEU A N 1
ATOM 3064 C CA . LEU A 1 388 ? -8.277 -20.759 11.917 1.00 80.44 388 LEU A CA 1
ATOM 3065 C C . LEU A 1 388 ? -9.470 -21.423 11.209 1.00 80.44 388 LEU A C 1
ATOM 3067 O O . LEU A 1 388 ? -10.620 -21.055 11.472 1.00 80.44 388 LEU A O 1
ATOM 3071 N N . MET A 1 389 ? -9.212 -22.425 10.359 1.00 79.12 389 MET A N 1
ATOM 3072 C CA . MET A 1 389 ? -10.248 -23.210 9.673 1.00 79.12 389 MET A CA 1
ATOM 3073 C C . MET A 1 389 ? -10.986 -24.173 10.621 1.00 79.12 389 MET A C 1
ATOM 3075 O O . MET A 1 389 ? -12.199 -24.364 10.502 1.00 79.12 389 MET A O 1
ATOM 3079 N N . LYS A 1 390 ? -10.287 -24.764 11.599 1.00 71.50 390 LYS A N 1
ATOM 3080 C CA . LYS A 1 390 ? -10.827 -25.747 12.558 1.00 71.50 390 LYS A CA 1
ATOM 3081 C C . LYS A 1 390 ? -11.358 -25.064 13.831 1.00 71.50 390 LYS A C 1
ATOM 3083 O O . LYS A 1 390 ? -10.831 -25.247 14.922 1.00 71.50 390 LYS A O 1
ATOM 3088 N N . THR A 1 391 ? -12.467 -24.329 13.719 1.00 56.94 391 THR A N 1
ATOM 3089 C CA . THR A 1 391 ? -13.099 -23.582 14.842 1.00 56.94 391 THR A CA 1
ATOM 3090 C C . THR A 1 391 ? -13.602 -24.441 16.024 1.00 56.94 391 THR A C 1
ATOM 3092 O O . THR A 1 391 ? -14.010 -23.895 17.058 1.00 56.94 391 THR A O 1
ATOM 3095 N N . SER A 1 392 ? -13.594 -25.774 15.899 1.00 44.03 392 SER A N 1
ATOM 3096 C CA . SER A 1 392 ? -14.180 -26.726 16.855 1.00 44.03 392 SER A CA 1
ATOM 3097 C C . SER A 1 392 ? -13.177 -27.572 17.652 1.00 44.03 392 SER A C 1
ATOM 3099 O O . SER A 1 392 ? -13.582 -28.190 18.637 1.00 44.03 392 SER A O 1
ATOM 3101 N N . SER A 1 393 ? -11.889 -27.610 17.295 1.00 38.72 393 SER A N 1
ATOM 3102 C CA . SER A 1 393 ? -10.916 -28.472 17.983 1.00 38.72 393 SER A CA 1
ATOM 3103 C C . SER A 1 393 ? -10.087 -27.696 19.006 1.00 38.72 393 SER A C 1
ATOM 3105 O O . SER A 1 393 ? -9.075 -27.083 18.675 1.00 38.72 393 SER A O 1
ATOM 3107 N N . LEU A 1 394 ? -10.495 -27.775 20.275 1.00 39.97 394 LEU A N 1
ATOM 3108 C CA . LEU A 1 394 ? -9.626 -27.494 21.420 1.00 39.97 394 LEU A CA 1
ATOM 3109 C C . LEU A 1 394 ? -8.552 -28.583 21.484 1.00 39.97 394 LEU A C 1
ATOM 3111 O O . LEU A 1 394 ? -8.779 -29.650 22.054 1.00 39.97 394 LEU A O 1
ATOM 3115 N N . ILE A 1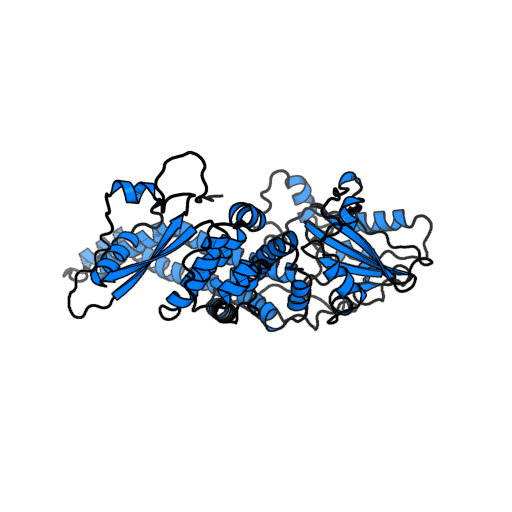 395 ? -7.385 -28.338 20.896 1.00 39.44 395 ILE A N 1
ATOM 3116 C CA . ILE A 1 395 ? -6.254 -29.250 21.066 1.00 39.44 395 ILE A CA 1
ATOM 3117 C C . ILE A 1 395 ? -5.541 -28.853 22.359 1.00 39.44 395 ILE A C 1
ATOM 3119 O O . ILE A 1 395 ? -4.730 -27.932 22.400 1.00 39.44 395 ILE A O 1
ATOM 3123 N N . LYS A 1 396 ? -5.883 -29.557 23.445 1.00 34.91 396 LYS A N 1
ATOM 3124 C CA . LYS A 1 396 ? -4.966 -29.734 24.576 1.00 34.91 396 LYS A CA 1
ATOM 3125 C C . LYS A 1 396 ? -3.725 -30.452 24.036 1.00 34.91 396 LYS A C 1
ATOM 3127 O O . LYS A 1 396 ? -3.878 -31.413 23.295 1.00 34.91 396 LYS A O 1
ATOM 3132 N N . SER A 1 397 ? -2.545 -29.989 24.438 1.00 36.66 397 SER A N 1
ATOM 3133 C CA . SER A 1 397 ? -1.208 -30.502 24.097 1.00 36.66 397 SER A CA 1
ATOM 3134 C C . SER A 1 397 ? -0.755 -30.315 22.644 1.00 36.66 397 SER A C 1
ATOM 3136 O O . SER A 1 397 ? -1.124 -31.079 21.756 1.00 36.66 397 SER A O 1
ATOM 3138 N N . THR A 1 398 ? 0.108 -29.327 22.416 1.00 38.50 398 THR A N 1
ATOM 3139 C CA . THR A 1 398 ? 1.215 -29.390 21.440 1.00 38.50 398 THR A CA 1
ATOM 3140 C C . THR A 1 398 ? 2.137 -28.199 21.717 1.00 38.50 398 THR A C 1
ATOM 3142 O O . THR A 1 398 ? 2.041 -27.169 21.061 1.00 38.50 398 THR A O 1
ATOM 3145 N N . PHE A 1 399 ? 2.969 -28.323 22.755 1.00 44.72 399 PHE A N 1
ATOM 3146 C CA . PHE A 1 399 ? 3.960 -27.310 23.153 1.00 44.72 399 PHE A CA 1
ATOM 3147 C C . PHE A 1 399 ? 5.414 -27.789 22.986 1.00 44.72 399 PHE A C 1
ATOM 3149 O O . PHE A 1 399 ? 6.308 -27.221 23.590 1.00 44.72 399 PHE A O 1
ATOM 3156 N N . ASP A 1 400 ? 5.675 -28.777 22.123 1.00 37.16 400 ASP A N 1
ATOM 3157 C CA . ASP A 1 400 ? 7.034 -29.329 21.960 1.00 37.16 400 ASP A CA 1
ATOM 3158 C C . ASP A 1 400 ? 7.777 -28.858 20.692 1.00 37.16 400 ASP A C 1
ATOM 3160 O O . ASP A 1 400 ? 8.850 -29.368 20.389 1.00 37.16 400 ASP A O 1
ATOM 3164 N N . VAL A 1 401 ? 7.255 -27.886 19.927 1.00 42.09 401 VAL A N 1
ATOM 3165 C CA . VAL A 1 401 ? 7.953 -27.355 18.729 1.00 42.09 401 VAL A CA 1
ATOM 3166 C C . VAL A 1 401 ? 7.669 -25.856 18.513 1.00 42.09 401 VAL A C 1
ATOM 3168 O O . VAL A 1 401 ? 7.227 -25.465 17.435 1.00 42.09 401 VAL A O 1
ATOM 3171 N N . LEU A 1 402 ? 7.839 -25.004 19.534 1.00 49.44 402 LEU A N 1
ATOM 3172 C CA . LEU A 1 402 ? 7.485 -23.576 19.422 1.00 49.44 402 LEU A CA 1
ATOM 3173 C C . LEU A 1 402 ? 8.654 -22.595 19.271 1.00 49.44 402 LEU A C 1
ATOM 3175 O O . LEU A 1 402 ? 8.446 -21.588 18.609 1.00 49.44 402 LEU A O 1
ATOM 3179 N N . ASP A 1 403 ? 9.868 -22.859 19.755 1.00 44.88 403 ASP A N 1
ATOM 3180 C CA . ASP A 1 403 ? 10.870 -21.774 19.826 1.00 44.88 403 ASP A CA 1
ATOM 3181 C C . ASP A 1 403 ? 11.356 -21.282 18.455 1.00 44.88 403 ASP A C 1
ATOM 3183 O O . ASP A 1 403 ? 11.251 -20.096 18.153 1.00 44.88 403 ASP A O 1
ATOM 3187 N N . LYS A 1 404 ? 11.770 -22.189 17.558 1.00 47.59 404 LYS A N 1
ATOM 3188 C CA . LYS A 1 404 ? 12.177 -21.800 16.192 1.00 47.59 404 LYS A CA 1
ATOM 3189 C C . LYS A 1 404 ? 11.012 -21.211 15.378 1.00 47.59 404 LYS A C 1
ATOM 3191 O O . LYS A 1 404 ? 11.200 -20.354 14.524 1.00 47.59 404 LYS A O 1
ATOM 3196 N N . TYR A 1 405 ? 9.798 -21.672 15.656 1.00 53.66 405 TYR A N 1
ATOM 3197 C CA . TYR A 1 405 ? 8.591 -21.295 14.926 1.00 53.66 405 TYR A CA 1
ATOM 3198 C C . TYR A 1 405 ? 8.018 -19.939 15.383 1.00 53.66 405 TYR A C 1
ATOM 3200 O O . TYR A 1 405 ? 7.456 -19.200 14.577 1.00 53.66 405 TYR A O 1
ATOM 3208 N N . LEU A 1 406 ? 8.195 -19.589 16.661 1.00 55.84 406 LEU A N 1
ATOM 3209 C CA . LEU A 1 406 ? 7.857 -18.279 17.219 1.00 55.84 406 LEU A CA 1
ATOM 3210 C C . LEU A 1 406 ? 8.814 -17.189 16.727 1.00 55.84 406 LEU A C 1
ATOM 3212 O O . LEU A 1 406 ? 8.377 -16.060 16.531 1.00 55.84 406 LEU A O 1
ATOM 3216 N N . GLU A 1 407 ? 10.094 -17.509 16.512 1.00 59.00 407 GLU A N 1
ATOM 3217 C CA . GLU A 1 407 ? 11.084 -16.547 16.008 1.00 59.00 407 GLU A CA 1
ATOM 3218 C C . GLU A 1 407 ? 10.809 -16.127 14.554 1.00 59.00 407 GLU A C 1
ATOM 3220 O O . GLU A 1 407 ? 10.863 -14.937 14.241 1.00 59.00 407 GLU A O 1
ATOM 3225 N N . GLU A 1 408 ? 10.459 -17.072 13.675 1.00 61.62 408 GLU A N 1
ATOM 3226 C CA . GLU A 1 408 ? 10.209 -16.805 12.247 1.00 61.62 408 GLU A CA 1
ATOM 3227 C C . GLU A 1 408 ? 8.871 -16.078 11.987 1.00 61.62 408 GLU A C 1
ATOM 3229 O O . GLU A 1 408 ? 8.733 -15.380 10.982 1.00 61.62 408 GLU A O 1
ATOM 3234 N N . HIS A 1 409 ? 7.898 -16.187 12.901 1.00 66.62 409 HIS A N 1
ATOM 3235 C CA . HIS A 1 409 ? 6.538 -15.643 12.735 1.00 66.62 409 HIS A CA 1
ATOM 3236 C C . HIS A 1 409 ? 6.056 -14.792 13.917 1.00 66.62 409 HIS A C 1
ATOM 3238 O O . HIS A 1 409 ? 4.847 -14.667 14.168 1.00 66.62 409 HIS A O 1
ATOM 3244 N N . ALA A 1 410 ? 7.001 -14.192 14.642 1.00 72.38 410 ALA A N 1
ATOM 3245 C CA . ALA A 1 410 ? 6.715 -13.322 15.771 1.00 72.38 410 ALA A CA 1
ATOM 3246 C C . ALA A 1 410 ? 5.697 -12.231 15.399 1.00 72.38 410 ALA A C 1
ATOM 3248 O O . ALA A 1 410 ? 5.629 -11.740 14.265 1.00 72.38 410 ALA A O 1
ATOM 3249 N N . ALA A 1 411 ? 4.880 -11.844 16.373 1.00 75.88 411 ALA A N 1
ATOM 3250 C CA . ALA A 1 411 ? 3.950 -10.745 16.202 1.00 75.88 411 ALA A CA 1
ATOM 3251 C C . ALA A 1 411 ? 4.670 -9.437 15.847 1.00 75.88 411 ALA A C 1
ATOM 3253 O O . ALA A 1 411 ? 5.680 -9.069 16.450 1.00 75.88 411 ALA A O 1
ATOM 3254 N N . THR A 1 412 ? 4.099 -8.706 14.896 1.00 82.50 412 THR A N 1
ATOM 3255 C CA . THR A 1 412 ? 4.583 -7.405 14.435 1.00 82.50 412 THR A CA 1
ATOM 3256 C C . THR A 1 412 ? 3.710 -6.271 14.989 1.00 82.50 412 THR A C 1
ATOM 3258 O O . THR A 1 412 ? 2.686 -6.482 15.653 1.00 82.50 412 THR A O 1
ATOM 3261 N N . SER A 1 413 ? 4.097 -5.025 14.711 1.00 81.81 413 SER A N 1
ATOM 3262 C CA . SER A 1 413 ? 3.216 -3.868 14.908 1.00 81.81 413 SER A CA 1
ATOM 3263 C C . SER A 1 413 ? 1.924 -3.998 14.094 1.00 81.81 413 SER A C 1
ATOM 3265 O O . SER A 1 413 ? 0.856 -3.684 14.619 1.00 81.81 413 SER A O 1
ATOM 3267 N N . ALA A 1 414 ? 2.002 -4.515 12.864 1.00 85.75 414 ALA A N 1
ATOM 3268 C CA . ALA A 1 414 ? 0.840 -4.755 12.015 1.00 85.75 414 ALA A CA 1
ATOM 3269 C C . ALA A 1 414 ? -0.081 -5.834 12.601 1.00 85.75 414 ALA A C 1
ATOM 3271 O O . ALA A 1 414 ? -1.292 -5.633 12.620 1.00 85.75 414 ALA A O 1
ATOM 3272 N N . THR A 1 415 ? 0.457 -6.905 13.203 1.00 83.12 415 THR A N 1
ATOM 3273 C CA . THR A 1 415 ? -0.358 -7.913 13.911 1.00 83.12 415 THR A CA 1
ATOM 3274 C C . THR A 1 415 ? -1.187 -7.277 15.016 1.00 83.12 415 THR A C 1
ATOM 3276 O O . THR A 1 415 ? -2.393 -7.498 15.109 1.00 83.12 415 THR A O 1
ATOM 3279 N N . ASN A 1 416 ? -0.545 -6.453 15.848 1.00 78.81 416 ASN A N 1
ATOM 3280 C CA . ASN A 1 416 ? -1.224 -5.741 16.928 1.00 78.81 416 ASN A CA 1
ATOM 3281 C C . ASN A 1 416 ? -2.308 -4.805 16.392 1.00 78.81 416 ASN A C 1
ATOM 3283 O O . ASN A 1 416 ? -3.415 -4.771 16.929 1.00 78.81 416 ASN A O 1
ATOM 3287 N N . ALA A 1 417 ? -2.002 -4.064 15.328 1.00 78.94 417 ALA A N 1
ATOM 3288 C CA . ALA A 1 417 ? -2.936 -3.124 14.733 1.00 78.94 417 ALA A CA 1
ATOM 3289 C C . ALA A 1 417 ? -4.145 -3.839 14.106 1.00 78.94 417 ALA A C 1
ATOM 3291 O O . ALA A 1 417 ? -5.280 -3.447 14.373 1.00 78.94 417 ALA A O 1
ATOM 3292 N N . LEU A 1 418 ? -3.923 -4.940 13.375 1.00 84.25 418 LEU A N 1
ATOM 3293 C CA . LEU A 1 418 ? -4.968 -5.799 12.807 1.00 84.25 418 LEU A CA 1
ATOM 3294 C C . LEU A 1 418 ? -5.871 -6.399 13.890 1.00 84.25 418 LEU A C 1
ATOM 3296 O O . LEU A 1 418 ? -7.094 -6.389 13.745 1.00 84.25 418 LEU A O 1
ATOM 3300 N N . ILE A 1 419 ? -5.304 -6.890 14.997 1.00 79.81 419 ILE A N 1
ATOM 3301 C CA . ILE A 1 419 ? -6.088 -7.364 16.150 1.00 79.81 419 ILE A CA 1
ATOM 3302 C C . ILE A 1 419 ? -6.915 -6.213 16.740 1.00 79.81 419 ILE A C 1
ATOM 3304 O O . ILE A 1 419 ? -8.091 -6.397 17.057 1.00 79.81 419 ILE A O 1
ATOM 3308 N N . GLY A 1 420 ? -6.330 -5.017 16.838 1.00 75.50 420 GLY A N 1
ATOM 3309 C CA . GLY A 1 420 ? -7.006 -3.808 17.303 1.00 75.50 420 GLY A CA 1
ATOM 3310 C C . GLY A 1 420 ? -8.251 -3.450 16.488 1.00 75.50 420 GLY A C 1
ATOM 3311 O O . GLY A 1 420 ? -9.235 -2.989 17.066 1.00 75.50 420 GLY A O 1
ATOM 3312 N N . LEU A 1 421 ? -8.273 -3.739 15.179 1.00 81.50 421 LEU A N 1
ATOM 3313 C CA . LEU A 1 421 ? -9.440 -3.466 14.330 1.00 81.50 421 LEU A CA 1
ATOM 3314 C C . LEU A 1 421 ? -10.703 -4.204 14.808 1.00 81.50 421 LEU A C 1
ATOM 3316 O O . LEU A 1 421 ? -11.808 -3.678 14.658 1.00 81.50 421 LEU A O 1
ATOM 3320 N N . LEU A 1 422 ? -10.563 -5.373 15.450 1.00 78.50 422 LEU A N 1
ATOM 3321 C CA . LEU A 1 422 ? -11.697 -6.149 15.975 1.00 78.50 422 LEU A CA 1
ATOM 3322 C C . LEU A 1 422 ? -12.459 -5.418 17.082 1.00 78.50 422 LEU A C 1
ATOM 3324 O O . LEU A 1 422 ? -13.646 -5.676 17.260 1.00 78.50 422 LEU A O 1
ATOM 3328 N N . GLN A 1 423 ? -11.819 -4.484 17.794 1.00 73.94 423 GLN A N 1
ATOM 3329 C CA . GLN A 1 423 ? -12.483 -3.675 18.825 1.00 73.94 423 GLN A CA 1
ATOM 3330 C C . GLN A 1 423 ? -13.597 -2.796 18.246 1.00 73.94 423 GLN A C 1
ATOM 3332 O O . GLN A 1 423 ? -14.493 -2.373 18.973 1.00 73.94 423 GLN A O 1
ATOM 3337 N N . SER A 1 424 ? -13.538 -2.512 16.942 1.00 73.31 424 SER A N 1
ATOM 3338 C CA . SER A 1 424 ? -14.522 -1.682 16.255 1.00 73.31 424 SER A CA 1
ATOM 3339 C C . SER A 1 424 ? -15.744 -2.457 15.756 1.00 73.31 424 SER A C 1
ATOM 3341 O O . SER A 1 424 ? -16.744 -1.830 15.417 1.00 73.31 424 SER A O 1
ATOM 3343 N N . LEU A 1 425 ? -15.693 -3.793 15.698 1.00 73.50 425 LEU A N 1
ATOM 3344 C CA . LEU A 1 425 ? -16.761 -4.603 15.113 1.00 73.50 425 LEU A CA 1
ATOM 3345 C C . LEU A 1 425 ? -17.882 -4.878 16.130 1.00 73.50 425 LEU A C 1
ATOM 3347 O O . LEU A 1 425 ? -17.611 -5.383 17.224 1.00 73.50 425 LEU A O 1
ATOM 3351 N N . PRO A 1 426 ? -19.155 -4.600 15.799 1.00 54.19 426 PRO A N 1
ATOM 3352 C CA . PRO A 1 426 ? -20.264 -4.928 16.682 1.00 54.19 426 PRO A CA 1
ATOM 3353 C C . PRO A 1 426 ? -20.655 -6.411 16.549 1.00 54.19 426 PRO A C 1
ATOM 3355 O O . PRO A 1 426 ? -21.062 -6.841 15.481 1.00 54.19 426 PRO A O 1
ATOM 3358 N N . ALA A 1 427 ? -20.577 -7.185 17.643 1.00 55.38 427 ALA A N 1
ATOM 3359 C CA . ALA A 1 427 ? -21.677 -8.013 18.177 1.00 55.38 427 ALA A CA 1
ATOM 3360 C C . ALA A 1 427 ? -21.211 -9.077 19.197 1.00 55.38 427 ALA A C 1
ATOM 3362 O O . ALA A 1 427 ? -20.324 -9.898 18.954 1.00 55.38 427 ALA A O 1
ATOM 3363 N N . ALA A 1 428 ? -21.927 -9.139 20.324 1.00 49.75 428 ALA A N 1
ATOM 3364 C CA . ALA A 1 428 ? -21.737 -10.112 21.402 1.00 49.75 428 ALA A CA 1
ATOM 3365 C C . ALA A 1 428 ? -22.002 -11.581 20.996 1.00 49.75 428 ALA A C 1
ATOM 3367 O O . ALA A 1 428 ? -21.595 -12.495 21.707 1.00 49.75 428 ALA A O 1
ATOM 3368 N N . ASN A 1 429 ? -22.670 -11.835 19.862 1.00 50.44 429 ASN A N 1
ATOM 3369 C CA . ASN A 1 429 ? -23.072 -13.181 19.428 1.00 50.44 429 ASN A CA 1
ATOM 3370 C C . ASN A 1 429 ? -21.998 -13.938 18.620 1.00 50.44 429 ASN A C 1
ATOM 3372 O O . ASN A 1 429 ? -22.103 -15.156 18.484 1.00 50.44 429 ASN A O 1
ATOM 3376 N N . LYS A 1 430 ? -20.964 -13.252 18.115 1.00 58.06 430 LYS A N 1
ATOM 3377 C CA . LYS A 1 430 ? -19.818 -13.861 17.406 1.00 58.06 430 LYS A CA 1
ATOM 3378 C C . LYS A 1 430 ? -18.517 -13.814 18.206 1.00 58.06 430 LYS A C 1
ATOM 3380 O O . LYS A 1 430 ? -17.534 -14.437 17.799 1.00 58.06 430 LYS A O 1
ATOM 3385 N N . ALA A 1 431 ? -18.524 -13.132 19.355 1.00 63.19 431 ALA A N 1
ATOM 3386 C CA . ALA A 1 431 ? -17.364 -12.962 20.225 1.00 63.19 431 ALA A CA 1
ATOM 3387 C C . ALA A 1 431 ? -16.661 -14.295 20.517 1.00 63.19 431 ALA A C 1
ATOM 3389 O O . ALA A 1 431 ? -15.449 -14.384 20.388 1.00 63.19 431 ALA A O 1
ATOM 3390 N N . ASP A 1 432 ? -17.411 -15.365 20.790 1.00 62.94 432 ASP A N 1
ATOM 3391 C CA . ASP A 1 432 ? -16.834 -16.682 21.080 1.00 62.94 432 ASP A CA 1
ATOM 3392 C C . ASP A 1 432 ? -16.014 -17.268 19.916 1.00 62.94 432 ASP A C 1
ATOM 3394 O O . ASP A 1 432 ? -14.969 -17.877 20.143 1.00 62.94 432 ASP A O 1
ATOM 3398 N N . VAL A 1 433 ? -16.460 -17.105 18.666 1.00 66.38 433 VAL A N 1
ATOM 3399 C CA . VAL A 1 433 ? -15.740 -17.618 17.484 1.00 66.38 433 VAL A CA 1
ATOM 3400 C C . VAL A 1 433 ? -14.520 -16.752 17.188 1.00 66.38 433 VAL A C 1
ATOM 3402 O O . VAL A 1 433 ? -13.437 -17.282 16.930 1.00 66.38 433 VAL A O 1
ATOM 3405 N N . LEU A 1 434 ? -14.677 -15.430 17.274 1.00 70.06 434 LEU A N 1
ATOM 3406 C CA . LEU A 1 434 ? -13.592 -14.475 17.052 1.00 70.06 434 LEU A CA 1
ATOM 3407 C C . LEU A 1 434 ? -12.492 -14.625 18.100 1.00 70.06 434 LEU A C 1
ATOM 3409 O O . LEU A 1 434 ? -11.321 -14.706 17.746 1.00 70.06 434 LEU A O 1
ATOM 3413 N N . VAL A 1 435 ? -12.864 -14.764 19.373 1.00 69.19 435 VAL A N 1
ATOM 3414 C CA . VAL A 1 435 ? -11.926 -14.987 20.475 1.00 69.19 435 VAL A CA 1
ATOM 3415 C C . VAL A 1 435 ? -11.180 -16.310 20.312 1.00 69.19 435 VAL A C 1
ATOM 3417 O O . VAL A 1 435 ? -9.979 -16.360 20.560 1.00 69.19 435 VAL A O 1
ATOM 3420 N N . ARG A 1 436 ? -11.835 -17.379 19.839 1.00 70.12 436 ARG A N 1
ATOM 3421 C CA . ARG A 1 436 ? -11.149 -18.653 19.548 1.00 70.12 436 ARG A CA 1
ATOM 3422 C C . ARG A 1 436 ? -10.127 -18.519 18.422 1.00 70.12 436 ARG A C 1
ATOM 3424 O O . ARG A 1 436 ? -9.005 -18.992 18.571 1.00 70.12 436 ARG A O 1
ATOM 3431 N N . ARG A 1 437 ? -10.488 -17.859 17.319 1.00 73.19 437 ARG A N 1
ATOM 3432 C CA . ARG A 1 437 ? -9.550 -17.589 16.217 1.00 73.19 437 ARG A CA 1
ATOM 3433 C C . ARG A 1 437 ? -8.381 -16.722 16.688 1.00 73.19 437 ARG A C 1
ATOM 3435 O O . ARG A 1 437 ? -7.230 -17.066 16.439 1.00 73.19 437 ARG A O 1
ATOM 3442 N N . LEU A 1 438 ? -8.671 -15.661 17.440 1.00 74.00 438 LEU A N 1
ATOM 3443 C CA . LEU A 1 438 ? -7.666 -14.762 18.001 1.00 74.00 438 LEU A CA 1
ATOM 3444 C C . LEU A 1 438 ? -6.724 -15.491 18.962 1.00 74.00 438 LEU A C 1
ATOM 3446 O O . LEU A 1 438 ? -5.516 -15.296 18.899 1.00 74.00 438 LEU A O 1
ATOM 3450 N N . ARG A 1 439 ? -7.251 -16.387 19.800 1.00 71.88 439 ARG A N 1
ATOM 3451 C CA . ARG A 1 439 ? -6.446 -17.225 20.690 1.00 71.88 439 ARG A CA 1
ATOM 3452 C C . ARG A 1 439 ? -5.387 -18.017 19.921 1.00 71.88 439 ARG A C 1
ATOM 3454 O O . ARG A 1 439 ? -4.248 -18.051 20.364 1.00 71.88 439 ARG A O 1
ATOM 3461 N N . HIS A 1 440 ? -5.727 -18.604 18.772 1.00 75.44 440 HIS A N 1
ATOM 3462 C CA . HIS A 1 440 ? -4.750 -19.333 17.955 1.00 75.44 440 HIS A CA 1
ATOM 3463 C C . HIS A 1 440 ? -3.633 -18.433 17.420 1.00 75.44 440 HIS A C 1
ATOM 3465 O O . HIS A 1 440 ? -2.481 -18.860 17.379 1.00 75.44 440 HIS A O 1
ATOM 3471 N N . VAL A 1 441 ? -3.961 -17.193 17.052 1.00 76.69 441 VAL A N 1
ATOM 3472 C CA . VAL A 1 441 ? -2.968 -16.192 16.639 1.00 76.69 441 VAL A CA 1
ATOM 3473 C C . VAL A 1 441 ? -2.075 -15.802 17.821 1.00 76.69 441 VAL A C 1
ATOM 3475 O O . VAL A 1 441 ? -0.857 -15.779 17.676 1.00 76.69 441 VAL A O 1
ATOM 3478 N N . LEU A 1 442 ? -2.645 -15.562 19.007 1.00 72.25 442 LEU A N 1
ATOM 3479 C CA . LEU A 1 442 ? -1.862 -15.227 20.203 1.00 72.25 442 LEU A CA 1
ATOM 3480 C C . LEU A 1 442 ? -0.911 -16.356 20.613 1.00 72.25 442 LEU A C 1
ATOM 3482 O O . LEU A 1 442 ? 0.249 -16.093 20.932 1.00 72.25 442 LEU A O 1
ATOM 3486 N N . GLU A 1 443 ? -1.370 -17.606 20.553 1.00 70.69 443 GLU A N 1
ATOM 3487 C CA . GLU A 1 443 ? -0.570 -18.765 20.963 1.00 70.69 443 GLU A CA 1
ATOM 3488 C C . GLU A 1 443 ? 0.645 -18.949 20.055 1.00 70.69 443 GLU A C 1
ATOM 3490 O O . GLU A 1 443 ? 1.721 -19.291 20.533 1.00 70.69 443 GLU A O 1
ATOM 3495 N N . LEU A 1 444 ? 0.479 -18.689 18.757 1.00 73.50 444 LEU A N 1
ATOM 3496 C CA . LEU A 1 444 ? 1.504 -18.950 17.749 1.00 73.50 444 LEU A CA 1
ATOM 3497 C C . LEU A 1 444 ? 2.356 -17.734 17.382 1.00 73.50 444 LEU A C 1
ATOM 3499 O O . LEU A 1 444 ? 3.390 -17.922 16.755 1.00 73.50 444 LEU A O 1
ATOM 3503 N N . ARG A 1 445 ? 1.951 -16.510 17.747 1.00 74.94 445 ARG A N 1
ATOM 3504 C CA . ARG A 1 445 ? 2.687 -15.280 17.388 1.00 74.94 445 ARG A CA 1
ATOM 3505 C C . ARG A 1 445 ? 3.127 -14.434 18.576 1.00 74.94 445 ARG A C 1
ATOM 3507 O O . ARG A 1 445 ? 4.098 -13.692 18.469 1.00 74.94 445 ARG A O 1
ATOM 3514 N N . PHE A 1 446 ? 2.432 -14.538 19.708 1.00 70.12 446 PHE A N 1
ATOM 3515 C CA . PHE A 1 446 ? 2.722 -13.765 20.922 1.00 70.12 446 PHE A CA 1
ATOM 3516 C C . PHE A 1 446 ? 3.206 -14.629 22.088 1.00 70.12 446 PHE A C 1
ATOM 3518 O O . PHE A 1 446 ? 3.499 -14.085 23.154 1.00 70.12 446 PHE A O 1
ATOM 3525 N N . ASN A 1 447 ? 3.261 -15.954 21.909 1.00 68.06 447 ASN A N 1
ATOM 3526 C CA . ASN A 1 447 ? 3.468 -16.914 22.991 1.00 68.06 447 ASN A CA 1
ATOM 3527 C C . ASN A 1 447 ? 2.522 -16.642 24.181 1.00 68.06 447 ASN A C 1
ATOM 3529 O O . ASN A 1 447 ? 2.921 -16.518 25.342 1.00 68.06 447 ASN A O 1
ATOM 3533 N N . ALA A 1 448 ? 1.244 -16.437 23.866 1.00 64.06 448 ALA A N 1
ATOM 3534 C CA . ALA A 1 448 ? 0.234 -16.071 24.845 1.00 64.06 448 ALA A CA 1
ATOM 3535 C C . ALA A 1 448 ? -1.119 -16.701 24.520 1.00 64.06 448 ALA A C 1
ATOM 3537 O O . ALA A 1 448 ? -1.391 -17.061 23.386 1.00 64.06 448 ALA A O 1
ATOM 3538 N N . THR A 1 449 ? -2.004 -16.829 25.500 1.00 61.59 449 THR A N 1
ATOM 3539 C CA . THR A 1 449 ? -3.325 -17.437 25.304 1.00 61.59 449 THR A CA 1
ATOM 3540 C C . THR A 1 449 ? -4.438 -16.550 25.858 1.00 61.59 449 THR A C 1
ATOM 3542 O O . THR A 1 449 ? -4.186 -15.632 26.639 1.00 61.59 449 THR A O 1
ATOM 3545 N N . LEU A 1 450 ? -5.674 -16.823 25.430 1.00 60.66 450 LEU A N 1
ATOM 3546 C CA . LEU A 1 450 ? -6.885 -16.212 25.981 1.00 60.66 450 LEU A CA 1
ATOM 3547 C C . LEU A 1 450 ? -7.604 -17.229 26.864 1.00 60.66 450 LEU A C 1
ATOM 3549 O O . LEU A 1 450 ? -8.015 -18.299 26.395 1.00 60.66 450 LEU A O 1
ATOM 3553 N N . ILE A 1 451 ? -7.776 -16.872 28.133 1.00 58.50 451 ILE A N 1
ATOM 3554 C CA . ILE A 1 451 ? -8.551 -17.635 29.111 1.00 58.50 451 ILE A CA 1
ATOM 3555 C C . ILE A 1 451 ? -9.952 -17.039 29.183 1.00 58.50 451 ILE A C 1
ATOM 3557 O O . ILE A 1 451 ? -10.105 -15.825 29.247 1.00 58.50 451 ILE A O 1
ATOM 3561 N N . ALA A 1 452 ? -10.972 -17.895 29.147 1.00 59.44 452 ALA A N 1
ATOM 3562 C CA . ALA A 1 452 ? -12.365 -17.499 29.303 1.00 59.44 452 ALA A CA 1
ATOM 3563 C C . ALA A 1 452 ? -12.794 -17.684 30.760 1.00 59.44 452 ALA A C 1
ATOM 3565 O O . ALA A 1 452 ? -12.710 -18.794 31.286 1.00 59.44 452 ALA A O 1
ATOM 3566 N N . HIS A 1 453 ? -13.296 -16.620 31.368 1.00 58.03 453 HIS A N 1
ATOM 3567 C CA . HIS A 1 453 ? -13.899 -16.596 32.693 1.00 58.03 453 HIS A CA 1
ATOM 3568 C C . HIS A 1 453 ? -15.415 -16.413 32.549 1.00 58.03 453 HIS A C 1
ATOM 3570 O O . HIS A 1 453 ? -15.872 -15.625 31.720 1.00 58.03 453 HIS A O 1
ATOM 3576 N N . GLU A 1 454 ? -16.207 -17.133 33.343 1.00 59.75 454 GLU A N 1
ATOM 3577 C CA . GLU A 1 454 ? -17.649 -16.883 33.464 1.00 59.75 454 GLU A CA 1
ATOM 3578 C C . GLU A 1 454 ? -17.892 -16.040 34.716 1.00 59.75 454 GLU A C 1
ATOM 3580 O O . GLU A 1 454 ? -17.524 -16.449 35.813 1.00 59.75 454 GLU A O 1
ATOM 3585 N N . LEU A 1 455 ? -18.509 -14.873 34.548 1.00 57.62 455 LEU A N 1
ATOM 3586 C CA . LEU A 1 455 ? -18.889 -13.971 35.633 1.00 57.62 455 LEU A CA 1
ATOM 3587 C C . LEU A 1 455 ? -20.410 -13.849 35.692 1.00 57.62 455 LEU A C 1
ATOM 3589 O O . LEU A 1 455 ? -21.096 -13.949 34.667 1.00 57.62 455 LEU A O 1
ATOM 3593 N N . ASP A 1 456 ? -20.950 -13.590 36.880 1.00 62.03 456 ASP A N 1
ATOM 3594 C CA . ASP A 1 456 ? -22.337 -13.146 36.975 1.00 62.03 456 ASP A CA 1
ATOM 3595 C C . ASP A 1 456 ? -22.486 -11.707 36.422 1.00 62.03 456 ASP A C 1
ATOM 3597 O O . ASP A 1 456 ? -21.527 -10.925 36.359 1.00 62.03 456 ASP A O 1
ATOM 3601 N N . ALA A 1 457 ? -23.687 -11.339 35.962 1.00 59.56 457 ALA A N 1
ATOM 3602 C CA . ALA A 1 457 ? -23.928 -10.020 35.370 1.00 59.56 457 ALA A CA 1
ATOM 3603 C C . ALA A 1 457 ? -23.678 -8.851 36.344 1.00 59.56 457 ALA A C 1
ATOM 3605 O O . ALA A 1 457 ? -23.317 -7.757 35.902 1.00 59.56 457 ALA A O 1
ATOM 3606 N N . ALA A 1 458 ? -23.857 -9.052 37.653 1.00 61.97 458 ALA A N 1
ATOM 3607 C CA . ALA A 1 458 ? -23.663 -8.012 38.659 1.00 61.97 458 ALA A CA 1
ATOM 3608 C C . ALA A 1 458 ? -22.170 -7.743 38.916 1.00 61.97 458 ALA A C 1
ATOM 3610 O O . ALA A 1 458 ? -21.763 -6.584 38.993 1.00 61.97 458 ALA A O 1
ATOM 3611 N N . GLN A 1 459 ? -21.350 -8.793 38.972 1.00 62.34 459 GLN A N 1
ATOM 3612 C CA . GLN A 1 459 ? -19.891 -8.751 39.001 1.00 62.34 459 GLN A CA 1
ATOM 3613 C C . GLN A 1 459 ? -19.354 -8.087 37.736 1.00 62.34 459 GLN A C 1
ATOM 3615 O O . GLN A 1 459 ? -18.558 -7.156 37.832 1.00 62.34 459 GLN A O 1
ATOM 3620 N N . TYR A 1 460 ? -19.843 -8.490 36.558 1.00 59.75 460 TYR A N 1
ATOM 3621 C CA . TYR A 1 460 ? -19.443 -7.876 35.293 1.00 59.75 460 TYR A CA 1
ATOM 3622 C C . TYR A 1 460 ? -19.748 -6.373 35.260 1.00 59.75 460 TYR A C 1
ATOM 3624 O O . TYR A 1 460 ? -18.873 -5.581 34.926 1.00 59.75 460 TYR A O 1
ATOM 3632 N N . LEU A 1 461 ? -20.959 -5.957 35.650 1.00 57.38 461 LEU A N 1
ATOM 3633 C CA . LEU A 1 461 ? -21.333 -4.538 35.708 1.00 57.38 461 LEU A CA 1
ATOM 3634 C C . LEU A 1 461 ? -20.531 -3.761 36.758 1.00 57.38 461 LEU A C 1
ATOM 3636 O O . LEU A 1 461 ? -20.229 -2.588 36.537 1.00 57.38 461 LEU A O 1
ATOM 3640 N N . ARG A 1 462 ? -20.178 -4.389 37.887 1.00 62.53 462 ARG A N 1
ATOM 3641 C CA . ARG A 1 462 ? -19.294 -3.788 38.894 1.00 62.53 462 ARG A CA 1
ATOM 3642 C C . ARG A 1 462 ? -17.916 -3.519 38.296 1.00 62.53 462 ARG A C 1
ATOM 3644 O O . ARG A 1 462 ? -17.459 -2.382 38.349 1.00 62.53 462 ARG A O 1
ATOM 3651 N N . TYR A 1 463 ? -17.318 -4.519 37.652 1.00 58.56 463 TYR A N 1
ATOM 3652 C CA . TYR A 1 463 ? -16.023 -4.376 36.994 1.00 58.56 463 TYR A CA 1
ATOM 3653 C C . TYR A 1 463 ? -16.072 -3.361 35.851 1.00 58.56 463 TYR A C 1
ATOM 3655 O O . TYR A 1 463 ? -15.250 -2.455 35.807 1.00 58.56 463 TYR A O 1
ATOM 3663 N N . ALA A 1 464 ? -17.071 -3.431 34.970 1.00 52.75 464 ALA A N 1
ATOM 3664 C CA . ALA A 1 464 ? -17.232 -2.481 33.871 1.00 52.75 464 ALA A CA 1
ATOM 3665 C C . ALA A 1 464 ? -17.303 -1.027 34.369 1.00 52.75 464 ALA A C 1
ATOM 3667 O O . ALA A 1 464 ? -16.641 -0.164 33.802 1.00 52.75 464 ALA A O 1
ATOM 3668 N N . ARG A 1 465 ? -18.019 -0.760 35.471 1.00 53.41 465 ARG A N 1
ATOM 3669 C CA . ARG A 1 465 ? -18.079 0.575 36.096 1.00 53.41 465 ARG A CA 1
ATOM 3670 C C . ARG A 1 465 ? -16.769 0.992 36.764 1.00 53.41 465 ARG A C 1
ATOM 3672 O O . ARG A 1 465 ? -16.427 2.170 36.735 1.00 53.41 465 ARG A O 1
ATOM 3679 N N . GLU A 1 466 ? -16.043 0.052 37.366 1.00 51.84 466 GLU A N 1
ATOM 3680 C CA . GLU A 1 466 ? -14.699 0.299 37.908 1.00 51.84 466 GLU A CA 1
ATOM 3681 C C . GLU A 1 466 ? -13.704 0.663 36.787 1.00 51.84 466 GLU A C 1
ATOM 3683 O O . GLU A 1 466 ? -12.834 1.511 36.993 1.00 51.84 466 GLU A O 1
ATOM 3688 N N . PHE A 1 467 ? -13.883 0.104 35.583 1.00 48.06 467 PHE A N 1
ATOM 3689 C CA . PHE A 1 467 ? -13.059 0.385 34.403 1.00 48.06 467 PHE A CA 1
ATOM 3690 C C . PHE A 1 467 ? -13.510 1.615 33.585 1.00 48.06 467 PHE A C 1
ATOM 3692 O O . PHE A 1 467 ? -12.655 2.317 33.044 1.00 48.06 467 PHE A O 1
ATOM 3699 N N . GLU A 1 468 ? -14.808 1.946 33.530 1.00 40.25 468 GLU A N 1
ATOM 3700 C CA . GLU A 1 468 ? -15.365 3.092 32.773 1.00 40.25 468 GLU A CA 1
ATOM 3701 C C . GLU A 1 468 ? -14.789 4.456 33.203 1.00 40.25 468 GLU A C 1
ATOM 3703 O O . GLU A 1 468 ? -14.782 5.405 32.418 1.00 40.25 468 GLU A O 1
ATOM 3708 N N . GLY A 1 469 ? -14.272 4.571 34.430 1.00 41.28 469 GLY A N 1
ATOM 3709 C CA . GLY A 1 469 ? -13.701 5.814 34.957 1.00 41.28 469 GLY A CA 1
ATOM 3710 C C . GLY A 1 469 ? -12.222 6.059 34.640 1.00 41.28 469 GLY A C 1
ATOM 3711 O O . GLY A 1 469 ? -11.725 7.146 34.937 1.00 41.28 469 GLY A O 1
ATOM 3712 N N . GLN A 1 470 ? -11.485 5.084 34.093 1.00 41.22 470 GLN A N 1
ATOM 3713 C CA . GLN A 1 470 ? -10.021 5.160 34.018 1.00 41.22 470 GLN A CA 1
ATOM 3714 C C . GLN A 1 470 ? -9.490 4.691 32.661 1.00 41.22 470 GLN A C 1
ATOM 3716 O O . GLN A 1 470 ? -9.114 3.539 32.472 1.00 41.22 470 GLN A O 1
ATOM 3721 N N . GLN A 1 471 ? -9.410 5.624 31.710 1.00 34.53 471 GLN A N 1
ATOM 3722 C CA . GLN A 1 471 ? -8.999 5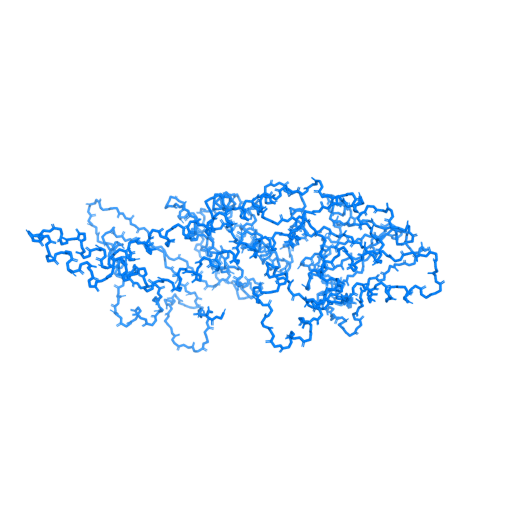.358 30.325 1.00 34.53 471 GLN A CA 1
ATOM 3723 C C . GLN A 1 471 ? -7.573 4.809 30.135 1.00 34.53 471 GLN A C 1
ATOM 3725 O O . GLN A 1 471 ? -7.251 4.404 29.025 1.00 34.53 471 GLN A O 1
ATOM 3730 N N . VAL A 1 472 ? -6.718 4.737 31.161 1.00 38.62 472 VAL A N 1
ATOM 3731 C CA . VAL A 1 472 ? -5.426 4.033 31.072 1.00 38.62 472 VAL A CA 1
ATOM 3732 C C . VAL A 1 472 ? -5.055 3.471 32.445 1.00 38.62 472 VAL A C 1
ATOM 3734 O O . VAL A 1 472 ? -4.303 4.078 33.207 1.00 38.62 472 VAL A O 1
ATOM 3737 N N . LEU A 1 473 ? -5.583 2.298 32.782 1.00 36.91 473 LEU A N 1
ATOM 3738 C CA . LEU A 1 473 ? -5.087 1.525 33.916 1.00 36.91 473 LEU A CA 1
ATOM 3739 C C . LEU A 1 473 ? -3.941 0.631 33.446 1.00 36.91 473 LEU A C 1
ATOM 3741 O O . LEU A 1 473 ? -4.144 -0.463 32.930 1.00 36.91 473 LEU A O 1
ATOM 3745 N N . GLY A 1 474 ? -2.713 1.121 33.613 1.00 41.25 474 GLY A N 1
ATOM 3746 C CA . GLY A 1 474 ? -1.534 0.268 33.508 1.00 41.25 474 GLY A CA 1
ATOM 3747 C C . GLY A 1 474 ? -1.534 -0.812 34.606 1.00 41.25 474 GLY A C 1
ATOM 3748 O O . GLY A 1 474 ? -2.105 -0.593 35.680 1.00 41.25 474 GLY A O 1
ATOM 3749 N N . PRO A 1 475 ? -0.853 -1.951 34.389 1.00 40.66 475 PRO A N 1
ATOM 3750 C CA . PRO A 1 475 ? -0.818 -3.085 35.327 1.00 40.66 475 PRO A CA 1
ATOM 3751 C C . PRO A 1 475 ? -0.358 -2.713 36.754 1.00 40.66 475 PRO A C 1
ATOM 3753 O O . PRO A 1 475 ? -0.748 -3.348 37.732 1.00 40.66 475 PRO A O 1
ATOM 3756 N N . GLU A 1 476 ? 0.408 -1.629 36.891 1.00 39.03 476 GLU A N 1
ATOM 3757 C CA . GLU A 1 476 ? 0.873 -1.048 38.160 1.00 39.03 476 GLU A CA 1
ATOM 3758 C C . GLU A 1 476 ? -0.272 -0.573 39.081 1.00 39.03 476 GLU A C 1
ATOM 3760 O O . GLU A 1 476 ? -0.181 -0.699 40.303 1.00 39.03 476 GLU A O 1
ATOM 3765 N N . LEU A 1 477 ? -1.363 -0.029 38.524 1.00 37.56 477 LEU A N 1
ATOM 3766 C CA . LEU A 1 477 ? -2.481 0.487 39.324 1.00 37.56 477 LEU A CA 1
ATOM 3767 C C . LEU A 1 477 ? -3.456 -0.615 39.757 1.00 37.56 477 LEU A C 1
ATOM 3769 O O . LEU A 1 477 ? -3.981 -0.532 40.866 1.00 37.56 477 LEU A O 1
ATOM 3773 N N . ILE A 1 478 ? -3.623 -1.664 38.944 1.00 38.88 478 ILE A N 1
ATOM 3774 C CA . ILE A 1 478 ? -4.435 -2.850 39.275 1.00 38.88 478 ILE A CA 1
ATOM 3775 C C . ILE A 1 478 ? -3.865 -3.541 40.526 1.00 38.88 478 ILE A C 1
ATOM 3777 O O . ILE A 1 478 ? -4.598 -3.838 41.469 1.00 38.88 478 ILE A O 1
ATOM 3781 N N . LYS A 1 479 ? -2.533 -3.673 40.606 1.00 39.69 479 LYS A N 1
ATOM 3782 C CA . LYS A 1 479 ? -1.832 -4.184 41.798 1.00 39.69 479 LYS A CA 1
ATOM 3783 C C . LYS A 1 479 ? -2.005 -3.319 43.040 1.00 39.69 479 LYS A C 1
ATOM 3785 O O . LYS A 1 479 ? -2.098 -3.837 44.149 1.00 39.69 479 LYS A O 1
ATOM 3790 N N . ARG A 1 480 ? -2.031 -1.996 42.875 1.00 35.88 480 ARG A N 1
ATOM 3791 C CA . ARG A 1 480 ? -2.083 -1.054 44.002 1.00 35.88 480 ARG A CA 1
ATOM 3792 C C . ARG A 1 480 ? -3.428 -1.083 44.737 1.00 35.88 480 ARG A C 1
ATOM 3794 O O . ARG A 1 480 ? -3.493 -0.624 45.873 1.00 35.88 480 ARG A O 1
ATOM 3801 N N . TRP A 1 481 ? -4.473 -1.605 44.095 1.00 35.34 481 TRP A N 1
ATOM 3802 C CA . TRP A 1 481 ? -5.832 -1.663 44.636 1.00 35.34 481 TRP A CA 1
ATOM 3803 C C . TRP A 1 481 ? -6.218 -3.041 45.187 1.00 35.34 481 TRP A C 1
ATOM 3805 O O . TRP A 1 481 ? -7.286 -3.161 45.777 1.00 35.34 481 TRP A O 1
ATOM 3815 N N . GLY A 1 482 ? -5.355 -4.059 45.058 1.00 36.72 482 GLY A N 1
ATOM 3816 C CA . GLY A 1 482 ? -5.613 -5.389 45.622 1.00 36.72 482 GLY A CA 1
ATOM 3817 C C . GLY A 1 482 ? -6.895 -6.037 45.092 1.00 36.72 482 GLY A C 1
ATOM 3818 O O . GLY A 1 482 ? -7.576 -6.733 45.839 1.00 36.72 482 GLY A O 1
ATOM 3819 N N . LEU A 1 483 ? -7.255 -5.763 43.833 1.00 41.62 483 LEU A N 1
ATOM 3820 C CA . LEU A 1 483 ? -8.407 -6.383 43.183 1.00 41.62 483 LEU A CA 1
ATOM 3821 C C . LEU A 1 483 ? -8.085 -7.855 42.897 1.00 41.62 483 LEU A C 1
ATOM 3823 O O . LEU A 1 483 ? -7.617 -8.194 41.813 1.00 41.62 483 LEU A O 1
ATOM 3827 N N . ASP A 1 484 ? -8.342 -8.725 43.872 1.00 42.34 484 ASP A N 1
ATOM 3828 C CA . ASP A 1 484 ? -8.565 -10.143 43.602 1.00 42.34 484 ASP A CA 1
ATOM 3829 C C . ASP A 1 484 ? -9.865 -10.244 42.797 1.00 42.34 484 ASP A C 1
ATOM 3831 O O . ASP A 1 484 ? -10.967 -9.995 43.302 1.00 42.34 484 ASP A O 1
ATOM 3835 N N . VAL A 1 485 ? -9.742 -10.545 41.504 1.00 46.25 485 VAL A N 1
ATOM 3836 C CA . VAL A 1 485 ? -10.899 -10.882 40.677 1.00 46.25 485 VAL A CA 1
ATOM 3837 C C . VAL A 1 485 ? -11.354 -12.267 41.116 1.00 46.25 485 VAL A C 1
ATOM 3839 O O . VAL A 1 485 ? -10.798 -13.282 40.699 1.00 46.25 485 VAL A O 1
ATOM 3842 N N . ASP A 1 486 ? -12.335 -12.303 42.014 1.00 44.53 486 ASP A N 1
ATOM 3843 C CA . ASP A 1 486 ? -12.966 -13.547 42.430 1.00 44.53 486 ASP A CA 1
ATOM 3844 C C . ASP A 1 486 ? -13.710 -14.160 41.235 1.00 44.53 486 ASP A C 1
ATOM 3846 O O . ASP A 1 486 ? -14.783 -13.710 40.836 1.00 44.53 486 ASP A O 1
ATOM 3850 N N . THR A 1 487 ? -13.086 -15.168 40.629 1.00 46.31 487 THR A N 1
ATOM 3851 C CA . THR A 1 487 ? -13.623 -15.948 39.506 1.00 46.31 487 THR A CA 1
ATOM 3852 C C . THR A 1 487 ? -14.488 -17.115 39.982 1.00 46.31 487 THR A C 1
ATOM 3854 O O . THR A 1 487 ? -14.946 -17.921 39.166 1.00 46.31 487 THR A O 1
ATOM 3857 N N . THR A 1 488 ? -14.724 -17.251 41.296 1.00 43.38 488 THR A N 1
ATOM 3858 C CA . THR A 1 488 ? -15.582 -18.315 41.812 1.00 43.38 488 THR A CA 1
ATOM 3859 C C . THR A 1 488 ? -17.050 -18.017 41.515 1.00 43.38 488 THR A C 1
ATOM 3861 O O . THR A 1 488 ? -17.671 -17.092 42.032 1.00 43.38 488 THR A O 1
ATOM 3864 N N . VAL A 1 489 ? -17.628 -18.838 40.637 1.00 42.03 489 VAL A N 1
ATOM 3865 C CA . VAL A 1 489 ? -19.041 -18.755 40.268 1.00 42.03 489 VAL A CA 1
ATOM 3866 C C . VAL A 1 489 ? -19.882 -19.299 41.420 1.00 42.03 489 VAL A C 1
ATOM 3868 O O . VAL A 1 489 ? -19.916 -20.509 41.664 1.00 42.03 489 VAL A O 1
ATOM 3871 N N . HIS A 1 490 ? -20.590 -18.424 42.130 1.00 45.28 490 HIS A N 1
ATOM 3872 C CA . HIS A 1 490 ? -21.589 -18.858 43.099 1.00 45.28 490 HIS A CA 1
ATOM 3873 C C . HIS A 1 490 ? -22.856 -19.330 42.366 1.00 45.28 490 HIS A C 1
ATOM 3875 O O . HIS A 1 490 ? -23.360 -18.631 41.487 1.00 45.28 490 HIS A O 1
ATOM 3881 N N . PRO A 1 491 ? -23.395 -20.521 42.684 1.00 41.84 491 PRO A N 1
ATOM 3882 C CA . PRO A 1 491 ? -24.591 -21.036 42.034 1.00 41.84 491 PRO A CA 1
ATOM 3883 C C . PRO A 1 491 ? -25.834 -20.314 42.568 1.00 41.84 491 PRO A C 1
ATOM 3885 O O . PRO A 1 491 ? -26.548 -20.836 43.421 1.00 41.84 491 PRO A O 1
ATOM 3888 N N . THR A 1 492 ? -26.117 -19.114 42.066 1.00 44.84 492 THR A N 1
ATOM 3889 C CA . THR A 1 492 ? -27.438 -18.496 42.195 1.00 44.84 492 THR A CA 1
ATOM 3890 C C . THR A 1 492 ? -28.262 -18.780 40.944 1.00 44.84 492 THR A C 1
ATOM 3892 O O . THR A 1 492 ? -27.853 -18.594 39.799 1.00 44.84 492 THR A O 1
ATOM 3895 N N . THR A 1 493 ? -29.446 -19.336 41.174 1.00 38.94 493 THR A N 1
ATOM 3896 C CA . THR A 1 493 ? -30.450 -19.663 40.165 1.00 38.94 493 THR A CA 1
ATOM 3897 C C . THR A 1 493 ? -30.926 -18.407 39.435 1.00 38.94 493 THR A C 1
ATOM 3899 O O . THR A 1 493 ? -31.658 -17.616 40.021 1.00 38.94 493 THR A O 1
ATOM 3902 N N . GLY A 1 494 ? -30.585 -18.275 38.149 1.00 48.50 494 GLY A N 1
ATOM 3903 C CA . GLY A 1 494 ? -31.303 -17.407 37.205 1.00 48.50 494 GLY A CA 1
ATOM 3904 C C . GLY A 1 494 ? -30.536 -16.234 36.588 1.00 48.50 494 GLY A C 1
ATOM 3905 O O . GLY A 1 494 ? -31.100 -15.586 35.710 1.00 48.50 494 GLY A O 1
ATOM 3906 N N . ASP A 1 495 ? -29.286 -15.970 36.975 1.00 51.50 495 ASP A N 1
ATOM 3907 C CA . ASP A 1 495 ? -28.557 -14.798 36.472 1.00 51.50 495 ASP A CA 1
ATOM 3908 C C . ASP A 1 495 ? -27.918 -15.016 35.090 1.00 51.50 495 ASP A C 1
ATOM 3910 O O . ASP A 1 495 ? -27.376 -16.080 34.771 1.00 51.50 495 ASP A O 1
ATOM 3914 N N . VAL A 1 496 ? -27.982 -13.971 34.259 1.00 52.44 496 VAL A N 1
ATOM 3915 C CA . VAL A 1 496 ? -27.301 -13.896 32.960 1.00 52.44 496 VAL A CA 1
ATOM 3916 C C . VAL A 1 496 ? -25.795 -14.010 33.200 1.00 52.44 496 VAL A C 1
ATOM 3918 O O . VAL A 1 496 ? -25.207 -13.179 33.889 1.00 52.44 496 VAL A O 1
ATOM 3921 N N . ARG A 1 497 ? -25.166 -15.045 32.637 1.00 58.97 497 ARG A N 1
ATOM 3922 C CA . ARG A 1 497 ? -23.714 -15.245 32.715 1.00 58.97 497 ARG A CA 1
ATOM 3923 C C . ARG A 1 497 ? -23.019 -14.462 31.613 1.00 58.97 497 ARG A C 1
ATOM 3925 O O . ARG A 1 497 ? -23.368 -14.602 30.442 1.00 58.97 497 ARG A O 1
ATOM 3932 N N . MET A 1 498 ? -22.020 -13.677 31.992 1.00 50.69 498 MET A N 1
ATOM 3933 C CA . MET A 1 498 ? -21.195 -12.895 31.079 1.00 50.69 498 MET A CA 1
ATOM 3934 C C . MET A 1 498 ? -19.840 -13.585 30.928 1.00 50.69 498 MET A C 1
ATOM 3936 O O . MET A 1 498 ? -19.203 -13.936 31.919 1.00 50.69 498 MET A O 1
ATOM 3940 N N . LYS A 1 499 ? -19.389 -13.790 29.687 1.00 53.72 499 LYS A N 1
ATOM 3941 C CA . LYS A 1 499 ? -18.037 -14.293 29.420 1.00 53.72 499 LYS A CA 1
ATOM 3942 C C . LYS A 1 499 ? -17.061 -13.127 29.379 1.00 53.72 499 LYS A C 1
ATOM 3944 O O . LYS A 1 499 ? -17.254 -12.183 28.615 1.00 53.72 499 LYS A O 1
ATOM 3949 N N . PHE A 1 500 ? -16.014 -13.220 30.180 1.00 54.16 500 PHE A N 1
ATOM 3950 C CA . PHE A 1 500 ? -14.878 -12.310 30.182 1.00 54.16 500 PHE A CA 1
ATOM 3951 C C . PHE A 1 500 ? -13.635 -13.065 29.703 1.00 54.16 500 PHE A C 1
ATOM 3953 O O . PHE A 1 500 ? -13.504 -14.255 29.969 1.00 54.16 500 PHE A O 1
ATOM 3960 N N . TYR A 1 501 ? -12.733 -12.402 28.980 1.00 56.75 501 TYR A N 1
ATOM 3961 C CA . TYR A 1 501 ? -11.539 -13.040 28.428 1.00 56.75 501 TYR A CA 1
ATOM 3962 C C . TYR A 1 501 ? -10.274 -12.316 28.894 1.00 56.75 501 TYR A C 1
ATOM 3964 O O . TYR A 1 501 ? -10.173 -11.101 28.752 1.00 56.75 501 TYR A O 1
ATOM 3972 N N . GLU A 1 502 ? -9.314 -13.068 29.430 1.00 53.62 502 GLU A N 1
ATOM 3973 C CA . GLU A 1 502 ? -8.042 -12.561 29.954 1.00 53.62 502 GLU A CA 1
ATOM 3974 C C . GLU A 1 502 ? -6.863 -13.042 29.099 1.00 53.62 502 GLU A C 1
ATOM 3976 O O . GLU A 1 502 ? -6.808 -14.204 28.691 1.00 53.62 502 GLU A O 1
ATOM 3981 N N . TRP A 1 503 ? -5.911 -12.142 28.840 1.00 57.78 503 TRP A N 1
ATOM 3982 C CA . TRP A 1 503 ? -4.666 -12.430 28.130 1.00 57.78 503 TRP A CA 1
ATOM 3983 C C . TRP A 1 503 ? -3.569 -12.886 29.098 1.00 57.78 503 TRP A C 1
ATOM 3985 O O . TRP A 1 503 ? -3.236 -12.165 30.037 1.00 57.78 503 TRP A O 1
ATOM 3995 N N . VAL A 1 504 ? -2.983 -14.061 28.848 1.00 51.19 504 VAL A N 1
ATOM 3996 C CA . VAL A 1 504 ? -1.949 -14.662 29.710 1.00 51.19 504 VAL A CA 1
ATOM 3997 C C . VAL A 1 504 ? -0.740 -15.081 28.881 1.00 51.19 504 VAL A C 1
ATOM 3999 O O . VAL A 1 504 ? -0.884 -15.797 27.889 1.00 51.19 504 VAL A O 1
ATOM 4002 N N . LYS A 1 505 ? 0.459 -14.657 29.295 1.00 55.03 505 LYS A N 1
ATOM 4003 C CA . LYS A 1 505 ? 1.723 -15.069 28.670 1.00 55.03 505 LYS A CA 1
ATOM 4004 C C . LYS A 1 505 ? 2.080 -16.493 29.105 1.00 55.03 505 LYS A C 1
ATOM 4006 O O . LYS A 1 505 ? 1.947 -16.830 30.279 1.00 55.03 505 LYS A O 1
ATOM 4011 N N . VAL A 1 506 ? 2.532 -17.314 28.163 1.00 52.16 506 VAL A N 1
ATOM 4012 C CA . VAL A 1 506 ? 2.971 -18.687 28.429 1.00 52.16 506 VAL A CA 1
ATOM 4013 C C . VAL A 1 506 ? 4.496 -18.686 28.556 1.00 52.16 506 VAL A C 1
ATOM 4015 O O . VAL A 1 506 ? 5.185 -18.162 27.684 1.00 52.16 506 VAL A O 1
ATOM 4018 N N . ASP A 1 507 ? 5.018 -19.210 29.664 1.00 45.78 507 ASP A N 1
ATOM 4019 C CA . ASP A 1 507 ? 6.456 -19.424 29.882 1.00 45.78 507 ASP A CA 1
ATOM 4020 C C . ASP A 1 507 ? 6.736 -20.933 29.998 1.00 45.78 507 ASP A C 1
ATOM 4022 O O . ASP A 1 507 ? 5.803 -21.709 30.216 1.00 45.78 507 ASP A O 1
ATOM 4026 N N . GLU A 1 508 ? 7.997 -21.356 29.861 1.00 40.44 508 GLU A N 1
ATOM 4027 C CA . GLU A 1 508 ? 8.418 -22.760 29.652 1.00 40.44 508 GLU A CA 1
ATOM 4028 C C . GLU A 1 508 ? 7.876 -23.776 30.679 1.00 40.44 508 GLU A C 1
ATOM 4030 O O . GLU A 1 508 ? 7.851 -24.975 30.404 1.00 40.44 508 GLU A O 1
ATOM 4035 N N . THR A 1 509 ? 7.438 -23.340 31.866 1.00 33.97 509 THR A N 1
ATOM 4036 C CA . THR A 1 509 ? 6.959 -24.251 32.922 1.00 33.97 509 THR A CA 1
ATOM 4037 C C . THR A 1 509 ? 5.719 -23.802 33.706 1.00 33.97 509 THR A C 1
ATOM 4039 O O . THR A 1 509 ? 5.205 -24.617 34.464 1.00 33.97 509 THR A O 1
ATOM 4042 N N . ASP A 1 510 ? 5.174 -22.591 33.506 1.00 33.19 510 ASP A N 1
ATOM 4043 C CA . ASP A 1 510 ? 4.027 -22.083 34.284 1.00 33.19 510 ASP A CA 1
ATOM 4044 C C . ASP A 1 510 ? 3.146 -21.080 33.507 1.00 33.19 510 ASP A C 1
ATOM 4046 O O . ASP A 1 510 ? 3.634 -20.250 32.736 1.00 33.19 510 ASP A O 1
ATOM 4050 N N . TYR A 1 511 ? 1.833 -21.080 33.791 1.00 36.88 511 TYR A N 1
ATOM 4051 C CA . TYR A 1 511 ? 0.944 -19.960 33.455 1.00 36.88 511 TYR A CA 1
ATOM 4052 C C . TYR A 1 511 ? 1.225 -18.807 34.421 1.00 36.88 511 TYR A C 1
ATOM 4054 O O . TYR A 1 511 ? 0.685 -18.769 35.527 1.00 36.88 511 TYR A O 1
ATOM 4062 N N . ARG A 1 512 ? 2.066 -17.851 34.027 1.00 32.88 512 ARG A N 1
ATOM 4063 C CA . ARG A 1 512 ? 2.198 -16.606 34.786 1.00 32.88 512 ARG A CA 1
ATOM 4064 C C . ARG A 1 512 ? 1.174 -15.597 34.276 1.00 32.88 512 ARG A C 1
ATOM 4066 O O . ARG A 1 512 ? 1.311 -15.058 33.179 1.00 32.88 512 ARG A O 1
ATOM 4073 N N . VAL A 1 513 ? 0.188 -15.272 35.120 1.00 38.53 513 VAL A N 1
ATOM 4074 C CA . VAL A 1 513 ? -0.393 -13.915 35.130 1.00 38.53 513 VAL A CA 1
ATOM 4075 C C . VAL A 1 513 ? 0.793 -12.956 35.110 1.00 38.53 513 VAL A C 1
ATOM 4077 O O . VAL A 1 513 ? 1.763 -13.244 35.805 1.00 38.53 513 VAL A O 1
ATOM 4080 N N . LEU A 1 514 ? 0.765 -11.904 34.280 1.00 37.16 514 LEU A N 1
ATOM 4081 C CA . LEU A 1 514 ? 1.863 -10.943 34.090 1.00 37.16 514 LEU A CA 1
ATOM 4082 C C . LEU A 1 514 ? 2.399 -10.426 35.431 1.00 37.16 514 LEU A C 1
ATOM 4084 O O . LEU A 1 514 ? 2.001 -9.386 35.949 1.00 37.16 514 LEU A O 1
ATOM 4088 N N . ASP A 1 515 ? 3.322 -11.189 35.988 1.00 39.94 515 ASP A N 1
ATOM 4089 C CA . ASP A 1 515 ? 3.849 -11.000 37.312 1.00 39.94 515 ASP A CA 1
ATOM 4090 C C . ASP A 1 515 ? 5.278 -11.521 37.295 1.00 39.94 515 ASP A C 1
ATOM 4092 O O . ASP A 1 515 ? 5.577 -12.685 37.544 1.00 39.94 515 ASP A O 1
ATOM 4096 N N . THR A 1 516 ? 6.180 -10.660 36.840 1.00 31.83 516 THR A N 1
ATOM 4097 C CA . THR A 1 516 ? 7.542 -10.562 37.364 1.00 31.83 516 THR A CA 1
ATOM 4098 C C . THR A 1 516 ? 8.178 -9.306 36.789 1.00 31.83 516 THR A C 1
ATOM 4100 O O . THR A 1 516 ? 8.403 -9.167 35.589 1.00 31.83 516 THR A O 1
ATOM 4103 N N . ALA A 1 517 ? 8.454 -8.355 37.677 1.00 41.56 517 ALA A N 1
ATOM 4104 C CA . ALA A 1 517 ? 9.293 -7.209 37.392 1.00 41.56 517 ALA A CA 1
ATOM 4105 C C . ALA A 1 517 ? 10.697 -7.701 36.992 1.00 41.56 517 ALA A C 1
ATOM 4107 O O . ALA A 1 517 ? 11.505 -8.076 37.836 1.00 41.56 517 ALA A O 1
ATOM 4108 N N . GLY A 1 518 ? 10.977 -7.691 35.692 1.00 30.70 518 GLY A N 1
ATOM 4109 C CA . GLY A 1 518 ? 12.282 -7.949 35.098 1.00 30.70 518 GLY A CA 1
ATOM 4110 C C . GLY A 1 518 ? 12.416 -7.088 33.849 1.00 30.70 518 GLY A C 1
ATOM 4111 O O . GLY A 1 518 ? 11.595 -7.153 32.944 1.00 30.70 518 GLY A O 1
ATOM 4112 N N . ARG A 1 519 ? 13.398 -6.189 33.845 1.00 38.28 519 ARG A N 1
ATOM 4113 C CA . ARG A 1 519 ? 13.594 -5.127 32.850 1.00 38.28 519 ARG A CA 1
ATOM 4114 C C . ARG A 1 519 ? 13.691 -5.660 31.409 1.00 38.28 519 ARG A C 1
ATOM 4116 O O . ARG A 1 519 ? 14.768 -6.065 31.003 1.00 38.28 519 ARG A O 1
ATOM 4123 N N . GLN A 1 520 ? 12.628 -5.511 30.622 1.00 28.36 520 GLN A N 1
ATOM 4124 C CA . GLN A 1 520 ? 12.638 -4.911 29.278 1.00 28.36 520 GLN A CA 1
ATOM 4125 C C . GLN A 1 520 ? 11.186 -4.713 28.817 1.00 28.36 520 GLN A C 1
ATOM 4127 O O . GLN A 1 520 ? 10.373 -5.628 28.822 1.00 28.36 520 GLN A O 1
ATOM 4132 N N . LYS A 1 521 ? 10.851 -3.458 28.518 1.00 28.97 521 LYS A N 1
ATOM 4133 C CA . LYS A 1 521 ? 9.511 -2.980 28.170 1.00 28.97 521 LYS A CA 1
ATOM 4134 C C . LYS A 1 521 ? 9.105 -3.434 26.765 1.00 28.97 521 LYS A C 1
ATOM 4136 O O . LYS A 1 521 ? 9.816 -3.100 25.827 1.00 28.97 521 LYS A O 1
ATOM 4141 N N . THR A 1 522 ? 7.893 -3.967 26.632 1.00 30.55 522 THR A N 1
ATOM 4142 C CA . THR A 1 522 ? 7.002 -3.732 25.479 1.00 30.55 522 THR A CA 1
ATOM 4143 C C . THR A 1 522 ? 5.545 -3.769 25.944 1.00 30.55 522 THR A C 1
ATOM 4145 O O . THR A 1 522 ? 4.859 -4.780 25.903 1.00 30.55 522 THR A O 1
ATOM 4148 N N . ALA A 1 523 ? 5.082 -2.616 26.414 1.00 26.38 523 ALA A N 1
ATOM 4149 C CA . ALA A 1 523 ? 3.696 -2.172 26.351 1.00 26.38 523 ALA A CA 1
ATOM 4150 C C . ALA A 1 523 ? 3.777 -0.647 26.190 1.00 26.38 523 ALA A C 1
ATOM 4152 O O . ALA A 1 523 ? 4.598 -0.011 26.855 1.00 26.38 523 ALA A O 1
ATOM 4153 N N . LEU A 1 524 ? 3.026 -0.111 25.229 1.00 25.89 524 LEU A N 1
ATOM 4154 C CA . LEU A 1 524 ? 3.027 1.276 24.738 1.00 25.89 524 LEU A CA 1
ATOM 4155 C C . LEU A 1 524 ? 3.334 2.344 25.814 1.00 25.89 524 LEU A C 1
ATOM 4157 O O . LEU A 1 524 ? 2.864 2.260 26.950 1.00 25.89 524 LEU A O 1
ATOM 4161 N N . PRO A 1 525 ? 4.089 3.392 25.438 1.00 24.34 525 PRO A N 1
ATOM 4162 C CA . PRO A 1 525 ? 3.392 4.570 24.925 1.00 24.34 525 PRO A CA 1
ATOM 4163 C C . PRO A 1 525 ? 4.008 5.104 23.625 1.00 24.34 525 PRO A C 1
ATOM 4165 O O . PRO A 1 525 ? 5.228 5.177 23.497 1.00 24.34 525 PRO A O 1
ATOM 4168 N N . SER A 1 526 ? 3.170 5.595 22.713 1.00 22.94 526 SER A N 1
ATOM 4169 C CA . SER A 1 526 ? 3.570 6.653 21.781 1.00 22.94 526 SER A CA 1
ATOM 4170 C C . SER A 1 526 ? 2.719 7.890 22.059 1.00 22.94 526 SER A C 1
ATOM 4172 O O . SER A 1 526 ? 1.615 8.029 21.546 1.00 22.94 526 SER A O 1
ATOM 4174 N N . ASN A 1 527 ? 3.245 8.785 22.897 1.00 24.72 527 ASN A N 1
ATOM 4175 C CA . ASN A 1 527 ? 3.061 10.210 22.656 1.00 24.72 527 ASN A CA 1
ATOM 4176 C C . ASN A 1 527 ? 4.288 10.661 21.865 1.00 24.72 527 ASN A C 1
ATOM 4178 O O . ASN A 1 527 ? 5.340 10.923 22.452 1.00 24.72 527 ASN A O 1
ATOM 4182 N N . ALA A 1 528 ? 4.135 10.686 20.547 1.00 26.41 528 ALA A N 1
ATOM 4183 C CA . ALA A 1 528 ? 4.830 11.570 19.625 1.00 26.41 528 ALA A CA 1
ATOM 4184 C C . ALA A 1 528 ? 3.935 11.711 18.394 1.00 26.41 528 ALA A C 1
ATOM 4186 O O . ALA A 1 528 ? 3.588 10.650 17.828 1.00 26.41 528 ALA A O 1
#

Mean predicted aligned error: 12.25 Å

Radius of gyration: 28.44 Å; Cα contacts (8 Å, |Δi|>4): 702; chains: 1; bounding box: 65×67×78 Å